Protein AF-0000000073283796 (afdb_homodimer)

Secondary structure (DSSP, 8-state):
---HHHHHHHHHHHHHHHHHHHHHHHHHHHHHHHHHHHHHHHHHHHHHHHHHHHHHHHHHHHHHHHHH-SSB-HHHHHHHHHHTHHHHHHHHHHHHHHHHHHHHHHHHHHHHHHHHHHTSTT-SSHHHHHHHTTTHHHHHHHHHHHHHHHHIIIIIHHHHHHHHHS---TT---B---GGGHHHHHHHHHHHHHHHHHHHHHHHHHHHHHHHHHHHHHHHHHHHH---HHHHHHHHHHHHHHHHHHHHHHHHHHHHHHHHHHHHHHHHHHHHHHHT-HHHHHHHHHHHHHHHHHHHHHHTT-SSS-SS------SSS--S-------SS--SGGG-----S-HHHHHHHHHHHHHHHHHHTHHHHSHHHHHHHHHHTTS--------/---HHHHHHHHHHHHHHHHHHHHHHHHHHHHHHHHHHHHHHHHHHHHHHHHHHHHHHHHHHHHHHHHH-SSB-HHHHHHHHHHTHHHHHHHHHHHHHHHHHHHHHHHHHHHHHHHHHHTSTT-SSHHHHHHHTTTHHHHHHHHHHHHHHHHIIIIIHHHHHHHHHS---TT---B---GGGHHHHHHHHHHHHHHHHHHHHHHHHHHHHHHHHHHHHHHHHHHHH---HHHHHHHHHHHHHHHHHHHHHHHHHHHHHHHHHHHHHHHHHHHHHHHT-HHHHHHHHHHHHHHHHHHHHHHTT-SSS-SS------SSS--S-------SS--SGGG-----SSHHHHHHHHHHHHHHHHHHTHHHHSHHHHHHHHHHHTS--------

InterPro domains:
  IPR040229 Uncharacterized membrane protein At3g27390-like [PTHR31133] (4-365)

Foldseek 3Di:
DPPVVLVVVLVVVVVVCVVVLVVLQVLLQVLLVVQLVVLLVLQLVLQLVLCVVCLVVLVVLLLVLLVQFQQADPQRSVVCNVCVVPCSVVVSVCSNVVSNVVSNVLSNVQSSLQLLQLQADPHDPSPVSNNPGRRVVSNVVSVVSSVVSNCCSPPVSVVVSVVRNPDDPPPDHRDYADPVLQVLLVVQLVVLLVLQLVLQLVLLVVCLVLQLVLVLVVLVCVQRPPPDDRCNRSVNSVSVVCNVCVNVVSVVVSVVSNVVSSVQSSCLSVLCRVQVHSVLSNLSSQQVSQLSSQLVCVVSVHDHGGPTDRDHNHPPPDDPPPPPPPDDPPVPPVPPPPPDCPVVVPSVVVSVVVVVVVVVVCVVVVVVVVVVVVVVVVVCPPPPPDD/DPPPPLVVVLVVVVVVCVVVLVVLQVLLQVLLVVQLVVLLVLQLVLQLVLCVVCLVVLVVLLLVLLVLFQLADDQRSVVCNVCVVPCSVVVSVCSNVVSNVVSNVLSNVQSSLQLLQLQADPHDPSPVSNNPGRRVVSNVVSVVSSVVSNCCSPPVSVVVSVVRNPDDDPPDHRDYADPVLQVLLVVQLVVLQVLQLVLQLVLLVVCLVLQLVLVLVVLVCLQRPPPDDRCNRSVNSVSVVCNVCVNVVSVVVSVVSNVVSSVQSSCLSVLCRVQVHSVLSNLSSQQVSQLSSQLVCVVSVHDHGGPTDRDHNDPPPDDPPPPPPPDDPPVPPVPPPPPDCPVVVVSVVVSVVVVVVVVVVCVVVVVVVVVVVVVVVVPPPPPPPDD

Organism: Prunus persica (NCBI:txid3760)

pLDDT: mean 74.18, std 22.79, range [16.44, 95.94]

Radius of gyration: 32.76 Å; Cα contacts (8 Å, |Δi|>4): 765; chains: 2; bounding box: 123×77×75 Å

Sequence (774 aa):
MEVPVHFVAKLWSFVSFLPFFFLLLILGLLKAAIIGPVVVGIIVIGNSAIIAGLWLAHFVWTYYCVARSKRLGLVLKILVLLLLPLPLALWPVLGVVGSVLGGIGYGFFAPLLATFEAVGENITDKFYHCFVDGTWSTVIGGCIVVQDFTDFCFHSYFSYMDELIEQIPADEKPMDIELLKLPASLLVSLIGVPVDVPVITAVAIWKSPYMLFRGWKRLLEDLIGREGPFLETVCVPFAGLAIILWPLAVVGAVVTAFISSFFLGLYSGAIAYQEDSICLGLAFIISAVSLFDEYVNELLYLRVGSCFPRPLYRRNMCSCPERKKCGDNDKKDLENGREGPYTSKLISQQSRTWKQAIQHYKPVQDTPSRWSDRCQGHRRMPSKGKLMEVPVHFVAKLWSFVSFLPFFFLLLILGLLKAAIIGPVVVGIIVIGNSAIIAGLWLAHFVWTYYCVARSKRLGLVLKILVLLLLPLPLALWPVLGVVGSVLGGIGYGFFAPLLATFEAVGENITDKFYHCFVDGTWSTVIGGCIVVQDFTDFCFHSYFSYMDELIEQIPADEKPMDIELLKLPASLLVSLIGVPVDVPVITAVAIWKSPYMLFRGWKRLLEDLIGREGPFLETVCVPFAGLAIILWPLAVVGAVVTAFISSFFLGLYSGAIAYQEDSICLGLAFIISAVSLFDEYVNELLYLRVGSCFPRPLYRRNMCSCPERKKCGDNDKKDLENGREGPYTSKLISQQSRTWKQAIQHYKPVQDTPSRWSDRCQGHRRMPSKGKL

Solvent-accessible surface area (backbone atoms only — not comparable to full-atom values): 40677 Å² total; per-residue (Å²): 132,84,66,59,60,62,46,50,52,50,48,48,53,49,60,62,44,46,60,57,44,51,50,50,48,50,51,14,35,43,47,12,53,62,50,14,60,54,25,24,47,49,22,35,53,48,44,45,49,51,46,66,67,42,43,63,58,52,52,55,49,49,53,51,32,55,74,60,20,62,42,45,20,70,63,38,38,53,52,48,64,70,50,44,60,55,60,64,61,43,45,58,56,50,51,46,53,47,28,47,52,50,17,49,51,49,20,42,47,47,19,32,51,33,25,47,56,24,57,18,75,86,45,82,59,39,70,58,35,36,66,52,40,32,50,64,60,42,47,52,48,29,51,47,52,36,49,52,51,48,46,40,65,66,45,51,48,54,52,55,44,50,59,46,39,42,79,55,59,93,83,58,74,45,53,58,65,62,74,85,48,46,61,56,15,52,52,38,21,65,51,21,28,72,51,32,31,58,52,48,35,48,52,40,60,67,46,41,60,56,51,48,55,52,48,48,50,54,46,48,46,54,57,65,60,53,74,54,78,67,60,40,61,27,46,37,52,48,39,54,50,48,60,69,48,42,64,55,50,50,52,49,48,41,51,50,49,42,60,48,23,48,56,55,10,44,46,18,12,53,45,13,49,75,65,73,30,65,67,32,12,55,25,32,44,48,21,50,52,19,52,48,44,25,51,50,22,60,75,66,68,51,65,88,58,46,96,50,64,66,55,77,46,53,83,80,52,68,69,75,78,77,75,70,82,71,77,87,74,86,75,71,75,76,71,73,75,71,80,74,69,56,82,57,39,64,66,38,43,55,50,38,45,48,44,40,48,55,50,54,54,26,45,72,66,32,47,60,53,55,51,42,46,63,61,51,55,69,66,69,66,79,73,81,68,78,122,134,82,68,58,61,61,47,51,52,49,50,47,52,49,60,62,43,46,60,56,44,51,50,50,50,50,51,14,35,43,48,12,52,63,50,13,60,54,25,24,49,48,24,35,52,47,45,44,50,50,46,65,67,43,44,63,58,53,51,55,48,49,54,50,33,54,74,61,19,64,44,46,20,71,63,38,38,53,51,48,65,69,50,46,60,54,60,65,61,45,45,57,56,50,49,45,51,46,29,46,54,50,16,50,50,49,20,42,46,47,19,32,50,31,24,48,55,23,58,19,75,85,44,81,61,39,71,58,36,35,67,53,41,29,51,65,59,42,46,53,48,30,51,47,53,34,50,53,50,47,45,39,65,66,45,51,47,52,51,54,45,49,57,48,40,42,79,55,59,92,84,58,76,44,53,59,66,62,73,85,49,45,63,56,14,50,52,38,20,65,51,21,28,72,51,34,30,58,52,47,35,47,52,41,60,65,46,40,61,56,50,49,54,52,48,48,49,53,44,47,45,56,55,64,57,56,80,49,79,65,59,41,61,26,46,35,53,48,36,53,50,48,59,70,47,42,63,57,51,49,52,48,49,41,51,50,49,42,59,48,21,49,56,55,10,45,46,18,12,54,45,12,48,75,64,72,30,63,66,31,13,55,27,32,45,47,21,50,49,20,54,49,43,25,50,50,20,60,73,67,66,52,66,87,59,46,95,48,66,67,54,77,46,53,86,79,54,67,69,74,77,78,75,70,80,68,79,87,72,85,72,72,74,74,72,72,75,72,79,72,68,56,83,56,37,62,65,38,43,54,49,37,43,48,44,39,47,54,49,53,54,29,43,74,66,34,47,59,51,57,51,42,47,62,60,51,53,67,65,65,66,77,75,75,71,76,124

Structure (mmCIF, N/CA/C/O backbone):
data_AF-0000000073283796-model_v1
#
loop_
_entity.id
_entity.type
_entity.pdbx_description
1 polymer 'Uncharacterized protein'
#
loop_
_atom_site.group_PDB
_atom_site.id
_atom_site.type_symbol
_atom_site.label_atom_id
_atom_site.label_alt_id
_atom_site.label_comp_id
_atom_site.label_asym_id
_atom_site.label_entity_id
_atom_site.label_seq_id
_atom_site.pdbx_PDB_ins_code
_atom_site.Cartn_x
_atom_site.Cartn_y
_atom_site.Cartn_z
_atom_site.occupancy
_atom_site.B_iso_or_equiv
_atom_site.auth_seq_id
_atom_site.auth_comp_id
_atom_site.auth_asym_id
_atom_site.auth_atom_id
_atom_site.pdbx_PDB_model_num
ATOM 1 N N . MET A 1 1 ? 38.281 -21.703 -38.156 1 30.81 1 MET A N 1
ATOM 2 C CA . MET A 1 1 ? 37.219 -21.109 -37.344 1 30.81 1 MET A CA 1
ATOM 3 C C . MET A 1 1 ? 36.438 -22.188 -36.625 1 30.81 1 MET A C 1
ATOM 5 O O . MET A 1 1 ? 35.531 -22.812 -37.188 1 30.81 1 MET A O 1
ATOM 9 N N . GLU A 1 2 ? 36.906 -23.078 -35.875 1 42.22 2 GLU A N 1
ATOM 10 C CA . GLU A 1 2 ? 36.562 -24.297 -35.156 1 42.22 2 GLU A CA 1
ATOM 11 C C . GLU A 1 2 ? 35.469 -24.031 -34.094 1 42.22 2 GLU A C 1
ATOM 13 O O . GLU A 1 2 ? 35.25 -24.875 -33.219 1 42.22 2 GLU A O 1
ATOM 18 N N . VAL A 1 3 ? 35.031 -22.781 -33.906 1 45.81 3 VAL A N 1
ATOM 19 C CA . VAL A 1 3 ? 34.125 -22.156 -32.938 1 45.81 3 VAL A CA 1
ATOM 20 C C . VAL A 1 3 ? 32.75 -22.828 -32.969 1 45.81 3 VAL A C 1
ATOM 22 O O . VAL A 1 3 ? 31.938 -22.656 -32.062 1 45.81 3 VAL A O 1
ATOM 25 N N . PRO A 1 4 ? 32.281 -23.281 -34.188 1 50.66 4 PRO A N 1
ATOM 26 C CA . PRO A 1 4 ? 30.844 -23.516 -34.438 1 50.66 4 PRO A CA 1
ATOM 27 C C . PRO A 1 4 ? 30.312 -24.75 -33.719 1 50.66 4 PRO A C 1
ATOM 29 O O . PRO A 1 4 ? 29.109 -24.844 -33.438 1 50.66 4 PRO A O 1
ATOM 32 N N . VAL A 1 5 ? 31.062 -25.672 -33.688 1 53.38 5 VAL A N 1
ATOM 33 C CA . VAL A 1 5 ? 30.609 -26.969 -33.188 1 53.38 5 VAL A CA 1
ATOM 34 C C . VAL A 1 5 ? 30.234 -26.859 -31.719 1 53.38 5 VAL A C 1
ATOM 36 O O . VAL A 1 5 ? 29.219 -27.391 -31.281 1 53.38 5 VAL A O 1
ATOM 39 N N . HIS A 1 6 ? 31.109 -26.141 -31 1 58.06 6 HIS A N 1
ATOM 40 C CA . HIS A 1 6 ? 30.875 -25.969 -29.562 1 58.06 6 HIS A CA 1
ATOM 41 C C . HIS A 1 6 ? 29.625 -25.141 -29.312 1 58.06 6 HIS A C 1
ATOM 43 O O . HIS A 1 6 ? 28.922 -25.375 -28.312 1 58.06 6 HIS A O 1
ATOM 49 N N . PHE A 1 7 ? 29.391 -24.359 -30.344 1 62.47 7 PHE A N 1
ATOM 50 C CA . PHE A 1 7 ? 28.172 -23.562 -30.203 1 62.47 7 PHE A CA 1
ATOM 51 C C . PHE A 1 7 ? 26.922 -24.406 -30.391 1 62.47 7 PHE A C 1
ATOM 53 O O . PHE A 1 7 ? 25.938 -24.25 -29.672 1 62.47 7 PHE A O 1
ATOM 60 N N . VAL A 1 8 ? 27.109 -25.297 -31.391 1 64.25 8 VAL A N 1
ATOM 61 C CA . VAL A 1 8 ? 25.938 -26.141 -31.672 1 64.25 8 VAL A CA 1
ATOM 62 C C . VAL A 1 8 ? 25.703 -27.094 -30.5 1 64.25 8 VAL A C 1
ATOM 64 O O . VAL A 1 8 ? 24.547 -27.344 -30.141 1 64.25 8 VAL A O 1
ATOM 67 N N . ALA A 1 9 ? 26.781 -27.562 -30 1 64.19 9 ALA A N 1
ATOM 68 C CA . ALA A 1 9 ? 26.641 -28.438 -28.828 1 64.19 9 ALA A CA 1
ATOM 69 C C . ALA A 1 9 ? 26.047 -27.688 -27.641 1 64.19 9 ALA A C 1
ATOM 71 O O . ALA A 1 9 ? 25.188 -28.203 -26.938 1 64.19 9 ALA A O 1
ATOM 72 N N . LYS A 1 10 ? 26.516 -26.547 -27.578 1 65.69 10 LYS A N 1
ATOM 73 C CA . LYS A 1 10 ? 26.016 -25.719 -26.5 1 65.69 10 LYS A CA 1
ATOM 74 C C . LYS A 1 10 ? 24.531 -25.375 -26.703 1 65.69 10 LYS A C 1
ATOM 76 O O . LYS A 1 10 ? 23.75 -25.375 -25.766 1 65.69 10 LYS A O 1
ATOM 81 N N . LEU A 1 11 ? 24.172 -25.141 -27.922 1 69.06 11 LEU A N 1
ATOM 82 C CA . LEU A 1 11 ? 22.781 -24.812 -28.234 1 69.06 11 LEU A CA 1
ATOM 83 C C . LEU A 1 11 ? 21.891 -26.031 -28.031 1 69.06 11 LEU A C 1
ATOM 85 O O . LEU A 1 11 ? 20.75 -25.891 -27.547 1 69.06 11 LEU A O 1
ATOM 89 N N . TRP A 1 12 ? 22.469 -27.125 -28.406 1 67.81 12 TRP A N 1
ATOM 90 C CA . TRP A 1 12 ? 21.688 -28.344 -28.203 1 67.81 12 TRP A CA 1
ATOM 91 C C . TRP A 1 12 ? 21.5 -28.641 -26.719 1 67.81 12 TRP A C 1
ATOM 93 O O . TRP A 1 12 ? 20.422 -29.078 -26.312 1 67.81 12 TRP A O 1
ATOM 103 N N . SER A 1 13 ? 22.516 -28.453 -26.062 1 68.62 13 SER A N 1
ATOM 104 C CA . SER A 1 13 ? 22.391 -28.641 -24.609 1 68.62 13 SER A CA 1
ATOM 105 C C . SER A 1 13 ? 21.391 -27.672 -24.016 1 68.62 13 SER A C 1
ATOM 107 O O . SER A 1 13 ? 20.625 -28.031 -23.109 1 68.62 13 SER A O 1
ATOM 109 N N . PHE A 1 14 ? 21.359 -26.578 -24.578 1 70.94 14 PHE A N 1
ATOM 110 C CA . PHE A 1 14 ? 20.406 -25.578 -24.109 1 70.94 14 PHE A CA 1
ATOM 111 C C . PHE A 1 14 ? 18.984 -26 -24.438 1 70.94 14 PHE A C 1
ATOM 113 O O . PHE A 1 14 ? 18.094 -25.906 -23.594 1 70.94 14 PHE A O 1
ATOM 120 N N . VAL A 1 15 ? 18.797 -26.422 -25.625 1 72.94 15 VAL A N 1
ATOM 121 C CA . VAL A 1 15 ? 17.469 -26.812 -26.062 1 72.94 15 VAL A CA 1
ATOM 122 C C . VAL A 1 15 ? 16.984 -28.031 -25.281 1 72.94 15 VAL A C 1
ATOM 124 O O . VAL A 1 15 ? 15.805 -28.141 -24.953 1 72.94 15 VAL A O 1
ATOM 127 N N . SER A 1 16 ? 17.953 -28.891 -24.906 1 72.94 16 SER A N 1
ATOM 128 C CA . SER A 1 16 ? 17.578 -30.078 -24.156 1 72.94 16 SER A CA 1
ATOM 129 C C . SER A 1 16 ? 17.25 -29.734 -22.703 1 72.94 16 SER A C 1
ATOM 131 O O . SER A 1 16 ? 16.5 -30.453 -22.031 1 72.94 16 SER A O 1
ATOM 133 N N . PHE A 1 17 ? 17.75 -28.734 -22.281 1 76.06 17 PHE A N 1
ATOM 134 C CA . PHE A 1 17 ? 17.531 -28.312 -20.906 1 76.06 17 PHE A CA 1
ATOM 135 C C . PHE A 1 17 ? 16.234 -27.547 -20.75 1 76.06 17 PHE A C 1
ATOM 137 O O . PHE A 1 17 ? 15.656 -27.484 -19.672 1 76.06 17 PHE A O 1
ATOM 144 N N . LEU A 1 18 ? 15.641 -27.141 -21.844 1 78.25 18 LEU A N 1
ATOM 145 C CA . LEU A 1 18 ? 14.469 -26.266 -21.797 1 78.25 18 LEU A CA 1
ATOM 146 C C . LEU A 1 18 ? 13.258 -27 -21.266 1 78.25 18 LEU A C 1
ATOM 148 O O . LEU A 1 18 ? 12.523 -26.484 -20.422 1 78.25 18 LEU A O 1
ATOM 152 N N . PRO A 1 19 ? 13.156 -28.234 -21.734 1 80.62 19 PRO A N 1
ATOM 153 C CA . PRO A 1 19 ? 12 -28.938 -21.172 1 80.62 19 PRO A CA 1
ATOM 154 C C . PRO A 1 19 ? 12.133 -29.219 -19.688 1 80.62 19 PRO A C 1
ATOM 156 O O . PRO A 1 19 ? 11.148 -29.156 -18.953 1 80.62 19 PRO A O 1
ATOM 159 N N . PHE A 1 20 ? 13.289 -29.578 -19.297 1 81.44 20 PHE A N 1
ATOM 160 C CA . PHE A 1 20 ? 13.523 -29.828 -17.891 1 81.44 20 PHE A CA 1
ATOM 161 C C . PHE A 1 20 ? 13.289 -28.562 -17.062 1 81.44 20 PHE A C 1
ATOM 163 O O . PHE A 1 20 ? 12.688 -28.609 -15.992 1 81.44 20 PHE A O 1
ATOM 170 N N . PHE A 1 21 ? 13.711 -27.484 -17.562 1 82.88 21 PHE A N 1
ATOM 171 C CA . PHE A 1 21 ? 13.523 -26.188 -16.906 1 82.88 21 PHE A CA 1
ATOM 172 C C . PHE A 1 21 ? 12.039 -25.859 -16.797 1 82.88 21 PHE A C 1
ATOM 174 O O . PHE A 1 21 ? 11.57 -25.422 -15.734 1 82.88 21 PHE A O 1
ATOM 181 N N . PHE A 1 22 ? 11.305 -26.109 -17.812 1 83.81 22 PHE A N 1
ATOM 182 C CA . PHE A 1 22 ? 9.891 -25.766 -17.812 1 83.81 22 PHE A CA 1
ATOM 183 C C . PHE A 1 22 ? 9.102 -26.688 -16.875 1 83.81 22 PHE A C 1
ATOM 185 O O . PHE A 1 22 ? 8.125 -26.266 -16.266 1 83.81 22 PHE A O 1
ATOM 192 N N . LEU A 1 23 ? 9.602 -27.875 -16.812 1 83.5 23 LEU A N 1
ATOM 193 C CA . LEU A 1 23 ? 8.945 -28.781 -15.883 1 83.5 23 LEU A CA 1
ATOM 194 C C . LEU A 1 23 ? 9.172 -28.344 -14.445 1 83.5 23 LEU A C 1
ATOM 196 O O . LEU A 1 23 ? 8.25 -28.375 -13.625 1 83.5 23 LEU A O 1
ATOM 200 N N . LEU A 1 24 ? 10.422 -27.953 -14.148 1 85 24 LEU A N 1
ATOM 201 C CA . LEU A 1 24 ? 10.719 -27.453 -12.812 1 85 24 LEU A CA 1
ATOM 202 C C . LEU A 1 24 ? 9.945 -26.172 -12.531 1 85 24 LEU A C 1
ATOM 204 O O . LEU A 1 24 ? 9.461 -25.969 -11.414 1 85 24 LEU A O 1
ATOM 208 N N . LEU A 1 25 ? 9.82 -25.359 -13.516 1 85.12 25 LEU A N 1
ATOM 209 C CA . LEU A 1 25 ? 9.094 -24.094 -13.367 1 85.12 25 LEU A CA 1
ATOM 210 C C . LEU A 1 25 ? 7.613 -24.359 -13.102 1 85.12 25 LEU A C 1
ATOM 212 O O . LEU A 1 25 ? 7.012 -23.703 -12.242 1 85.12 25 LEU A O 1
ATOM 216 N N . ILE A 1 26 ? 7.082 -25.297 -13.805 1 83.12 26 ILE A N 1
ATOM 217 C CA . ILE A 1 26 ? 5.672 -25.625 -13.625 1 83.12 26 ILE A CA 1
ATOM 218 C C . ILE A 1 26 ? 5.453 -26.219 -12.242 1 83.12 26 ILE A C 1
ATOM 220 O O . ILE A 1 26 ? 4.48 -25.891 -11.562 1 83.12 26 ILE A O 1
ATOM 224 N N . LEU A 1 27 ? 6.344 -27.062 -11.844 1 85.62 27 LEU A N 1
ATOM 225 C CA . LEU A 1 27 ? 6.23 -27.656 -10.516 1 85.62 27 LEU A CA 1
ATOM 226 C C . LEU A 1 27 ? 6.344 -26.578 -9.438 1 85.62 27 LEU A C 1
ATOM 228 O O . LEU A 1 27 ? 5.574 -26.578 -8.469 1 85.62 27 LEU A O 1
ATOM 232 N N . GLY A 1 28 ? 7.34 -25.75 -9.586 1 87.12 28 GLY A N 1
ATOM 233 C CA . GLY A 1 28 ? 7.5 -24.672 -8.633 1 87.12 28 GLY A CA 1
ATOM 234 C C . GLY A 1 28 ? 6.293 -23.75 -8.555 1 87.12 28 GLY A C 1
ATOM 235 O O . GLY A 1 28 ? 5.887 -23.344 -7.469 1 87.12 28 GLY A O 1
ATOM 236 N N . LEU A 1 29 ? 5.734 -23.469 -9.68 1 84.69 29 LEU A N 1
ATOM 237 C CA . LEU A 1 29 ? 4.566 -22.594 -9.734 1 84.69 29 LEU A CA 1
ATOM 238 C C . LEU A 1 29 ? 3.35 -23.281 -9.109 1 84.69 29 LEU A C 1
ATOM 240 O O . LEU A 1 29 ? 2.531 -22.625 -8.461 1 84.69 29 LEU A O 1
ATOM 244 N N . LEU A 1 30 ? 3.24 -24.516 -9.336 1 83.38 30 LEU A N 1
ATOM 245 C CA . LEU A 1 30 ? 2.139 -25.25 -8.727 1 83.38 30 LEU A CA 1
ATOM 246 C C . LEU A 1 30 ? 2.254 -25.25 -7.211 1 83.38 30 LEU A C 1
ATOM 248 O O . LEU A 1 30 ? 1.264 -25.047 -6.508 1 83.38 30 LEU A O 1
ATOM 252 N N . LYS A 1 31 ? 3.436 -25.5 -6.75 1 88 31 LYS A N 1
ATOM 253 C CA . LYS A 1 31 ? 3.66 -25.453 -5.309 1 88 31 LYS A CA 1
ATOM 254 C C . LYS A 1 31 ? 3.348 -24.078 -4.738 1 88 31 LYS A C 1
ATOM 256 O O . LYS A 1 31 ? 2.76 -23.969 -3.658 1 88 31 LYS A O 1
ATOM 261 N N . ALA A 1 32 ? 3.754 -23.094 -5.445 1 87.75 32 ALA A N 1
ATOM 262 C CA . ALA A 1 32 ? 3.498 -21.734 -5.016 1 87.75 32 ALA A CA 1
ATOM 263 C C . ALA A 1 32 ? 2.002 -21.422 -5.012 1 87.75 32 ALA A C 1
ATOM 265 O O . ALA A 1 32 ? 1.511 -20.703 -4.137 1 87.75 32 ALA A O 1
ATOM 266 N N . ALA A 1 33 ? 1.303 -21.938 -5.922 1 82.31 33 ALA A N 1
ATOM 267 C CA . ALA A 1 33 ? -0.129 -21.672 -6.043 1 82.31 33 ALA A CA 1
ATOM 268 C C . ALA A 1 33 ? -0.907 -22.328 -4.91 1 82.31 33 ALA A C 1
ATOM 270 O O . ALA A 1 33 ? -1.946 -21.828 -4.484 1 82.31 33 ALA A O 1
ATOM 271 N N . ILE A 1 34 ? -0.415 -23.359 -4.383 1 81.75 34 ILE A N 1
ATOM 272 C CA . ILE A 1 34 ? -1.123 -24.094 -3.342 1 81.75 34 ILE A CA 1
ATOM 273 C C . ILE A 1 34 ? -0.707 -23.578 -1.967 1 81.75 34 ILE A C 1
ATOM 275 O O . ILE A 1 34 ? -1.557 -23.297 -1.118 1 81.75 34 ILE A O 1
ATOM 279 N N . ILE A 1 35 ? 0.602 -23.453 -1.763 1 87.31 35 ILE A N 1
ATOM 280 C CA . ILE A 1 35 ? 1.121 -23.094 -0.448 1 87.31 35 ILE A CA 1
ATOM 281 C C . ILE A 1 35 ? 1.072 -21.578 -0.274 1 87.31 35 ILE A C 1
ATOM 283 O O . ILE A 1 35 ? 0.96 -21.078 0.848 1 87.31 35 ILE A O 1
ATOM 287 N N . GLY A 1 36 ? 1.149 -20.859 -1.384 1 86.06 36 GLY A N 1
ATOM 288 C CA . GLY A 1 36 ? 1.199 -19.406 -1.361 1 86.06 36 GLY A CA 1
ATOM 289 C C . GLY A 1 36 ? 0.034 -18.781 -0.619 1 86.06 36 GLY A C 1
ATOM 290 O O . GLY A 1 36 ? 0.232 -18.016 0.325 1 86.06 36 GLY A O 1
ATOM 291 N N . PRO A 1 37 ? -1.159 -19.172 -0.958 1 82.81 37 PRO A N 1
ATOM 292 C CA . PRO A 1 37 ? -2.316 -18.594 -0.275 1 82.81 37 PRO A CA 1
ATOM 293 C C . PRO A 1 37 ? -2.352 -18.922 1.215 1 82.81 37 PRO A C 1
ATOM 295 O O . PRO A 1 37 ? -2.82 -18.109 2.02 1 82.81 37 PRO A O 1
ATOM 298 N N . VAL A 1 38 ? -1.885 -20.016 1.581 1 87 38 VAL A N 1
ATOM 299 C CA . VAL A 1 38 ? -1.858 -20.406 2.986 1 87 38 VAL A CA 1
ATOM 300 C C . VAL A 1 38 ? -0.889 -19.516 3.756 1 87 38 VAL A C 1
ATOM 302 O O . VAL A 1 38 ? -1.225 -19 4.824 1 87 38 VAL A O 1
ATOM 305 N N . VAL A 1 39 ? 0.254 -19.344 3.172 1 92.81 39 VAL A N 1
ATOM 306 C CA . VAL A 1 39 ? 1.28 -18.531 3.82 1 92.81 39 VAL A CA 1
ATOM 307 C C . VAL A 1 39 ? 0.827 -17.078 3.879 1 92.81 39 VAL A C 1
ATOM 309 O O . VAL A 1 39 ? 1.032 -16.406 4.887 1 92.81 39 VAL A O 1
ATOM 312 N N . VAL A 1 40 ? 0.218 -16.609 2.838 1 89.62 40 VAL A N 1
ATOM 313 C CA . VAL A 1 40 ? -0.314 -15.25 2.828 1 89.62 40 VAL A CA 1
ATOM 314 C C . VAL A 1 40 ? -1.35 -15.094 3.939 1 89.62 40 VAL A C 1
ATOM 316 O O . VAL A 1 40 ? -1.354 -14.086 4.652 1 89.62 40 VAL A O 1
ATOM 319 N N . GLY A 1 41 ? -2.18 -16.094 4.102 1 89.81 41 GLY A N 1
ATOM 320 C CA . GLY A 1 41 ? -3.172 -16.062 5.164 1 89.81 41 GLY A CA 1
ATOM 321 C C . GLY A 1 41 ? -2.559 -16 6.551 1 89.81 41 GLY A C 1
ATOM 322 O O . GLY A 1 41 ? -2.998 -15.211 7.395 1 89.81 41 GLY A O 1
ATOM 323 N N . ILE A 1 42 ? -1.571 -16.703 6.738 1 92.44 42 ILE A N 1
ATOM 324 C CA . ILE A 1 42 ? -0.902 -16.75 8.031 1 92.44 42 ILE A CA 1
ATOM 325 C C . ILE A 1 42 ? -0.279 -15.398 8.344 1 92.44 42 ILE A C 1
ATOM 327 O O . ILE A 1 42 ? -0.471 -14.859 9.438 1 92.44 42 ILE A O 1
ATOM 331 N N . ILE A 1 43 ? 0.37 -14.891 7.395 1 94.12 43 ILE A N 1
ATOM 332 C CA . ILE A 1 43 ? 1.107 -13.648 7.609 1 94.12 43 ILE A CA 1
ATOM 333 C C . ILE A 1 43 ? 0.13 -12.484 7.766 1 94.12 43 ILE A C 1
ATOM 335 O O . ILE A 1 43 ? 0.266 -11.672 8.68 1 94.12 43 ILE A O 1
ATOM 339 N N . VAL A 1 44 ? -0.881 -12.43 6.922 1 91 44 VAL A N 1
ATOM 340 C CA . VAL A 1 44 ? -1.814 -11.305 6.941 1 91 44 VAL A CA 1
ATOM 341 C C . VAL A 1 44 ? -2.664 -11.359 8.211 1 91 44 VAL A C 1
ATOM 343 O O . VAL A 1 44 ? -2.844 -10.344 8.891 1 91 44 VAL A O 1
ATOM 346 N N . ILE A 1 45 ? -3.131 -12.508 8.586 1 90 45 ILE A N 1
ATOM 347 C CA . ILE A 1 45 ? -3.973 -12.648 9.766 1 90 45 ILE A CA 1
ATOM 348 C C . ILE A 1 45 ? -3.139 -12.422 11.023 1 90 45 ILE A C 1
ATOM 350 O O . ILE A 1 45 ? -3.553 -11.68 11.922 1 90 45 ILE A O 1
ATOM 354 N N . GLY A 1 46 ? -1.985 -13.047 11.047 1 92.62 46 GLY A N 1
ATOM 355 C CA . GLY A 1 46 ? -1.12 -12.883 12.203 1 92.62 46 GLY A CA 1
ATOM 356 C C . GLY A 1 46 ? -0.687 -11.445 12.43 1 92.62 46 GLY A C 1
ATOM 357 O O . GLY A 1 46 ? -0.857 -10.906 13.531 1 92.62 46 GLY A O 1
ATOM 358 N N . ASN A 1 47 ? -0.196 -10.852 11.422 1 94.56 47 ASN A N 1
ATOM 359 C CA . ASN A 1 47 ? 0.303 -9.484 11.547 1 94.56 47 ASN A CA 1
ATOM 360 C C . ASN A 1 47 ? -0.83 -8.5 11.805 1 94.56 47 ASN A C 1
ATOM 362 O O . ASN A 1 47 ? -0.664 -7.543 12.562 1 94.56 47 ASN A O 1
ATOM 366 N N . SER A 1 48 ? -1.938 -8.711 11.164 1 90.38 48 SER A N 1
ATOM 367 C CA . SER A 1 48 ? -3.068 -7.812 11.391 1 90.38 48 SER A CA 1
ATOM 368 C C . SER A 1 48 ? -3.572 -7.906 12.828 1 90.38 48 SER A C 1
ATOM 370 O O . SER A 1 48 ? -3.957 -6.898 13.422 1 90.38 48 SER A O 1
ATOM 372 N N . ALA A 1 49 ? -3.543 -9.07 13.359 1 91.31 49 ALA A N 1
ATOM 373 C CA . ALA A 1 49 ? -3.957 -9.25 14.742 1 91.31 49 ALA A CA 1
ATOM 374 C C . ALA A 1 49 ? -3.008 -8.531 15.695 1 91.31 49 ALA A C 1
ATOM 376 O O . ALA A 1 49 ? -3.449 -7.898 16.656 1 91.31 49 ALA A O 1
ATOM 377 N N . ILE A 1 50 ? -1.771 -8.578 15.461 1 93.5 50 ILE A N 1
ATOM 378 C CA . ILE A 1 50 ? -0.77 -7.922 16.297 1 93.5 50 ILE A CA 1
ATOM 379 C C . ILE A 1 50 ? -0.92 -6.406 16.188 1 93.5 50 ILE A C 1
ATOM 381 O O . ILE A 1 50 ? -0.887 -5.699 17.203 1 93.5 50 ILE A O 1
ATOM 385 N N . ILE A 1 51 ? -1.141 -5.926 14.953 1 92.62 51 ILE A N 1
ATOM 386 C CA . ILE A 1 51 ? -1.279 -4.492 14.727 1 92.62 51 ILE A CA 1
ATOM 387 C C . ILE A 1 51 ? -2.525 -3.973 15.438 1 92.62 51 ILE A C 1
ATOM 389 O O . ILE A 1 51 ? -2.471 -2.959 16.141 1 92.62 51 ILE A O 1
ATOM 393 N N . ALA A 1 52 ? -3.582 -4.703 15.281 1 88.25 52 ALA A N 1
ATOM 394 C CA . ALA A 1 52 ? -4.84 -4.285 15.891 1 88.25 52 ALA A CA 1
ATOM 395 C C . ALA A 1 52 ? -4.773 -4.379 17.422 1 88.25 52 ALA A C 1
ATOM 397 O O . ALA A 1 52 ? -5.293 -3.51 18.125 1 88.25 52 ALA A O 1
ATOM 398 N N . GLY A 1 53 ? -4.125 -5.328 17.891 1 89.19 53 GLY A N 1
ATOM 399 C CA . GLY A 1 53 ? -4.043 -5.551 19.328 1 89.19 53 GLY A CA 1
ATOM 400 C C . GLY A 1 53 ? -3.129 -4.57 20.031 1 89.19 53 GLY A C 1
ATOM 401 O O . GLY A 1 53 ? -3.404 -4.16 21.156 1 89.19 53 GLY A O 1
ATOM 402 N N . LEU A 1 54 ? -2.09 -4.172 19.422 1 92.75 54 LEU A N 1
ATOM 403 C CA . LEU A 1 54 ? -1.092 -3.352 20.109 1 92.75 54 LEU A CA 1
ATOM 404 C C . LEU A 1 54 ? -1.217 -1.889 19.688 1 92.75 54 LEU A C 1
ATOM 406 O O . LEU A 1 54 ? -0.501 -1.028 20.219 1 92.75 54 LEU A O 1
ATOM 410 N N . TRP A 1 55 ? -2.078 -1.571 18.766 1 91.81 55 TRP A N 1
ATOM 411 C CA . TRP A 1 55 ? -2.164 -0.221 18.234 1 91.81 55 TRP A CA 1
ATOM 412 C C . TRP A 1 55 ? -2.457 0.794 19.328 1 91.81 55 TRP A C 1
ATOM 414 O O . TRP A 1 55 ? -1.852 1.868 19.359 1 91.81 55 TRP A O 1
ATOM 424 N N . LEU A 1 56 ? -3.363 0.439 20.281 1 89.75 56 LEU A N 1
ATOM 425 C CA . LEU A 1 56 ? -3.707 1.362 21.359 1 89.75 56 LEU A CA 1
ATOM 426 C C . LEU A 1 56 ? -2.512 1.597 22.281 1 89.75 56 LEU A C 1
ATOM 428 O O . LEU A 1 56 ? -2.264 2.727 22.703 1 89.75 56 LEU A O 1
ATOM 432 N N . ALA A 1 57 ? -1.836 0.577 22.547 1 92 57 ALA A N 1
ATOM 433 C CA . ALA A 1 57 ? -0.645 0.708 23.391 1 92 57 ALA A CA 1
ATOM 434 C C . ALA A 1 57 ? 0.413 1.568 22.703 1 92 57 ALA A C 1
ATOM 436 O O . ALA A 1 57 ? 1.042 2.416 23.344 1 92 57 ALA A O 1
ATOM 437 N N . HIS A 1 58 ? 0.612 1.384 21.438 1 92.38 58 HIS A N 1
ATOM 438 C CA . HIS A 1 58 ? 1.566 2.186 20.672 1 92.38 58 HIS A CA 1
ATOM 439 C C . HIS A 1 58 ? 1.138 3.646 20.625 1 92.38 58 HIS A C 1
ATOM 441 O O . HIS A 1 58 ? 1.979 4.547 20.688 1 92.38 58 HIS A O 1
ATOM 447 N N . PHE A 1 59 ? -0.115 3.832 20.531 1 90.25 59 PHE A N 1
ATOM 448 C CA . PHE A 1 59 ? -0.665 5.184 20.453 1 90.25 59 PHE A CA 1
ATOM 449 C C . PHE A 1 59 ? -0.388 5.949 21.75 1 90.25 59 PHE A C 1
ATOM 451 O O . PHE A 1 59 ? 0.201 7.031 21.719 1 90.25 59 PHE A O 1
ATOM 458 N N . VAL A 1 60 ? -0.77 5.395 22.844 1 90.06 60 VAL A N 1
ATOM 459 C CA . VAL A 1 60 ? -0.657 6.059 24.141 1 90.06 60 VAL A CA 1
ATOM 460 C C . VAL A 1 60 ? 0.815 6.211 24.516 1 90.06 60 VAL A C 1
ATOM 462 O O . VAL A 1 60 ? 1.239 7.277 24.969 1 90.06 60 VAL A O 1
ATOM 465 N N . TRP A 1 61 ? 1.58 5.188 24.219 1 91.81 61 TRP A N 1
ATOM 466 C CA . TRP A 1 61 ? 2.982 5.207 24.625 1 91.81 61 TRP A CA 1
ATOM 467 C C . TRP A 1 61 ? 3.773 6.215 23.781 1 91.81 61 TRP A C 1
ATOM 469 O O . TRP A 1 61 ? 4.676 6.879 24.297 1 91.81 61 TRP A O 1
ATOM 479 N N . THR A 1 62 ? 3.459 6.348 22.562 1 92.38 62 THR A N 1
ATOM 480 C CA . THR A 1 62 ? 4.16 7.305 21.719 1 92.38 62 THR A CA 1
ATOM 481 C C . THR A 1 62 ? 3.877 8.734 22.172 1 92.38 62 THR A C 1
ATOM 483 O O . THR A 1 62 ? 4.793 9.555 22.266 1 92.38 62 THR A O 1
ATOM 486 N N . TYR A 1 63 ? 2.602 9.008 22.484 1 90.25 63 TYR A N 1
ATOM 487 C CA . TYR A 1 63 ? 2.266 10.344 22.969 1 90.25 63 TYR A CA 1
ATOM 488 C C . TYR A 1 63 ? 2.947 10.633 24.297 1 90.25 63 TYR A C 1
ATOM 490 O O . TYR A 1 63 ? 3.479 11.727 24.516 1 90.25 63 TYR A O 1
ATOM 498 N N . TYR A 1 64 ? 2.949 9.68 25.125 1 91.25 64 TYR A N 1
ATOM 499 C CA . TYR A 1 64 ? 3.576 9.828 26.438 1 91.25 64 TYR A CA 1
ATOM 500 C C . TYR A 1 64 ? 5.07 10.086 26.297 1 91.25 64 TYR A C 1
ATOM 502 O O . TYR A 1 64 ? 5.613 11 26.922 1 91.25 64 TYR A O 1
ATOM 510 N N . CYS A 1 65 ? 5.758 9.312 25.5 1 91 65 CYS A N 1
ATOM 511 C CA . CYS A 1 65 ? 7.207 9.422 25.344 1 91 65 CYS A CA 1
ATOM 512 C C . CYS A 1 65 ? 7.594 10.742 24.688 1 91 65 CYS A C 1
ATOM 514 O O . CYS A 1 65 ? 8.586 11.359 25.078 1 91 65 CYS A O 1
ATOM 516 N N . VAL A 1 66 ? 6.809 11.164 23.734 1 91 66 VAL A N 1
ATOM 517 C CA . VAL A 1 66 ? 7.109 12.414 23.062 1 91 66 VAL A CA 1
ATOM 518 C C . VAL A 1 66 ? 6.879 13.586 24.016 1 91 66 VAL A C 1
ATOM 520 O O . VAL A 1 66 ? 7.668 14.531 24.047 1 91 66 VAL A O 1
ATOM 523 N N . ALA A 1 67 ? 5.824 13.547 24.797 1 90.75 67 ALA A N 1
ATOM 524 C CA . ALA A 1 67 ? 5.512 14.617 25.734 1 90.75 67 ALA A CA 1
ATOM 525 C C . ALA A 1 67 ? 6.551 14.688 26.859 1 90.75 67 ALA A C 1
ATOM 527 O O . ALA A 1 67 ? 6.891 15.773 27.328 1 90.75 67 ALA A O 1
ATOM 528 N N . ARG A 1 68 ? 7.145 13.602 27.109 1 89.69 68 ARG A N 1
ATOM 529 C CA . ARG A 1 68 ? 8.055 13.547 28.25 1 89.69 68 ARG A CA 1
ATOM 530 C C . ARG A 1 68 ? 9.508 13.664 27.797 1 89.69 68 ARG A C 1
ATOM 532 O O . ARG A 1 68 ? 10.406 13.859 28.609 1 89.69 68 ARG A O 1
ATOM 539 N N . SER A 1 69 ? 9.695 13.539 26.578 1 89.12 69 SER A N 1
ATOM 540 C CA . SER A 1 69 ? 11.062 13.562 26.078 1 89.12 69 SER A CA 1
ATOM 541 C C . SER A 1 69 ? 11.711 14.93 26.281 1 89.12 69 SER A C 1
ATOM 543 O O . SER A 1 69 ? 11.094 15.961 26.016 1 89.12 69 SER A O 1
ATOM 545 N N . LYS A 1 70 ? 12.883 14.977 26.781 1 85.5 70 LYS A N 1
ATOM 546 C CA . LYS A 1 70 ? 13.641 16.203 26.984 1 85.5 70 LYS A CA 1
ATOM 547 C C . LYS A 1 70 ? 14.578 16.469 25.812 1 85.5 70 LYS A C 1
ATOM 549 O O . LYS A 1 70 ? 15.25 17.5 25.766 1 85.5 70 LYS A O 1
ATOM 554 N N . ARG A 1 71 ? 14.602 15.539 24.922 1 85.94 71 ARG A N 1
ATOM 555 C CA . ARG A 1 71 ? 15.453 15.672 23.75 1 85.94 71 ARG A CA 1
ATOM 556 C C . ARG A 1 71 ? 14.867 16.672 22.75 1 85.94 71 ARG A C 1
ATOM 558 O O . ARG A 1 71 ? 15.594 17.25 21.938 1 85.94 71 ARG A O 1
ATOM 565 N N . LEU A 1 72 ? 13.586 16.859 22.859 1 87.19 72 LEU A N 1
ATOM 566 C CA . LEU A 1 72 ? 12.898 17.75 21.922 1 87.19 72 LEU A CA 1
ATOM 567 C C . LEU A 1 72 ? 12.594 19.094 22.562 1 87.19 72 LEU A C 1
ATOM 569 O O . LEU A 1 72 ? 12.188 19.156 23.719 1 87.19 72 LEU A O 1
ATOM 573 N N . GLY A 1 73 ? 12.883 20.141 21.812 1 86.56 73 GLY A N 1
ATOM 574 C CA . GLY A 1 73 ? 12.508 21.469 22.266 1 86.56 73 GLY A CA 1
ATOM 575 C C . GLY A 1 73 ? 11.008 21.688 22.281 1 86.56 73 GLY A C 1
ATOM 576 O O . GLY A 1 73 ? 10.242 20.859 21.781 1 86.56 73 GLY A O 1
ATOM 577 N N . LEU A 1 74 ? 10.562 22.75 22.812 1 87.12 74 LEU A N 1
ATOM 578 C CA . LEU A 1 74 ? 9.148 23.031 23.047 1 87.12 74 LEU A CA 1
ATOM 579 C C . LEU A 1 74 ? 8.398 23.156 21.719 1 87.12 74 LEU A C 1
ATOM 581 O O . LEU A 1 74 ? 7.332 22.578 21.547 1 87.12 74 LEU A O 1
ATOM 585 N N . VAL A 1 75 ? 9.008 23.891 20.812 1 87.25 75 VAL A N 1
ATOM 586 C CA . VAL A 1 75 ? 8.312 24.125 19.547 1 87.25 75 VAL A CA 1
ATOM 587 C C . VAL A 1 75 ? 8.211 22.812 18.781 1 87.25 75 VAL A C 1
ATOM 589 O O . VAL A 1 75 ? 7.156 22.484 18.234 1 87.25 75 VAL A O 1
ATOM 592 N N . LEU A 1 76 ? 9.289 22.062 18.75 1 88.19 76 LEU A N 1
ATOM 593 C CA . LEU A 1 76 ? 9.305 20.781 18.062 1 88.19 76 LEU A CA 1
ATOM 594 C C . LEU A 1 76 ? 8.383 19.781 18.734 1 88.19 76 LEU A C 1
ATOM 596 O O . LEU A 1 76 ? 7.719 18.984 18.078 1 88.19 76 LEU A O 1
ATOM 600 N N . LYS A 1 77 ? 8.336 19.812 19.953 1 90.19 77 LYS A N 1
ATOM 601 C CA . LYS A 1 77 ? 7.465 18.922 20.719 1 90.19 77 LYS A CA 1
ATOM 602 C C . LYS A 1 77 ? 6 19.156 20.375 1 90.19 77 LYS A C 1
ATOM 604 O O . LYS A 1 77 ? 5.254 18.203 20.125 1 90.19 77 LYS A O 1
ATOM 609 N N . ILE A 1 78 ? 5.617 20.391 20.297 1 86.75 78 ILE A N 1
ATOM 610 C CA . ILE A 1 78 ? 4.234 20.734 19.969 1 86.75 78 ILE A CA 1
ATOM 611 C C . ILE A 1 78 ? 3.924 20.312 18.531 1 86.75 78 ILE A C 1
ATOM 613 O O . ILE A 1 78 ? 2.863 19.75 18.266 1 86.75 78 ILE A O 1
ATOM 617 N N . LEU A 1 79 ? 4.848 20.547 17.688 1 84.81 79 LEU A N 1
ATOM 618 C CA . LEU A 1 79 ? 4.652 20.203 16.281 1 84.81 79 LEU A CA 1
ATOM 619 C C . LEU A 1 79 ? 4.527 18.688 16.109 1 84.81 79 LEU A C 1
ATOM 621 O O . LEU A 1 79 ? 3.641 18.219 15.398 1 84.81 79 LEU A O 1
ATOM 625 N N . VAL A 1 80 ? 5.375 17.953 16.766 1 88.06 80 VAL A N 1
ATOM 626 C CA . VAL A 1 80 ? 5.363 16.5 16.672 1 88.06 80 VAL A CA 1
ATOM 627 C C . VAL A 1 80 ? 4.074 15.953 17.266 1 88.06 80 VAL A C 1
ATOM 629 O O . VAL A 1 80 ? 3.451 15.055 16.703 1 88.06 80 VAL A O 1
ATOM 632 N N . LEU A 1 81 ? 3.688 16.516 18.375 1 88.5 81 LEU A N 1
ATOM 633 C CA . LEU A 1 81 ? 2.469 16.062 19.031 1 88.5 81 LEU A CA 1
ATOM 634 C C . LEU A 1 81 ? 1.248 16.312 18.156 1 88.5 81 LEU A C 1
ATOM 636 O O . LEU A 1 81 ? 0.322 15.5 18.109 1 88.5 81 LEU A O 1
ATOM 640 N N . LEU A 1 82 ? 1.269 17.359 17.391 1 81.5 82 LEU A N 1
ATOM 641 C CA . LEU A 1 82 ? 0.15 17.703 16.516 1 81.5 82 LEU A CA 1
ATOM 642 C C . LEU A 1 82 ? 0.145 16.828 15.273 1 81.5 82 LEU A C 1
ATOM 644 O O . LEU A 1 82 ? -0.919 16.516 14.734 1 81.5 82 LEU A O 1
ATOM 648 N N . LEU A 1 83 ? 1.285 16.344 14.836 1 84.5 83 LEU A N 1
ATOM 649 C CA . LEU A 1 83 ? 1.395 15.578 13.586 1 84.5 83 LEU A CA 1
ATOM 650 C C . LEU A 1 83 ? 1.382 14.078 13.859 1 84.5 83 LEU A C 1
ATOM 652 O O . LEU A 1 83 ? 1.239 13.281 12.938 1 84.5 83 LEU A O 1
ATOM 656 N N . LEU A 1 84 ? 1.506 13.68 15.055 1 87.81 84 LEU A N 1
ATOM 657 C CA . LEU A 1 84 ? 1.659 12.281 15.438 1 87.81 84 LEU A CA 1
ATOM 658 C C . LEU A 1 84 ? 0.441 11.469 15.023 1 87.81 84 LEU A C 1
ATOM 660 O O . LEU A 1 84 ? 0.569 10.297 14.656 1 87.81 84 LEU A O 1
ATOM 664 N N . PRO A 1 85 ? -0.747 11.992 14.969 1 83.5 85 PRO A N 1
ATOM 665 C CA . PRO A 1 85 ? -1.897 11.188 14.555 1 83.5 85 PRO A CA 1
ATOM 666 C C . PRO A 1 85 ? -1.783 10.695 13.117 1 83.5 85 PRO A C 1
ATOM 668 O O . PRO A 1 85 ? -2.307 9.625 12.781 1 83.5 85 PRO A O 1
ATOM 671 N N . LEU A 1 86 ? -1.126 11.367 12.305 1 82.69 86 LEU A N 1
ATOM 672 C CA . LEU A 1 86 ? -1.005 10.992 10.906 1 82.69 86 LEU A CA 1
ATOM 673 C C . LEU A 1 86 ? -0.199 9.711 10.758 1 82.69 86 LEU A C 1
ATOM 675 O O . LEU A 1 86 ? -0.698 8.719 10.219 1 82.69 86 LEU A O 1
ATOM 679 N N . PRO A 1 87 ? 1.018 9.68 11.242 1 86.81 87 PRO A N 1
ATOM 680 C CA . PRO A 1 87 ? 1.755 8.422 11.117 1 86.81 87 PRO A CA 1
ATOM 681 C C . PRO A 1 87 ? 1.117 7.285 11.914 1 86.81 87 PRO A C 1
ATOM 683 O O . PRO A 1 87 ? 1.218 6.121 11.516 1 86.81 87 PRO A O 1
ATOM 686 N N . LEU A 1 88 ? 0.507 7.586 13.031 1 88.38 88 LEU A N 1
ATOM 687 C CA . LEU A 1 88 ? -0.117 6.547 13.844 1 88.38 88 LEU A CA 1
ATOM 688 C C . LEU A 1 88 ? -1.347 5.977 13.148 1 88.38 88 LEU A C 1
ATOM 690 O O . LEU A 1 88 ? -1.672 4.801 13.32 1 88.38 88 LEU A O 1
ATOM 694 N N . ALA A 1 89 ? -2.002 6.785 12.383 1 83.62 89 ALA A N 1
ATOM 695 C CA . ALA A 1 89 ? -3.145 6.301 11.617 1 83.62 89 ALA A CA 1
ATOM 696 C C . ALA A 1 89 ? -2.689 5.598 10.344 1 83.62 89 ALA A C 1
ATOM 698 O O . ALA A 1 89 ? -3.361 4.684 9.859 1 83.62 89 ALA A O 1
ATOM 699 N N . LEU A 1 90 ? -1.608 5.953 9.766 1 85.75 90 LEU A N 1
ATOM 700 C CA . LEU A 1 90 ? -1.105 5.391 8.516 1 85.75 90 LEU A CA 1
ATOM 701 C C . LEU A 1 90 ? -0.374 4.074 8.766 1 85.75 90 LEU A C 1
ATOM 703 O O . LEU A 1 90 ? -0.35 3.199 7.898 1 85.75 90 LEU A O 1
ATOM 707 N N . TRP A 1 91 ? 0.16 3.896 9.922 1 89.5 91 TRP A N 1
ATOM 708 C CA . TRP A 1 91 ? 0.997 2.742 10.234 1 89.5 91 TRP A CA 1
ATOM 709 C C . TRP A 1 91 ? 0.201 1.446 10.109 1 89.5 91 TRP A C 1
ATOM 711 O O . TRP A 1 91 ? 0.666 0.478 9.508 1 89.5 91 TRP A O 1
ATOM 721 N N . PRO A 1 92 ? -1.022 1.356 10.633 1 89.38 92 PRO A N 1
ATOM 722 C CA . PRO A 1 92 ? -1.787 0.118 10.469 1 89.38 92 PRO A CA 1
ATOM 723 C C . PRO A 1 92 ? -2.08 -0.204 9.008 1 89.38 92 PRO A C 1
ATOM 725 O O . PRO A 1 92 ? -2.008 -1.367 8.602 1 89.38 92 PRO A O 1
ATOM 728 N N . VAL A 1 93 ? -2.4 0.813 8.188 1 85.62 93 VAL A N 1
ATOM 729 C CA . VAL A 1 93 ? -2.682 0.616 6.766 1 85.62 93 VAL A CA 1
ATOM 730 C C . VAL A 1 93 ? -1.426 0.117 6.055 1 85.62 93 VAL A C 1
ATOM 732 O O . VAL A 1 93 ? -1.475 -0.864 5.312 1 85.62 93 VAL A O 1
ATOM 735 N N . LEU A 1 94 ? -0.345 0.744 6.344 1 88.12 94 LEU A N 1
ATOM 736 C CA . LEU A 1 94 ? 0.922 0.354 5.734 1 88.12 94 LEU A CA 1
ATOM 737 C C . LEU A 1 94 ? 1.344 -1.036 6.199 1 88.12 94 LEU A C 1
ATOM 739 O O . LEU A 1 94 ? 1.896 -1.815 5.418 1 88.12 94 LEU A O 1
ATOM 743 N N . GLY A 1 95 ? 1.094 -1.283 7.508 1 90.88 95 GLY A N 1
ATOM 744 C CA . GLY A 1 95 ? 1.414 -2.6 8.039 1 90.88 95 GLY A CA 1
ATOM 745 C C . GLY A 1 95 ? 0.638 -3.717 7.367 1 90.88 95 GLY A C 1
ATOM 746 O O . GLY A 1 95 ? 1.212 -4.746 7.004 1 90.88 95 GLY A O 1
ATOM 747 N N . VAL A 1 96 ? -0.566 -3.488 7.137 1 90 96 VAL A N 1
ATOM 748 C CA . VAL A 1 96 ? -1.414 -4.504 6.52 1 90 96 VAL A CA 1
ATOM 749 C C . VAL A 1 96 ? -1.044 -4.664 5.047 1 90 96 VAL A C 1
ATOM 751 O O . VAL A 1 96 ? -0.885 -5.785 4.559 1 90 96 VAL A O 1
ATOM 754 N N . VAL A 1 97 ? -0.928 -3.557 4.359 1 87.94 97 VAL A N 1
ATOM 755 C CA . VAL A 1 97 ? -0.559 -3.602 2.947 1 87.94 97 VAL A CA 1
ATOM 756 C C . VAL A 1 97 ? 0.81 -4.262 2.793 1 87.94 97 VAL A C 1
ATOM 758 O O . VAL A 1 97 ? 1.008 -5.094 1.903 1 87.94 97 VAL A O 1
ATOM 761 N N . GLY A 1 98 ? 1.7 -3.869 3.684 1 90.94 98 GLY A N 1
ATOM 762 C CA . GLY A 1 98 ? 3.012 -4.5 3.666 1 90.94 98 GLY A CA 1
ATOM 763 C C . GLY A 1 98 ? 2.959 -5.992 3.926 1 90.94 98 GLY A C 1
ATOM 764 O O . GLY A 1 98 ? 3.709 -6.762 3.318 1 90.94 98 GLY A O 1
ATOM 765 N N . SER A 1 99 ? 2.094 -6.398 4.809 1 93 99 SER A N 1
ATOM 766 C CA . SER A 1 99 ? 1.936 -7.82 5.105 1 93 99 SER A CA 1
ATOM 767 C C . SER A 1 99 ? 1.361 -8.578 3.912 1 93 99 SER A C 1
ATOM 769 O O . SER A 1 99 ? 1.751 -9.711 3.645 1 93 99 SER A O 1
ATOM 771 N N . VAL A 1 100 ? 0.48 -7.949 3.219 1 90.81 100 VAL A N 1
ATOM 772 C CA . VAL A 1 100 ? -0.107 -8.586 2.043 1 90.81 100 VAL A CA 1
ATOM 773 C C . VAL A 1 100 ? 0.95 -8.727 0.951 1 90.81 100 VAL A C 1
ATOM 775 O O . VAL A 1 100 ? 1.147 -9.82 0.409 1 90.81 100 VAL A O 1
ATOM 778 N N . LEU A 1 101 ? 1.651 -7.648 0.712 1 90.12 101 LEU A N 1
ATOM 779 C CA . LEU A 1 101 ? 2.672 -7.676 -0.33 1 90.12 101 LEU A CA 1
ATOM 780 C C . LEU A 1 101 ? 3.811 -8.617 0.047 1 90.12 101 LEU A C 1
ATOM 782 O O . LEU A 1 101 ? 4.262 -9.414 -0.78 1 90.12 101 LEU A O 1
ATOM 786 N N . GLY A 1 102 ? 4.254 -8.492 1.287 1 90.5 102 GLY A N 1
ATOM 787 C CA . GLY A 1 102 ? 5.301 -9.383 1.765 1 90.5 102 GLY A CA 1
ATOM 788 C C . GLY A 1 102 ? 4.883 -10.836 1.776 1 90.5 102 GLY A C 1
ATOM 789 O O . GLY A 1 102 ? 5.68 -11.719 1.445 1 90.5 102 GLY A O 1
ATOM 790 N N . GLY A 1 103 ? 3.66 -11.07 2.166 1 91.88 103 GLY A N 1
ATOM 791 C CA . GLY A 1 103 ? 3.146 -12.43 2.168 1 91.88 103 GLY A CA 1
ATOM 792 C C . GLY A 1 103 ? 3.037 -13.031 0.779 1 91.88 103 GLY A C 1
ATOM 793 O O . GLY A 1 103 ? 3.412 -14.188 0.565 1 91.88 103 GLY A O 1
ATOM 794 N N . ILE A 1 104 ? 2.539 -12.25 -0.151 1 88.69 104 ILE A N 1
ATOM 795 C CA . ILE A 1 104 ? 2.428 -12.719 -1.529 1 88.69 104 ILE A CA 1
ATOM 796 C C . ILE A 1 104 ? 3.82 -12.977 -2.1 1 88.69 104 ILE A C 1
ATOM 798 O O . ILE A 1 104 ? 4.051 -14.008 -2.734 1 88.69 104 ILE A O 1
ATOM 802 N N . GLY A 1 105 ? 4.738 -12.047 -1.827 1 88.5 105 GLY A N 1
ATOM 803 C CA . GLY A 1 105 ? 6.102 -12.242 -2.303 1 88.5 105 GLY A CA 1
ATOM 804 C C . GLY A 1 105 ? 6.766 -13.469 -1.716 1 88.5 105 GLY A C 1
ATOM 805 O O . GLY A 1 105 ? 7.336 -14.281 -2.449 1 88.5 105 GLY A O 1
ATOM 806 N N . TYR A 1 106 ? 6.637 -13.672 -0.46 1 90.31 106 TYR A N 1
ATOM 807 C CA . TYR A 1 106 ? 7.246 -14.805 0.219 1 90.31 106 TYR A CA 1
ATOM 808 C C . TYR A 1 106 ? 6.57 -16.109 -0.184 1 90.31 106 TYR A C 1
ATOM 810 O O . TYR A 1 106 ? 7.242 -17.109 -0.427 1 90.31 106 TYR A O 1
ATOM 818 N N . GLY A 1 107 ? 5.297 -16.094 -0.274 1 88.25 107 GLY A N 1
ATOM 819 C CA . GLY A 1 107 ? 4.547 -17.281 -0.623 1 88.25 107 GLY A CA 1
ATOM 820 C C . GLY A 1 107 ? 4.773 -17.734 -2.053 1 88.25 107 GLY A C 1
ATOM 821 O O . GLY A 1 107 ? 4.699 -18.922 -2.354 1 88.25 107 GLY A O 1
ATOM 822 N N . PHE A 1 108 ? 5.027 -16.844 -2.93 1 87.38 108 PHE A N 1
ATOM 823 C CA . PHE A 1 108 ? 5.238 -17.172 -4.332 1 87.38 108 PHE A CA 1
ATOM 824 C C . PHE A 1 108 ? 6.688 -17.578 -4.586 1 87.38 108 PHE A C 1
ATOM 826 O O . PHE A 1 108 ? 6.953 -18.609 -5.207 1 87.38 108 PHE A O 1
ATOM 833 N N . PHE A 1 109 ? 7.656 -16.891 -4.031 1 87.31 109 PHE A N 1
ATOM 834 C CA . PHE A 1 109 ? 9.047 -17.062 -4.426 1 87.31 109 PHE A CA 1
ATOM 835 C C . PHE A 1 109 ? 9.719 -18.141 -3.576 1 87.31 109 PHE A C 1
ATOM 837 O O . PHE A 1 109 ? 10.641 -18.812 -4.035 1 87.31 109 PHE A O 1
ATOM 844 N N . ALA A 1 110 ? 9.336 -18.297 -2.326 1 89.81 110 ALA A N 1
ATOM 845 C CA . ALA A 1 110 ? 10.008 -19.25 -1.454 1 89.81 110 ALA A CA 1
ATOM 846 C C . ALA A 1 110 ? 9.867 -20.672 -1.996 1 89.81 110 ALA A C 1
ATOM 848 O O . ALA A 1 110 ? 10.859 -21.375 -2.184 1 89.81 110 ALA A O 1
ATOM 849 N N . PRO A 1 111 ? 8.633 -21.094 -2.334 1 89.25 111 PRO A N 1
ATOM 850 C CA . PRO A 1 111 ? 8.523 -22.453 -2.9 1 89.25 111 PRO A CA 1
ATOM 851 C C . PRO A 1 111 ? 9.164 -22.562 -4.285 1 89.25 111 PRO A C 1
ATOM 853 O O . PRO A 1 111 ? 9.695 -23.609 -4.637 1 89.25 111 PRO A O 1
ATOM 856 N N . LEU A 1 112 ? 9.078 -21.547 -5.078 1 86.94 112 LEU A N 1
ATOM 857 C CA . LEU A 1 112 ? 9.672 -21.547 -6.41 1 86.94 112 LEU A CA 1
ATOM 858 C C . LEU A 1 112 ? 11.18 -21.703 -6.336 1 86.94 112 LEU A C 1
ATOM 860 O O . LEU A 1 112 ? 11.758 -22.531 -7.031 1 86.94 112 LEU A O 1
ATOM 864 N N . LEU A 1 113 ? 11.82 -20.984 -5.48 1 85 113 LEU A N 1
ATOM 865 C CA . LEU A 1 113 ? 13.266 -21.047 -5.34 1 85 113 LEU A CA 1
ATOM 866 C C . LEU A 1 113 ? 13.703 -22.375 -4.727 1 85 113 LEU A C 1
ATOM 868 O O . LEU A 1 113 ? 14.734 -22.938 -5.109 1 85 113 LEU A O 1
ATOM 872 N N . ALA A 1 114 ? 12.938 -22.891 -3.773 1 85.81 114 ALA A N 1
ATOM 873 C CA . ALA A 1 114 ? 13.266 -24.156 -3.139 1 85.81 114 ALA A CA 1
ATOM 874 C C . ALA A 1 114 ? 13.227 -25.297 -4.152 1 85.81 114 ALA A C 1
ATOM 876 O O . ALA A 1 114 ? 14.008 -26.25 -4.055 1 85.81 114 ALA A O 1
ATOM 877 N N . THR A 1 115 ? 12.281 -25.219 -5.141 1 86 115 THR A N 1
ATOM 878 C CA . THR A 1 115 ? 12.195 -26.25 -6.172 1 86 115 THR A CA 1
ATOM 879 C C . THR A 1 115 ? 13.445 -26.25 -7.051 1 86 115 THR A C 1
ATOM 881 O O . THR A 1 115 ? 13.953 -27.312 -7.422 1 86 115 THR A O 1
ATOM 884 N N . PHE A 1 116 ? 13.93 -25.125 -7.363 1 82.31 116 PHE A N 1
ATOM 885 C CA . PHE A 1 116 ? 15.109 -25.016 -8.211 1 82.31 116 PHE A CA 1
ATOM 886 C C . PHE A 1 116 ? 16.375 -25.359 -7.434 1 82.31 116 PHE A C 1
ATOM 888 O O . PHE A 1 116 ? 17.344 -25.859 -8 1 82.31 116 PHE A O 1
ATOM 895 N N . GLU A 1 117 ? 16.359 -25.109 -6.152 1 78.94 117 GLU A N 1
ATOM 896 C CA . GLU A 1 117 ? 17.5 -25.422 -5.316 1 78.94 117 GLU A CA 1
ATOM 897 C C . GLU A 1 117 ? 17.609 -26.922 -5.066 1 78.94 117 GLU A C 1
ATOM 899 O O . GLU A 1 117 ? 18.703 -27.438 -4.82 1 78.94 117 GLU A O 1
ATOM 904 N N . ALA A 1 118 ? 16.438 -27.594 -5.141 1 78.12 118 ALA A N 1
ATOM 905 C CA . ALA A 1 118 ? 16.406 -29.031 -4.875 1 78.12 118 ALA A CA 1
ATOM 906 C C . ALA A 1 118 ? 17.109 -29.812 -5.988 1 78.12 118 ALA A C 1
ATOM 908 O O . ALA A 1 118 ? 17.516 -30.969 -5.793 1 78.12 118 ALA A O 1
ATOM 909 N N . VAL A 1 119 ? 17.109 -29.266 -7.191 1 72.31 119 VAL A N 1
ATOM 910 C CA . VAL A 1 119 ? 17.734 -29.969 -8.312 1 72.31 119 VAL A CA 1
ATOM 911 C C . VAL A 1 119 ? 19.234 -29.766 -8.273 1 72.31 119 VAL A C 1
ATOM 913 O O . VAL A 1 119 ? 19.969 -30.391 -9.047 1 72.31 119 VAL A O 1
ATOM 916 N N . GLY A 1 120 ? 19.562 -29.062 -7.211 1 63.19 120 GLY A N 1
ATOM 917 C CA . GLY A 1 120 ? 21 -28.859 -7.141 1 63.19 120 GLY A CA 1
ATOM 918 C C . GLY A 1 120 ? 21.766 -30.109 -6.75 1 63.19 120 GLY A C 1
ATOM 919 O O . GLY A 1 120 ? 21.172 -31.156 -6.477 1 63.19 120 GLY A O 1
ATOM 920 N N . GLU A 1 121 ? 23.062 -30.188 -6.926 1 59.06 121 GLU A N 1
ATOM 921 C CA . GLU A 1 121 ? 24.016 -31.297 -7.004 1 59.06 121 GLU A CA 1
ATOM 922 C C . GLU A 1 121 ? 23.906 -32.188 -5.777 1 59.06 121 GLU A C 1
ATOM 924 O O . GLU A 1 121 ? 24.062 -33.406 -5.887 1 59.06 121 GLU A O 1
ATOM 929 N N . ASN A 1 122 ? 23.781 -31.562 -4.641 1 55.31 122 ASN A N 1
ATOM 930 C CA . ASN A 1 122 ? 24.125 -32.438 -3.525 1 55.31 122 ASN A CA 1
ATOM 931 C C . ASN A 1 122 ? 22.906 -33.125 -2.955 1 55.31 122 ASN A C 1
ATOM 933 O O . ASN A 1 122 ? 22.938 -33.656 -1.832 1 55.31 122 ASN A O 1
ATOM 937 N N . ILE A 1 123 ? 21.875 -33.062 -3.74 1 61.59 123 ILE A N 1
ATOM 938 C CA . ILE A 1 123 ? 20.719 -33.625 -3.051 1 61.59 123 ILE A CA 1
ATOM 939 C C . ILE A 1 123 ? 20.406 -35 -3.635 1 61.59 123 ILE A C 1
ATOM 941 O O . ILE A 1 123 ? 20.375 -35.188 -4.855 1 61.59 123 ILE A O 1
ATOM 945 N N . THR A 1 124 ? 20.562 -36 -2.682 1 65.12 124 THR A N 1
ATOM 946 C CA . THR A 1 124 ? 20.109 -37.344 -2.988 1 65.12 124 THR A CA 1
ATOM 947 C C . THR A 1 124 ? 18.594 -37.406 -3.141 1 65.12 124 THR A C 1
ATOM 949 O O . THR A 1 124 ? 17.875 -36.656 -2.465 1 65.12 124 THR A O 1
ATOM 952 N N . ASP A 1 125 ? 18.078 -38.094 -4.234 1 77 125 ASP A N 1
ATOM 953 C CA . ASP A 1 125 ? 16.672 -38.25 -4.551 1 77 125 ASP A CA 1
ATOM 954 C C . ASP A 1 125 ? 16.031 -36.938 -4.984 1 77 125 ASP A C 1
ATOM 956 O O . ASP A 1 125 ? 15.211 -36.375 -4.262 1 77 125 ASP A O 1
ATOM 960 N N . LYS A 1 126 ? 16.453 -36.406 -5.992 1 74.38 126 LYS A N 1
ATOM 961 C CA . LYS A 1 126 ? 16.078 -35.125 -6.547 1 74.38 126 LYS A CA 1
ATOM 962 C C . LYS A 1 126 ? 14.562 -35 -6.734 1 74.38 126 LYS A C 1
ATOM 964 O O . LYS A 1 126 ? 13.977 -33.969 -6.488 1 74.38 126 LYS A O 1
ATOM 969 N N . PHE A 1 127 ? 13.938 -36.156 -7.012 1 77.38 127 PHE A N 1
ATOM 970 C CA . PHE A 1 127 ? 12.5 -36.125 -7.285 1 77.38 127 PHE A CA 1
ATOM 971 C C . PHE A 1 127 ? 11.711 -35.875 -6.012 1 77.38 127 PHE A C 1
ATOM 973 O O . PHE A 1 127 ? 10.773 -35.094 -6.008 1 77.38 127 PHE A O 1
ATOM 980 N N . TYR A 1 128 ? 12.188 -36.5 -5.02 1 78.38 128 TYR A N 1
ATOM 981 C CA . TYR A 1 128 ? 11.492 -36.344 -3.748 1 78.38 128 TYR A CA 1
ATOM 982 C C . TYR A 1 128 ? 11.711 -34.938 -3.18 1 78.38 128 TYR A C 1
ATOM 984 O O . TYR A 1 128 ? 10.773 -34.281 -2.711 1 78.38 128 TYR A O 1
ATOM 992 N N . HIS A 1 129 ? 12.867 -34.469 -3.283 1 81.19 129 HIS A N 1
ATOM 993 C CA . HIS A 1 129 ? 13.195 -33.188 -2.691 1 81.19 129 HIS A CA 1
ATOM 994 C C . HIS A 1 129 ? 12.609 -32.031 -3.502 1 81.19 129 HIS A C 1
ATOM 996 O O . HIS A 1 129 ? 12.289 -30.984 -2.951 1 81.19 129 HIS A O 1
ATOM 1002 N N . CYS A 1 130 ? 12.352 -32.312 -4.711 1 80 130 CYS A N 1
ATOM 1003 C CA . CYS A 1 130 ? 11.742 -31.281 -5.539 1 80 130 CYS A CA 1
ATOM 1004 C C . CYS A 1 130 ? 10.289 -31.031 -5.137 1 80 130 CYS A C 1
ATOM 1006 O O . CYS A 1 130 ? 9.781 -29.922 -5.27 1 80 130 CYS A O 1
ATOM 1008 N N . PHE A 1 131 ? 9.68 -32.094 -4.594 1 80.75 131 PHE A N 1
ATOM 1009 C CA . PHE A 1 131 ? 8.266 -31.969 -4.246 1 80.75 131 PHE A CA 1
ATOM 1010 C C . PHE A 1 131 ? 8.102 -31.562 -2.787 1 80.75 131 PHE A C 1
ATOM 1012 O O . PHE A 1 131 ? 7.188 -30.797 -2.451 1 80.75 131 PHE A O 1
ATOM 1019 N N . VAL A 1 132 ? 8.984 -32 -2.002 1 81.38 132 VAL A N 1
ATOM 1020 C CA . VAL A 1 132 ? 8.75 -31.844 -0.571 1 81.38 132 VAL A CA 1
ATOM 1021 C C . VAL A 1 132 ? 9.438 -30.578 -0.066 1 81.38 132 VAL A C 1
ATOM 1023 O O . VAL A 1 132 ? 8.906 -29.875 0.807 1 81.38 132 VAL A O 1
ATOM 1026 N N . ASP A 1 133 ? 10.555 -30.328 -0.681 1 81.06 133 ASP A N 1
ATOM 1027 C CA . ASP A 1 133 ? 11.289 -29.156 -0.206 1 81.06 133 ASP A CA 1
ATOM 1028 C C . ASP A 1 133 ? 10.562 -27.875 -0.579 1 81.06 133 ASP A C 1
ATOM 1030 O O . ASP A 1 133 ? 10.086 -27.719 -1.707 1 81.06 133 ASP A O 1
ATOM 1034 N N . GLY A 1 134 ? 10.273 -26.969 0.368 1 82.31 134 GLY A N 1
ATOM 1035 C CA . GLY A 1 134 ? 9.648 -25.688 0.125 1 82.31 134 GLY A CA 1
ATOM 1036 C C . GLY A 1 134 ? 8.18 -25.641 0.508 1 82.31 134 GLY A C 1
ATOM 1037 O O . GLY A 1 134 ? 7.531 -24.609 0.407 1 82.31 134 GLY A O 1
ATOM 1038 N N . THR A 1 135 ? 7.648 -26.781 0.782 1 86.38 135 THR A N 1
ATOM 1039 C CA . THR A 1 135 ? 6.25 -26.797 1.194 1 86.38 135 THR A CA 1
ATOM 1040 C C . THR A 1 135 ? 6.125 -26.5 2.686 1 86.38 135 THR A C 1
ATOM 1042 O O . THR A 1 135 ? 5.883 -25.359 3.076 1 86.38 135 THR A O 1
ATOM 1045 N N . TRP A 1 136 ? 6.656 -27.438 3.527 1 88.19 136 TRP A N 1
ATOM 1046 C CA . TRP A 1 136 ? 6.539 -27.266 4.973 1 88.19 136 TRP A CA 1
ATOM 1047 C C . TRP A 1 136 ? 7.477 -26.172 5.469 1 88.19 136 TRP A C 1
ATOM 1049 O O . TRP A 1 136 ? 7.133 -25.406 6.375 1 88.19 136 TRP A O 1
ATOM 1059 N N . SER A 1 137 ? 8.578 -26.016 4.906 1 89.06 137 SER A N 1
ATOM 1060 C CA . SER A 1 137 ? 9.547 -25 5.316 1 89.06 137 SER A CA 1
ATOM 1061 C C . SER A 1 137 ? 9.008 -23.594 5.07 1 89.06 137 SER A C 1
ATOM 1063 O O . SER A 1 137 ? 9.25 -22.688 5.867 1 89.06 137 SER A O 1
ATOM 1065 N N . THR A 1 138 ? 8.258 -23.484 3.992 1 92.5 138 THR A N 1
ATOM 1066 C CA . THR A 1 138 ? 7.695 -22.172 3.678 1 92.5 138 THR A CA 1
ATOM 1067 C C . THR A 1 138 ? 6.594 -21.812 4.672 1 92.5 138 THR A C 1
ATOM 1069 O O . THR A 1 138 ? 6.469 -20.656 5.066 1 92.5 138 THR A O 1
ATOM 1072 N N . VAL A 1 139 ? 5.867 -22.75 5.102 1 92.88 139 VAL A N 1
ATOM 1073 C CA . VAL A 1 139 ? 4.805 -22.5 6.074 1 92.88 139 VAL A CA 1
ATOM 1074 C C . VAL A 1 139 ? 5.418 -22.125 7.422 1 92.88 139 VAL A C 1
ATOM 1076 O O . VAL A 1 139 ? 4.98 -21.172 8.062 1 92.88 139 VAL A O 1
ATOM 1079 N N . ILE A 1 140 ? 6.449 -22.828 7.781 1 93.88 140 ILE A N 1
ATOM 1080 C CA . ILE A 1 140 ? 7.145 -22.531 9.023 1 93.88 140 ILE A CA 1
ATOM 1081 C C . ILE A 1 140 ? 7.785 -21.141 8.93 1 93.88 140 ILE A C 1
ATOM 1083 O O . ILE A 1 140 ? 7.785 -20.391 9.906 1 93.88 140 ILE A O 1
ATOM 1087 N N . GLY A 1 141 ? 8.328 -20.906 7.809 1 93.5 141 GLY A N 1
ATOM 1088 C CA . GLY A 1 141 ? 8.883 -19.578 7.594 1 93.5 141 GLY A CA 1
ATOM 1089 C C . GLY A 1 141 ? 7.859 -18.469 7.746 1 93.5 141 GLY A C 1
ATOM 1090 O O . GLY A 1 141 ? 8.172 -17.391 8.258 1 93.5 141 GLY A O 1
ATOM 1091 N N . GLY A 1 142 ? 6.629 -18.719 7.238 1 94.19 142 GLY A N 1
ATOM 1092 C CA . GLY A 1 142 ? 5.555 -17.75 7.449 1 94.19 142 GLY A CA 1
ATOM 1093 C C . GLY A 1 142 ? 5.273 -17.484 8.914 1 94.19 142 GLY A C 1
ATOM 1094 O O . GLY A 1 142 ? 5.059 -16.344 9.312 1 94.19 142 GLY A O 1
ATOM 1095 N N . CYS A 1 143 ? 5.363 -18.469 9.703 1 94.94 143 CYS A N 1
ATOM 1096 C CA . CYS A 1 143 ? 5.145 -18.328 11.141 1 94.94 143 CYS A CA 1
ATOM 1097 C C . CYS A 1 143 ? 6.297 -17.578 11.797 1 94.94 143 CYS A C 1
ATOM 1099 O O . CYS A 1 143 ? 6.082 -16.781 12.719 1 94.94 143 CYS A O 1
ATOM 1101 N N . ILE A 1 144 ? 7.449 -17.781 11.289 1 95.56 144 ILE A N 1
ATOM 1102 C CA . ILE A 1 144 ? 8.617 -17.094 11.812 1 95.56 144 ILE A CA 1
ATOM 1103 C C . ILE A 1 144 ? 8.523 -15.602 11.508 1 95.56 144 ILE A C 1
ATOM 1105 O O . ILE A 1 144 ? 8.875 -14.766 12.336 1 95.56 144 ILE A O 1
ATOM 1109 N N . VAL A 1 145 ? 8.047 -15.352 10.344 1 94.69 145 VAL A N 1
ATOM 1110 C CA . VAL A 1 145 ? 7.863 -13.953 9.961 1 94.69 145 VAL A CA 1
ATOM 1111 C C . VAL A 1 145 ? 6.898 -13.273 10.93 1 94.69 145 VAL A C 1
ATOM 1113 O O . VAL A 1 145 ? 7.129 -12.141 11.352 1 94.69 145 VAL A O 1
ATOM 1116 N N . VAL A 1 146 ? 5.832 -13.922 11.289 1 95.94 146 VAL A N 1
ATOM 1117 C CA . VAL A 1 146 ? 4.848 -13.375 12.219 1 95.94 146 VAL A CA 1
ATOM 1118 C C . VAL A 1 146 ? 5.469 -13.227 13.609 1 95.94 146 VAL A C 1
ATOM 1120 O O . VAL A 1 146 ? 5.242 -12.227 14.289 1 95.94 146 VAL A O 1
ATOM 1123 N N . GLN A 1 147 ? 6.266 -14.164 14.016 1 95.81 147 GLN A N 1
ATOM 1124 C CA . GLN A 1 147 ? 6.934 -14.102 15.312 1 95.81 147 GLN A CA 1
ATOM 1125 C C . GLN A 1 147 ? 7.945 -12.953 15.359 1 95.81 147 GLN A C 1
ATOM 1127 O O . GLN A 1 147 ? 8.047 -12.25 16.359 1 95.81 147 GLN A O 1
ATOM 1132 N N . ASP A 1 148 ? 8.68 -12.883 14.328 1 93.56 148 ASP A N 1
ATOM 1133 C CA . ASP A 1 148 ? 9.633 -11.781 14.25 1 93.56 148 ASP A CA 1
ATOM 1134 C C . ASP A 1 148 ? 8.922 -10.438 14.312 1 93.56 148 ASP A C 1
ATOM 1136 O O . ASP A 1 148 ? 9.398 -9.508 14.977 1 93.56 148 ASP A O 1
ATOM 1140 N N . PHE A 1 149 ? 7.824 -10.344 13.641 1 95 149 PHE A N 1
ATOM 1141 C CA . PHE A 1 149 ? 7.039 -9.117 13.656 1 95 149 PHE A CA 1
ATOM 1142 C C . PHE A 1 149 ? 6.488 -8.844 15.047 1 95 149 PHE A C 1
ATOM 1144 O O . PHE A 1 149 ? 6.445 -7.695 15.492 1 95 149 PHE A O 1
ATOM 1151 N N . THR A 1 150 ? 6.082 -9.867 15.688 1 94.75 150 THR A N 1
ATOM 1152 C CA . THR A 1 150 ? 5.594 -9.742 17.062 1 94.75 150 THR A CA 1
ATOM 1153 C C . THR A 1 150 ? 6.699 -9.242 17.984 1 94.75 150 THR A C 1
ATOM 1155 O O . THR A 1 150 ? 6.473 -8.359 18.812 1 94.75 150 THR A O 1
ATOM 1158 N N . ASP A 1 151 ? 7.809 -9.773 17.844 1 93.19 151 ASP A N 1
ATOM 1159 C CA . ASP A 1 151 ? 8.945 -9.375 18.672 1 93.19 151 ASP A CA 1
ATOM 1160 C C . ASP A 1 151 ? 9.328 -7.918 18.406 1 93.19 151 ASP A C 1
ATOM 1162 O O . ASP A 1 151 ? 9.68 -7.184 19.328 1 93.19 151 ASP A O 1
ATOM 1166 N N . PHE A 1 152 ? 9.273 -7.562 17.25 1 92.81 152 PHE A N 1
ATOM 1167 C CA . PHE A 1 152 ? 9.594 -6.18 16.906 1 92.81 152 PHE A CA 1
ATOM 1168 C C . PHE A 1 152 ? 8.578 -5.223 17.516 1 92.81 152 PHE A C 1
ATOM 1170 O O . PHE A 1 152 ? 8.961 -4.211 18.109 1 92.81 152 PHE A O 1
ATOM 1177 N N . CYS A 1 153 ? 7.312 -5.559 17.422 1 92.5 153 CYS A N 1
ATOM 1178 C CA . CYS A 1 153 ? 6.262 -4.664 17.891 1 92.5 153 CYS A CA 1
ATOM 1179 C C . CYS A 1 153 ? 6.188 -4.668 19.422 1 92.5 153 CYS A C 1
ATOM 1181 O O . CYS A 1 153 ? 5.84 -3.656 20.031 1 92.5 153 CYS A O 1
ATOM 1183 N N . PHE A 1 154 ? 6.559 -5.703 20.062 1 91.69 154 PHE A N 1
ATOM 1184 C CA . PHE A 1 154 ? 6.43 -5.816 21.516 1 91.69 154 PHE A CA 1
ATOM 1185 C C . PHE A 1 154 ? 7.711 -5.367 22.219 1 91.69 154 PHE A C 1
ATOM 1187 O O . PHE A 1 154 ? 7.66 -4.766 23.281 1 91.69 154 PHE A O 1
ATOM 1194 N N . HIS A 1 155 ? 8.828 -5.66 21.594 1 89.38 155 HIS A N 1
ATOM 1195 C CA . HIS A 1 155 ? 10.062 -5.398 22.328 1 89.38 155 HIS A CA 1
ATOM 1196 C C . HIS A 1 155 ? 10.844 -4.25 21.703 1 89.38 155 HIS A C 1
ATOM 1198 O O . HIS A 1 155 ? 11.148 -3.26 22.359 1 89.38 155 HIS A O 1
ATOM 1204 N N . SER A 1 156 ? 11.102 -4.348 20.469 1 89 156 SER A N 1
ATOM 1205 C CA . SER A 1 156 ? 11.953 -3.354 19.828 1 89 156 SER A CA 1
ATOM 1206 C C . SER A 1 156 ? 11.297 -1.977 19.828 1 89 156 SER A C 1
ATOM 1208 O O . SER A 1 156 ? 11.961 -0.969 20.094 1 89 156 SER A O 1
ATOM 1210 N N . TYR A 1 157 ? 10.055 -1.888 19.594 1 90.5 157 TYR A N 1
ATOM 1211 C CA . TYR A 1 157 ? 9.352 -0.612 19.578 1 90.5 157 TYR A CA 1
ATOM 1212 C C . TYR A 1 157 ? 9.445 0.089 20.922 1 90.5 157 TYR A C 1
ATOM 1214 O O . TYR A 1 157 ? 9.781 1.273 21 1 90.5 157 TYR A O 1
ATOM 1222 N N . PHE A 1 158 ? 9.18 -0.577 21.969 1 90.06 158 PHE A N 1
ATOM 1223 C CA . PHE A 1 158 ? 9.18 0.026 23.297 1 90.06 158 PHE A CA 1
ATOM 1224 C C . PHE A 1 158 ? 10.602 0.39 23.719 1 90.06 158 PHE A C 1
ATOM 1226 O O . PHE A 1 158 ? 10.812 1.4 24.391 1 90.06 158 PHE A O 1
ATOM 1233 N N . SER A 1 159 ? 11.531 -0.471 23.219 1 88.75 159 SER A N 1
ATOM 1234 C CA . SER A 1 159 ? 12.922 -0.142 23.516 1 88.75 159 SER A CA 1
ATOM 1235 C C . SER A 1 159 ? 13.336 1.156 22.828 1 88.75 159 SER A C 1
ATOM 1237 O O . SER A 1 159 ? 13.984 2.006 23.438 1 88.75 159 SER A O 1
ATOM 1239 N N . TYR A 1 160 ? 12.945 1.326 21.641 1 87.69 160 TYR A N 1
ATOM 1240 C CA . TYR A 1 160 ? 13.25 2.549 20.906 1 87.69 160 TYR A CA 1
ATOM 1241 C C . TYR A 1 160 ? 12.578 3.754 21.547 1 87.69 160 TYR A C 1
ATOM 1243 O O . TYR A 1 160 ? 13.172 4.832 21.641 1 87.69 160 TYR A O 1
ATOM 1251 N N . MET A 1 161 ? 11.359 3.631 22 1 89.69 161 MET A N 1
ATOM 1252 C CA . MET A 1 161 ? 10.625 4.723 22.625 1 89.69 161 MET A CA 1
ATOM 1253 C C . MET A 1 161 ? 11.211 5.062 23.984 1 89.69 161 MET A C 1
ATOM 1255 O O . MET A 1 161 ? 11.273 6.234 24.375 1 89.69 161 MET A O 1
ATOM 1259 N N . ASP A 1 162 ? 11.656 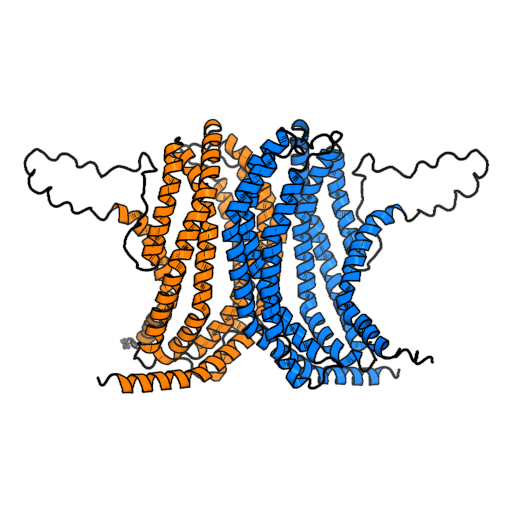4.059 24.641 1 86.38 162 ASP A N 1
ATOM 1260 C CA . ASP A 1 162 ? 12.305 4.301 25.922 1 86.38 162 ASP A CA 1
ATOM 1261 C C . ASP A 1 162 ? 13.617 5.066 25.734 1 86.38 162 ASP A C 1
ATOM 1263 O O . ASP A 1 162 ? 13.969 5.91 26.562 1 86.38 162 ASP A O 1
ATOM 1267 N N . GLU A 1 163 ? 14.273 4.777 24.672 1 85.44 163 GLU A N 1
ATOM 1268 C CA . GLU A 1 163 ? 15.492 5.52 24.375 1 85.44 163 GLU A CA 1
ATOM 1269 C C . GLU A 1 163 ? 15.195 6.992 24.109 1 85.44 163 GLU A C 1
ATOM 1271 O O . GLU A 1 163 ? 16.031 7.859 24.375 1 85.44 163 GLU A O 1
ATOM 1276 N N . LEU A 1 164 ? 14.023 7.297 23.672 1 84.19 164 LEU A N 1
ATOM 1277 C CA . LEU A 1 164 ? 13.625 8.672 23.406 1 84.19 164 LEU A CA 1
ATOM 1278 C C . LEU A 1 164 ? 13.43 9.445 24.703 1 84.19 164 LEU A C 1
ATOM 1280 O O . LEU A 1 164 ? 13.664 10.656 24.75 1 84.19 164 LEU A O 1
ATOM 1284 N N . ILE A 1 165 ? 12.961 8.781 25.672 1 84.56 165 ILE A N 1
ATOM 1285 C CA . ILE A 1 165 ? 12.695 9.43 26.953 1 84.56 165 ILE A CA 1
ATOM 1286 C C . ILE A 1 165 ? 13.992 9.523 27.766 1 84.56 165 ILE A C 1
ATOM 1288 O O . ILE A 1 165 ? 14.117 10.367 28.656 1 84.56 165 ILE A O 1
ATOM 1292 N N . GLU A 1 166 ? 14.875 8.711 27.281 1 75.81 166 GLU A N 1
ATOM 1293 C CA . GLU A 1 166 ? 16.125 8.719 28.047 1 75.81 166 GLU A CA 1
ATOM 1294 C C . GLU A 1 166 ? 16.75 10.109 28.062 1 75.81 166 GLU A C 1
ATOM 1296 O O . GLU A 1 166 ? 16.609 10.875 27.109 1 75.81 166 GLU A O 1
ATOM 1301 N N . GLN A 1 167 ? 17.172 10.523 29.25 1 66 167 GLN A N 1
ATOM 1302 C CA . GLN A 1 167 ? 17.75 11.828 29.578 1 66 167 GLN A CA 1
ATOM 1303 C C . GLN A 1 167 ? 18.953 12.141 28.688 1 66 167 GLN A C 1
ATOM 1305 O O . GLN A 1 167 ? 19.734 11.25 28.359 1 66 167 GLN A O 1
ATOM 1310 N N . ILE A 1 168 ? 18.828 13.18 27.844 1 67.06 168 ILE A N 1
ATOM 1311 C CA . ILE A 1 168 ? 19.938 13.727 27.078 1 67.06 168 ILE A CA 1
ATOM 1312 C C . ILE A 1 168 ? 21.062 14.133 28.031 1 67.06 168 ILE A C 1
ATOM 1314 O O . ILE A 1 168 ? 20.797 14.594 29.156 1 67.06 168 ILE A O 1
ATOM 1318 N N . PRO A 1 169 ? 22.219 13.672 27.703 1 63.44 169 PRO A N 1
ATOM 1319 C CA . PRO A 1 169 ? 23.281 14.219 28.531 1 63.44 169 PRO A CA 1
ATOM 1320 C C . PRO A 1 169 ? 23.156 15.727 28.75 1 63.44 169 PRO A C 1
ATOM 1322 O O . PRO A 1 169 ? 22.562 16.422 27.922 1 63.44 169 PRO A O 1
ATOM 1325 N N . ALA A 1 170 ? 23.406 16.234 29.984 1 62.25 170 ALA A N 1
ATOM 1326 C CA . ALA A 1 170 ? 23.297 17.609 30.453 1 62.25 170 ALA A CA 1
ATOM 1327 C C . ALA A 1 170 ? 23.828 18.578 29.406 1 62.25 170 ALA A C 1
ATOM 1329 O O . ALA A 1 170 ? 23.359 19.719 29.297 1 62.25 170 ALA A O 1
ATOM 1330 N N . ASP A 1 171 ? 24.734 18.109 28.531 1 65.19 171 ASP A N 1
ATOM 1331 C CA . ASP A 1 171 ? 25.406 19.031 27.609 1 65.19 171 ASP A CA 1
ATOM 1332 C C . ASP A 1 171 ? 24.688 19.109 26.281 1 65.19 171 ASP A C 1
ATOM 1334 O O . ASP A 1 171 ? 25.031 19.922 25.422 1 65.19 171 ASP A O 1
ATOM 1338 N N . GLU A 1 172 ? 23.703 18.328 26.094 1 70.31 172 GLU A N 1
ATOM 1339 C CA . GLU A 1 172 ? 23.109 18.344 24.75 1 70.31 172 GLU A CA 1
ATOM 1340 C C . GLU A 1 172 ? 21.859 19.188 24.703 1 70.31 172 GLU A C 1
ATOM 1342 O O . GLU A 1 172 ? 21 19.109 25.609 1 70.31 172 GLU A O 1
ATOM 1347 N N . LYS A 1 173 ? 21.922 20.266 23.969 1 75.19 173 LYS A N 1
ATOM 1348 C CA . LYS A 1 173 ? 20.766 21.141 23.766 1 75.19 173 LYS A CA 1
ATOM 1349 C C . LYS A 1 173 ? 19.641 20.391 23.047 1 75.19 173 LYS A C 1
ATOM 1351 O O . LYS A 1 173 ? 19.891 19.609 22.125 1 75.19 173 LYS A O 1
ATOM 1356 N N . PRO A 1 174 ? 18.516 20.547 23.609 1 81.5 174 PRO A N 1
ATOM 1357 C CA . PRO A 1 174 ? 17.375 19.922 22.938 1 81.5 174 PRO A CA 1
ATOM 1358 C C . PRO A 1 174 ? 17.234 20.359 21.484 1 81.5 174 PRO A C 1
ATOM 1360 O O . PRO A 1 174 ? 17.578 21.484 21.141 1 81.5 174 PRO A O 1
ATOM 1363 N N . MET A 1 175 ? 16.984 19.391 20.703 1 81.44 175 MET A N 1
ATOM 1364 C CA . MET A 1 175 ? 16.766 19.688 19.297 1 81.44 175 MET A CA 1
ATOM 1365 C C . MET A 1 175 ? 15.5 20.531 19.109 1 81.44 175 MET A C 1
ATOM 1367 O O . MET A 1 175 ? 14.414 20.109 19.516 1 81.44 175 MET A O 1
ATOM 1371 N N . ASP A 1 176 ? 15.633 21.812 18.703 1 82.69 176 ASP A N 1
ATOM 1372 C CA . ASP A 1 176 ? 14.469 22.656 18.469 1 82.69 176 ASP A CA 1
ATOM 1373 C C . ASP A 1 176 ? 14.5 23.281 17.078 1 82.69 176 ASP A C 1
ATOM 1375 O O . ASP A 1 176 ? 15.523 23.219 16.391 1 82.69 176 ASP A O 1
ATOM 1379 N N . ILE A 1 177 ? 13.391 23.484 16.562 1 83.19 177 ILE A N 1
ATOM 1380 C CA . ILE A 1 177 ? 13.258 24.078 15.234 1 83.19 177 ILE A CA 1
ATOM 1381 C C . ILE A 1 177 ? 13.039 25.594 15.367 1 83.19 177 ILE A C 1
ATOM 1383 O O . ILE A 1 177 ? 12.297 26.031 16.25 1 83.19 177 ILE A O 1
ATOM 1387 N N . GLU A 1 178 ? 13.836 26.328 14.641 1 85.75 178 GLU A N 1
ATOM 1388 C CA . GLU A 1 178 ? 13.609 27.766 14.547 1 85.75 178 GLU A CA 1
ATOM 1389 C C . GLU A 1 178 ? 12.484 28.078 13.57 1 85.75 178 GLU A C 1
ATOM 1391 O O . GLU A 1 178 ? 12.602 27.844 12.367 1 85.75 178 GLU A O 1
ATOM 1396 N N . LEU A 1 179 ? 11.461 28.578 14.016 1 83.38 179 LEU A N 1
ATOM 1397 C CA . LEU A 1 179 ? 10.258 28.844 13.234 1 83.38 179 LEU A CA 1
ATOM 1398 C C . LEU A 1 179 ? 10.547 29.844 12.109 1 83.38 179 LEU A C 1
ATOM 1400 O O . LEU A 1 179 ? 9.906 29.797 11.055 1 83.38 179 LEU A O 1
ATOM 1404 N N . LEU A 1 180 ? 11.469 30.703 12.273 1 84.19 180 LEU A N 1
ATOM 1405 C CA . LEU A 1 180 ? 11.781 31.719 11.281 1 84.19 180 LEU A CA 1
ATOM 1406 C C . LEU A 1 180 ? 12.414 31.109 10.039 1 84.19 180 LEU A C 1
ATOM 1408 O O . LEU A 1 180 ? 12.328 31.672 8.945 1 84.19 180 LEU A O 1
ATOM 1412 N N . LYS A 1 181 ? 13.055 29.953 10.18 1 88.38 181 LYS A N 1
ATOM 1413 C CA . LYS A 1 181 ? 13.734 29.297 9.062 1 88.38 181 LYS A CA 1
ATOM 1414 C C . LYS A 1 181 ? 12.797 28.375 8.305 1 88.38 181 LYS A C 1
ATOM 1416 O O . LYS A 1 181 ? 13.117 27.922 7.207 1 88.38 181 LYS A O 1
ATOM 1421 N N . LEU A 1 182 ? 11.633 28.125 8.766 1 86.5 182 LEU A N 1
ATOM 1422 C CA . LEU A 1 182 ? 10.727 27.109 8.258 1 86.5 182 LEU A CA 1
ATOM 1423 C C . LEU A 1 182 ? 10.141 27.531 6.914 1 86.5 182 LEU A C 1
ATOM 1425 O O . LEU A 1 182 ? 10.039 26.703 5.996 1 86.5 182 LEU A O 1
ATOM 1429 N N . PRO A 1 183 ? 9.805 28.781 6.777 1 86.69 183 PRO A N 1
ATOM 1430 C CA . PRO A 1 183 ? 9.234 29.156 5.48 1 86.69 183 PRO A CA 1
ATOM 1431 C C . PRO A 1 183 ? 10.227 29 4.332 1 86.69 183 PRO A C 1
ATOM 1433 O O . PRO A 1 183 ? 9.852 28.562 3.24 1 86.69 183 PRO A O 1
ATOM 1436 N N . ALA A 1 184 ? 11.43 29.344 4.551 1 90.06 184 ALA A N 1
ATOM 1437 C CA . ALA A 1 184 ? 12.453 29.172 3.518 1 90.06 184 ALA A CA 1
ATOM 1438 C C . ALA A 1 184 ? 12.672 27.703 3.188 1 90.06 184 ALA A C 1
ATOM 1440 O O . ALA A 1 184 ? 12.836 27.344 2.02 1 90.06 184 ALA A O 1
ATOM 1441 N N . SER A 1 185 ? 12.703 26.891 4.156 1 91.12 185 SER A N 1
ATOM 1442 C CA . SER A 1 185 ? 12.875 25.453 3.969 1 91.12 185 SER A CA 1
ATOM 1443 C C . SER A 1 185 ? 11.711 24.859 3.186 1 91.12 185 SER A C 1
ATOM 1445 O O . SER A 1 185 ? 11.922 24.016 2.307 1 91.12 185 SER A O 1
ATOM 1447 N N . LEU A 1 186 ? 10.562 25.266 3.508 1 87.81 186 LEU A N 1
ATOM 1448 C CA . LEU A 1 186 ? 9.375 24.766 2.826 1 87.81 186 LEU A CA 1
ATOM 1449 C C . LEU A 1 186 ? 9.359 25.203 1.365 1 87.81 186 LEU A C 1
ATOM 1451 O O . LEU A 1 186 ? 8.969 24.422 0.488 1 87.81 186 LEU A O 1
ATOM 1455 N N . LEU A 1 187 ? 9.773 26.391 1.133 1 89.38 187 LEU A N 1
ATOM 1456 C CA . LEU A 1 187 ? 9.828 26.906 -0.236 1 89.38 187 LEU A CA 1
ATOM 1457 C C . LEU A 1 187 ? 10.812 26.094 -1.072 1 89.38 187 LEU A C 1
ATOM 1459 O O . LEU A 1 187 ? 10.508 25.703 -2.203 1 89.38 187 LEU A O 1
ATOM 1463 N N . VAL A 1 188 ? 11.938 25.766 -0.489 1 93 188 VAL A N 1
ATOM 1464 C CA . VAL A 1 188 ? 12.953 25 -1.202 1 93 188 VAL A CA 1
ATOM 1465 C C . VAL A 1 188 ? 12.43 23.594 -1.495 1 93 188 VAL A C 1
ATOM 1467 O O . VAL A 1 188 ? 12.664 23.047 -2.574 1 93 188 VAL A O 1
ATOM 1470 N N . SER A 1 189 ? 11.727 22.984 -0.595 1 90.56 189 SER A N 1
ATOM 1471 C CA . SER A 1 189 ? 11.141 21.656 -0.813 1 90.56 189 SER A CA 1
ATOM 1472 C C . SER A 1 189 ? 10.078 21.703 -1.908 1 90.56 189 SER A C 1
ATOM 1474 O O . SER A 1 189 ? 9.969 20.766 -2.703 1 90.56 189 SER A O 1
ATOM 1476 N N . LEU A 1 190 ? 9.352 22.75 -1.964 1 86.62 190 LEU A N 1
ATOM 1477 C CA . LEU A 1 190 ? 8.289 22.906 -2.953 1 86.62 190 LEU A CA 1
ATOM 1478 C C . LEU A 1 190 ? 8.867 23.047 -4.355 1 86.62 190 LEU A C 1
ATOM 1480 O O . LEU A 1 190 ? 8.227 22.656 -5.34 1 86.62 190 LEU A O 1
ATOM 1484 N N . ILE A 1 191 ? 10.023 23.5 -4.422 1 90 191 ILE A N 1
ATOM 1485 C CA . ILE A 1 191 ? 10.688 23.625 -5.719 1 90 191 ILE A CA 1
ATOM 1486 C C . ILE A 1 191 ? 11.461 22.359 -6.031 1 90 191 ILE A C 1
ATOM 1488 O O . ILE A 1 191 ? 11.477 21.891 -7.18 1 90 191 ILE A O 1
ATOM 1492 N N . GLY A 1 192 ? 12.102 21.828 -5.031 1 92.12 192 GLY A N 1
ATOM 1493 C CA . GLY A 1 192 ? 12.945 20.656 -5.211 1 92.12 192 GLY A CA 1
ATOM 1494 C C . GLY A 1 192 ? 12.188 19.438 -5.699 1 92.12 192 GLY A C 1
ATOM 1495 O O . GLY A 1 192 ? 12.656 18.719 -6.578 1 92.12 192 GLY A O 1
ATOM 1496 N N . VAL A 1 193 ? 11.023 19.188 -5.227 1 90.38 193 VAL A N 1
ATOM 1497 C CA . VAL A 1 193 ? 10.266 17.969 -5.531 1 90.38 193 VAL A CA 1
ATOM 1498 C C . VAL A 1 193 ? 9.836 18 -7 1 90.38 193 VAL A C 1
ATOM 1500 O O . VAL A 1 193 ? 10.102 17.047 -7.738 1 90.38 193 VAL A O 1
ATOM 1503 N N . PRO A 1 194 ? 9.242 19.047 -7.496 1 89.25 194 PRO A N 1
ATOM 1504 C CA . PRO A 1 194 ? 8.82 19.047 -8.898 1 89.25 194 PRO A CA 1
ATOM 1505 C C . PRO A 1 194 ? 10 19.031 -9.867 1 89.25 194 PRO A C 1
ATOM 1507 O O . PRO A 1 194 ? 9.844 18.656 -11.031 1 89.25 194 PRO A O 1
ATOM 1510 N N . VAL A 1 195 ? 11.102 19.422 -9.469 1 91.38 195 VAL A N 1
ATOM 1511 C CA . VAL A 1 195 ? 12.266 19.438 -10.344 1 91.38 195 VAL A CA 1
ATOM 1512 C C . VAL A 1 195 ? 12.961 18.078 -10.297 1 91.38 195 VAL A C 1
ATOM 1514 O O . VAL A 1 195 ? 13.25 17.484 -11.336 1 91.38 195 VAL A O 1
ATOM 1517 N N . ASP A 1 196 ? 13.195 17.562 -9.148 1 93.62 196 ASP A N 1
ATOM 1518 C CA . ASP A 1 196 ? 13.984 16.344 -8.992 1 93.62 196 ASP A CA 1
ATOM 1519 C C . ASP A 1 196 ? 13.203 15.117 -9.438 1 93.62 196 ASP A C 1
ATOM 1521 O O . ASP A 1 196 ? 13.773 14.18 -10 1 93.62 196 ASP A O 1
ATOM 1525 N N . VAL A 1 197 ? 11.992 15.07 -9.211 1 91.69 197 VAL A N 1
ATOM 1526 C CA . VAL A 1 197 ? 11.203 13.867 -9.5 1 91.69 197 VAL A CA 1
ATOM 1527 C C . VAL A 1 197 ? 11.242 13.578 -11 1 91.69 197 VAL A C 1
ATOM 1529 O O . VAL A 1 197 ? 11.625 12.484 -11.414 1 91.69 197 VAL A O 1
ATOM 1532 N N . PRO A 1 198 ? 10.914 14.523 -11.875 1 91.44 198 PRO A N 1
ATOM 1533 C CA . PRO A 1 198 ? 10.953 14.211 -13.305 1 91.44 198 PRO A CA 1
ATOM 1534 C C . PRO A 1 198 ? 12.375 13.969 -13.812 1 91.44 198 PRO A C 1
ATOM 1536 O O . PRO A 1 198 ? 12.586 13.109 -14.672 1 91.44 198 PRO A O 1
ATOM 1539 N N . VAL A 1 199 ? 13.297 14.703 -13.32 1 93.81 199 VAL A N 1
ATOM 1540 C CA . VAL A 1 199 ? 14.656 14.594 -13.828 1 93.81 199 VAL A CA 1
ATOM 1541 C C . VAL A 1 199 ? 15.258 13.25 -13.422 1 93.81 199 VAL A C 1
ATOM 1543 O O . VAL A 1 199 ? 15.828 12.539 -14.258 1 93.81 199 VAL A O 1
ATOM 1546 N N . ILE A 1 200 ? 15.133 12.883 -12.188 1 93.88 200 ILE A N 1
ATOM 1547 C CA . ILE A 1 200 ? 15.664 11.617 -11.711 1 93.88 200 ILE A CA 1
ATOM 1548 C C . ILE A 1 200 ? 14.938 10.461 -12.406 1 93.88 200 ILE A C 1
ATOM 1550 O O . ILE A 1 200 ? 15.562 9.461 -12.766 1 93.88 200 ILE A O 1
ATOM 1554 N N . THR A 1 201 ? 13.688 10.617 -12.57 1 91.5 201 THR A N 1
ATOM 1555 C CA . THR A 1 201 ? 12.922 9.594 -13.266 1 91.5 201 THR A CA 1
ATOM 1556 C C . THR A 1 201 ? 13.383 9.469 -14.711 1 91.5 201 THR A C 1
ATOM 1558 O O . THR A 1 201 ? 13.508 8.359 -15.234 1 91.5 201 THR A O 1
ATOM 1561 N N . ALA A 1 202 ? 13.641 10.57 -15.336 1 92.56 202 ALA A N 1
ATOM 1562 C CA . ALA A 1 202 ? 14.133 10.547 -16.719 1 92.56 202 ALA A CA 1
ATOM 1563 C C . ALA A 1 202 ? 15.484 9.852 -16.812 1 92.56 202 ALA A C 1
ATOM 1565 O O . ALA A 1 202 ? 15.719 9.062 -17.719 1 92.56 202 ALA A O 1
ATOM 1566 N N . VAL A 1 203 ? 16.328 10.109 -15.852 1 92.62 203 VAL A N 1
ATOM 1567 C CA . VAL A 1 203 ? 17.625 9.461 -15.82 1 92.62 203 VAL A CA 1
ATOM 1568 C C . VAL A 1 203 ? 17.453 7.953 -15.633 1 92.62 203 VAL A C 1
ATOM 1570 O O . VAL A 1 203 ? 18.109 7.156 -16.312 1 92.62 203 VAL A O 1
ATOM 1573 N N . ALA A 1 204 ? 16.578 7.59 -14.719 1 93.31 204 ALA A N 1
ATOM 1574 C CA . ALA A 1 204 ? 16.328 6.172 -14.453 1 93.31 204 ALA A CA 1
ATOM 1575 C C . ALA A 1 204 ? 15.766 5.473 -15.68 1 93.31 204 ALA A C 1
ATOM 1577 O O . ALA A 1 204 ? 16.188 4.359 -16.016 1 93.31 204 ALA A O 1
ATOM 1578 N N . ILE A 1 205 ? 14.867 6.109 -16.422 1 90.88 205 ILE A N 1
ATOM 1579 C CA . ILE A 1 205 ? 14.258 5.527 -17.609 1 90.88 205 ILE A CA 1
ATOM 1580 C C . ILE A 1 205 ? 15.289 5.426 -18.734 1 90.88 205 ILE A C 1
ATOM 1582 O O . ILE A 1 205 ? 15.328 4.43 -19.453 1 90.88 205 ILE A O 1
ATOM 1586 N N . TRP A 1 206 ? 16.125 6.406 -18.797 1 91.69 206 TRP A N 1
ATOM 1587 C CA . TRP A 1 206 ? 17.141 6.43 -19.828 1 91.69 206 TRP A CA 1
ATOM 1588 C C . TRP A 1 206 ? 18.172 5.32 -19.609 1 91.69 206 TRP A C 1
ATOM 1590 O O . TRP A 1 206 ? 18.688 4.742 -20.578 1 91.69 206 TRP A O 1
ATOM 1600 N N . LYS A 1 207 ? 18.438 4.98 -18.484 1 92.81 207 LYS A N 1
ATOM 1601 C CA . LYS A 1 207 ? 19.484 3.996 -18.188 1 92.81 207 LYS A CA 1
ATOM 1602 C C . LYS A 1 207 ? 18.891 2.604 -18 1 92.81 207 LYS A C 1
ATOM 1604 O O . LYS A 1 207 ? 19.609 1.623 -17.859 1 92.81 207 LYS A O 1
ATOM 1609 N N . SER A 1 208 ? 17.562 2.508 -17.984 1 91.88 208 SER A N 1
ATOM 1610 C CA . SER A 1 208 ? 16.891 1.234 -17.734 1 91.88 208 SER A CA 1
ATOM 1611 C C . SER A 1 208 ? 17.203 0.229 -18.844 1 91.88 208 SER A C 1
ATOM 1613 O O . SER A 1 208 ? 17.422 -0.954 -18.578 1 91.88 208 SER A O 1
ATOM 1615 N N . PRO A 1 209 ? 17.234 0.655 -20.172 1 91.75 209 PRO A N 1
ATOM 1616 C CA . PRO A 1 209 ? 17.594 -0.329 -21.188 1 91.75 209 PRO A CA 1
ATOM 1617 C C . PRO A 1 209 ? 19.016 -0.848 -21.031 1 91.75 209 PRO A C 1
ATOM 1619 O O . PRO A 1 209 ? 19.297 -2.016 -21.312 1 91.75 209 PRO A O 1
ATOM 1622 N N . TYR A 1 210 ? 19.875 -0.005 -20.594 1 90.31 210 TYR A N 1
ATOM 1623 C CA . TYR A 1 210 ? 21.25 -0.445 -20.344 1 90.31 210 TYR A CA 1
ATOM 1624 C C . TYR A 1 210 ? 21.297 -1.477 -19.219 1 90.31 210 TYR A C 1
ATOM 1626 O O . TYR A 1 210 ? 22.031 -2.457 -19.297 1 90.31 210 TYR A O 1
ATOM 1634 N N . MET A 1 211 ? 20.562 -1.213 -18.266 1 91 211 MET A N 1
ATOM 1635 C CA . MET A 1 211 ? 20.484 -2.17 -17.156 1 91 211 MET A CA 1
ATOM 1636 C C . MET A 1 211 ? 19.906 -3.498 -17.625 1 91 211 MET A C 1
ATOM 1638 O O . MET A 1 211 ? 20.375 -4.562 -17.219 1 91 211 MET A O 1
ATOM 1642 N N . LEU A 1 212 ? 18.922 -3.447 -18.438 1 90.81 212 LEU A N 1
ATOM 1643 C CA . LEU A 1 212 ? 18.25 -4.645 -18.938 1 90.81 212 LEU A CA 1
ATOM 1644 C C . LEU A 1 212 ? 19.188 -5.484 -19.781 1 90.81 212 LEU A C 1
ATOM 1646 O O . LEU A 1 212 ? 19.375 -6.672 -19.516 1 90.81 212 LEU A O 1
ATOM 1650 N N . PHE A 1 213 ? 19.844 -4.875 -20.797 1 91.88 213 PHE A N 1
ATOM 1651 C CA . PHE A 1 213 ? 20.656 -5.621 -21.75 1 91.88 213 PHE A CA 1
ATOM 1652 C C . PHE A 1 213 ? 21.969 -6.059 -21.109 1 91.88 213 PHE A C 1
ATOM 1654 O O . PHE A 1 213 ? 22.453 -7.156 -21.375 1 91.88 213 PHE A O 1
ATOM 1661 N N . ARG A 1 214 ? 22.516 -5.266 -20.297 1 86 214 ARG A N 1
ATOM 1662 C CA . ARG A 1 214 ? 23.734 -5.66 -19.609 1 86 214 ARG A CA 1
ATOM 1663 C C . ARG A 1 214 ? 23.469 -6.797 -18.625 1 86 214 ARG A C 1
ATOM 1665 O O . ARG A 1 214 ? 24.281 -7.707 -18.469 1 86 214 ARG A O 1
ATOM 1672 N N . GLY A 1 215 ? 22.406 -6.672 -17.938 1 85 215 GLY A N 1
ATOM 1673 C CA . GLY A 1 215 ? 22.031 -7.754 -17.047 1 85 215 GLY A CA 1
ATOM 1674 C C . GLY A 1 215 ? 21.781 -9.07 -17.766 1 85 215 GLY A C 1
ATOM 1675 O O . GLY A 1 215 ? 22.25 -10.117 -17.312 1 85 215 GLY A O 1
ATOM 1676 N N . TRP A 1 216 ? 21.047 -9 -18.828 1 87 216 TRP A N 1
ATOM 1677 C CA . TRP A 1 216 ? 20.797 -10.195 -19.625 1 87 216 TRP A CA 1
ATOM 1678 C C . TRP A 1 216 ? 22.109 -10.773 -20.172 1 87 216 TRP A C 1
ATOM 1680 O O . TRP A 1 216 ? 22.297 -11.992 -20.203 1 87 216 TRP A O 1
ATOM 1690 N N . LYS A 1 217 ? 22.953 -9.891 -20.641 1 84.12 217 LYS A N 1
ATOM 1691 C CA . LYS A 1 217 ? 24.25 -10.352 -21.156 1 84.12 217 LYS A CA 1
ATOM 1692 C C . LYS A 1 217 ? 25.047 -11.078 -20.078 1 84.12 217 LYS A C 1
ATOM 1694 O O . LYS A 1 217 ? 25.578 -12.164 -20.328 1 84.12 217 LYS A O 1
ATOM 1699 N N . ARG A 1 218 ? 25.094 -10.508 -18.922 1 78.88 218 ARG A N 1
ATOM 1700 C CA . ARG A 1 218 ? 25.828 -11.125 -17.828 1 78.88 218 ARG A CA 1
ATOM 1701 C C . ARG A 1 218 ? 25.203 -12.461 -17.422 1 78.88 218 ARG A C 1
ATOM 1703 O O . ARG A 1 218 ? 25.906 -13.43 -17.172 1 78.88 218 ARG A O 1
ATOM 1710 N N . LEU A 1 219 ? 23.906 -12.5 -17.406 1 78.5 219 LEU A N 1
ATOM 1711 C CA . LEU A 1 219 ? 23.219 -13.719 -17.016 1 78.5 219 LEU A CA 1
ATOM 1712 C C . LEU A 1 219 ? 23.375 -14.805 -18.062 1 78.5 219 LEU A C 1
ATOM 1714 O O . LEU A 1 219 ? 23.516 -15.984 -17.734 1 78.5 219 LEU A O 1
ATOM 1718 N N . LEU A 1 220 ? 23.391 -14.367 -19.297 1 78.44 220 LEU A N 1
ATOM 1719 C CA . LEU A 1 220 ? 23.578 -15.32 -20.391 1 78.44 220 LEU A CA 1
ATOM 1720 C C . LEU A 1 220 ? 25.016 -15.836 -20.422 1 78.44 220 LEU A C 1
ATOM 1722 O O . LEU A 1 220 ? 25.25 -17.016 -20.703 1 78.44 220 LEU A O 1
ATOM 1726 N N . GLU A 1 221 ? 25.922 -14.961 -20.203 1 73.62 221 GLU A N 1
ATOM 1727 C CA . GLU A 1 221 ? 27.312 -15.375 -20.141 1 73.62 221 GLU A CA 1
ATOM 1728 C C . GLU A 1 221 ? 27.547 -16.344 -18.984 1 73.62 221 GLU A C 1
ATOM 1730 O O . GLU A 1 221 ? 28.328 -17.281 -19.094 1 73.62 221 GLU A O 1
ATOM 1735 N N . ASP A 1 222 ? 26.891 -16.125 -17.938 1 68.62 222 ASP A N 1
ATOM 1736 C CA . ASP A 1 222 ? 26.984 -17.031 -16.781 1 68.62 222 ASP A CA 1
ATOM 1737 C C . ASP A 1 222 ? 26.344 -18.375 -17.109 1 68.62 222 ASP A C 1
ATOM 1739 O O . ASP A 1 222 ? 26.781 -19.406 -16.594 1 68.62 222 ASP A O 1
ATOM 1743 N N . LEU A 1 223 ? 25.297 -18.328 -17.906 1 67.38 223 LEU A N 1
ATOM 1744 C CA . LEU A 1 223 ? 24.625 -19.547 -18.328 1 67.38 223 LEU A CA 1
ATOM 1745 C C . LEU A 1 223 ? 25.5 -20.375 -19.266 1 67.38 223 LEU A C 1
ATOM 1747 O O . LEU A 1 223 ? 25.578 -21.594 -19.141 1 67.38 223 LEU A O 1
ATOM 1751 N N . ILE A 1 224 ? 26.156 -19.625 -20.188 1 62.53 224 ILE A N 1
ATOM 1752 C CA . ILE A 1 224 ? 26.953 -20.312 -21.188 1 62.53 224 ILE A CA 1
ATOM 1753 C C . ILE A 1 224 ? 28.328 -20.656 -20.625 1 62.53 224 ILE A C 1
ATOM 1755 O O . ILE A 1 224 ? 28.875 -21.719 -20.922 1 62.53 224 ILE A O 1
ATOM 1759 N N . GLY A 1 225 ? 28.953 -19.672 -20.109 1 56.12 225 GLY A N 1
ATOM 1760 C CA . GLY A 1 225 ? 30.359 -19.781 -19.812 1 56.12 225 GLY A CA 1
ATOM 1761 C C . GLY A 1 225 ? 30.656 -20.734 -18.672 1 56.12 225 GLY A C 1
ATOM 1762 O O . GLY A 1 225 ? 31.812 -21.031 -18.375 1 56.12 225 GLY A O 1
ATOM 1763 N N . ARG A 1 226 ? 29.844 -20.922 -17.75 1 51.62 226 ARG A N 1
ATOM 1764 C CA . ARG A 1 226 ? 30.422 -21.641 -16.625 1 51.62 226 ARG A CA 1
ATOM 1765 C C . ARG A 1 226 ? 30.578 -23.125 -16.938 1 51.62 226 ARG A C 1
ATOM 1767 O O . ARG A 1 226 ? 29.578 -23.828 -17.125 1 51.62 226 ARG A O 1
ATOM 1774 N N . GLU A 1 227 ? 31.578 -23.453 -17.734 1 47.81 227 GLU A N 1
ATOM 1775 C CA . GLU A 1 227 ? 32 -24.781 -18.172 1 47.81 227 GLU A CA 1
ATOM 1776 C C . GLU A 1 227 ? 32.094 -25.75 -17 1 47.81 227 GLU A C 1
ATOM 1778 O O . GLU A 1 227 ? 32.188 -26.969 -17.188 1 47.81 227 GLU A O 1
ATOM 1783 N N . GLY A 1 228 ? 32 -25.547 -15.695 1 45.06 228 GLY A N 1
ATOM 1784 C CA . GLY A 1 228 ? 32.25 -26.703 -14.844 1 45.06 228 GLY A CA 1
ATOM 1785 C C . GLY A 1 228 ? 30.984 -27.516 -14.57 1 45.06 228 GLY A C 1
ATOM 1786 O O . GLY A 1 228 ? 29.875 -26.984 -14.672 1 45.06 228 GLY A O 1
ATOM 1787 N N . PRO A 1 229 ? 31.062 -28.938 -14.539 1 43.06 229 PRO A N 1
ATOM 1788 C CA . PRO A 1 229 ? 29.984 -29.906 -14.422 1 43.06 229 PRO A CA 1
ATOM 1789 C C . PRO A 1 229 ? 28.969 -29.531 -13.344 1 43.06 229 PRO A C 1
ATOM 1791 O O . PRO A 1 229 ? 27.766 -29.75 -13.523 1 43.06 229 PRO A O 1
ATOM 1794 N N . PHE A 1 230 ? 29.359 -29.406 -12.141 1 42.5 230 PHE A N 1
ATOM 1795 C CA . PHE A 1 230 ? 28.609 -29.281 -10.898 1 42.5 230 PHE A CA 1
ATOM 1796 C C . PHE A 1 230 ? 27.781 -28 -10.883 1 42.5 230 PHE A C 1
ATOM 1798 O O . PHE A 1 230 ? 26.656 -27.984 -10.398 1 42.5 230 PHE A O 1
ATOM 1805 N N . LEU A 1 231 ? 28.422 -27.016 -11.234 1 46.69 231 LEU A N 1
ATOM 1806 C CA . LEU A 1 231 ? 27.875 -25.672 -11.195 1 46.69 231 LEU A CA 1
ATOM 1807 C C . LEU A 1 231 ? 26.781 -25.516 -12.25 1 46.69 231 LEU A C 1
ATOM 1809 O O . LEU A 1 231 ? 25.906 -24.656 -12.117 1 46.69 231 LEU A O 1
ATOM 1813 N N . GLU A 1 232 ? 26.828 -26.359 -13.305 1 52.47 232 GLU A N 1
ATOM 1814 C CA . GLU A 1 232 ? 26 -26.359 -14.492 1 52.47 232 GLU A CA 1
ATOM 1815 C C . GLU A 1 232 ? 24.547 -26.656 -14.148 1 52.47 232 GLU A C 1
ATOM 1817 O O . GLU A 1 232 ? 23.625 -26.016 -14.672 1 52.47 232 GLU A O 1
ATOM 1822 N N . THR A 1 233 ? 24.375 -27.734 -13.289 1 51.09 233 THR A N 1
ATOM 1823 C CA . THR A 1 233 ? 23.016 -28.266 -13.156 1 51.09 233 THR A CA 1
ATOM 1824 C C . THR A 1 233 ? 22.172 -27.375 -12.258 1 51.09 233 THR A C 1
ATOM 1826 O O . THR A 1 233 ? 20.953 -27.266 -12.445 1 51.09 233 THR A O 1
ATOM 1829 N N . VAL A 1 234 ? 22.812 -26.812 -11.156 1 55.97 234 VAL A N 1
ATOM 1830 C CA . VAL A 1 234 ? 21.984 -26.062 -10.219 1 55.97 234 VAL A CA 1
ATOM 1831 C C . VAL A 1 234 ? 21.875 -24.609 -10.688 1 55.97 234 VAL A C 1
ATOM 1833 O O . VAL A 1 234 ? 20.797 -24.016 -10.594 1 55.97 234 VAL A O 1
ATOM 1836 N N . CYS A 1 235 ? 22.953 -24.203 -11.281 1 61.06 235 CYS A N 1
ATOM 1837 C CA . CYS A 1 235 ? 23.016 -22.766 -11.555 1 61.06 235 CYS A CA 1
ATOM 1838 C C . CYS A 1 235 ? 22.266 -22.422 -12.836 1 61.06 235 CYS A C 1
ATOM 1840 O O . CYS A 1 235 ? 21.75 -21.312 -12.992 1 61.06 235 CYS A O 1
ATOM 1842 N N . VAL A 1 236 ? 22.109 -23.562 -13.648 1 69 236 VAL A N 1
ATOM 1843 C CA . VAL A 1 236 ? 21.516 -23.297 -14.945 1 69 236 VAL A CA 1
ATOM 1844 C C . VAL A 1 236 ? 20.031 -23 -14.781 1 69 236 VAL A C 1
ATOM 1846 O O . VAL A 1 236 ? 19.516 -22.016 -15.312 1 69 236 VAL A O 1
ATOM 1849 N N . PRO A 1 237 ? 19.438 -23.859 -13.922 1 73.31 237 PRO A N 1
ATOM 1850 C CA . PRO A 1 237 ? 18.016 -23.531 -13.789 1 73.31 237 PRO A CA 1
ATOM 1851 C C . PRO A 1 237 ? 17.781 -22.203 -13.062 1 73.31 237 PRO A C 1
ATOM 1853 O O . PRO A 1 237 ? 16.828 -21.484 -13.383 1 73.31 237 PRO A O 1
ATOM 1856 N N . PHE A 1 238 ? 18.656 -21.906 -12.195 1 75.38 238 PHE A N 1
ATOM 1857 C CA . PHE A 1 238 ? 18.531 -20.641 -11.492 1 75.38 238 PHE A CA 1
ATOM 1858 C C . PHE A 1 238 ? 18.812 -19.469 -12.422 1 75.38 238 PHE A C 1
ATOM 1860 O O . PHE A 1 238 ? 18.172 -18.422 -12.328 1 75.38 238 PHE A O 1
ATOM 1867 N N . ALA A 1 239 ? 19.719 -19.672 -13.219 1 74.69 239 ALA A N 1
ATOM 1868 C CA . ALA A 1 239 ? 20.016 -18.641 -14.203 1 74.69 239 ALA A CA 1
ATOM 1869 C C . ALA A 1 239 ? 18.844 -18.422 -15.148 1 74.69 239 ALA A C 1
ATOM 1871 O O . ALA A 1 239 ? 18.531 -17.297 -15.523 1 74.69 239 ALA A O 1
ATOM 1872 N N . GLY A 1 240 ? 18.297 -19.547 -15.531 1 76.88 240 GLY A N 1
ATOM 1873 C CA . GLY A 1 240 ? 17.109 -19.438 -16.359 1 76.88 240 GLY A CA 1
ATOM 1874 C C . GLY A 1 240 ? 15.992 -18.641 -15.711 1 76.88 240 GLY A C 1
ATOM 1875 O O . GLY A 1 240 ? 15.352 -17.797 -16.359 1 76.88 240 GLY A O 1
ATOM 1876 N N . LEU A 1 241 ? 15.805 -18.859 -14.461 1 80.62 241 LEU A N 1
ATOM 1877 C CA . LEU A 1 241 ? 14.789 -18.125 -13.719 1 80.62 241 LEU A CA 1
ATOM 1878 C C . LEU A 1 241 ? 15.164 -16.656 -13.602 1 80.62 241 LEU A C 1
ATOM 1880 O O . LEU A 1 241 ? 14.305 -15.781 -13.742 1 80.62 241 LEU A O 1
ATOM 1884 N N . ALA A 1 242 ? 16.359 -16.359 -13.398 1 82.19 242 ALA A N 1
ATOM 1885 C CA . ALA A 1 242 ? 16.828 -14.977 -13.25 1 82.19 242 ALA A CA 1
ATOM 1886 C C . ALA A 1 242 ? 16.672 -14.203 -14.555 1 82.19 242 ALA A C 1
ATOM 1888 O O . ALA A 1 242 ? 16.344 -13.016 -14.547 1 82.19 242 ALA A O 1
ATOM 1889 N N . ILE A 1 243 ? 16.859 -14.867 -15.609 1 82.5 243 ILE A N 1
ATOM 1890 C CA . ILE A 1 243 ? 16.734 -14.234 -16.922 1 82.5 243 ILE A CA 1
ATOM 1891 C C . ILE A 1 243 ? 15.273 -13.82 -17.141 1 82.5 243 ILE A C 1
ATOM 1893 O O . ILE A 1 243 ? 15 -12.734 -17.656 1 82.5 243 ILE A O 1
ATOM 1897 N N . ILE A 1 244 ? 14.375 -14.688 -16.688 1 78.94 244 ILE A N 1
ATOM 1898 C CA . ILE A 1 244 ? 12.953 -14.414 -16.891 1 78.94 244 ILE A CA 1
ATOM 1899 C C . ILE A 1 244 ? 12.5 -13.312 -15.938 1 78.94 244 ILE A C 1
ATOM 1901 O O . ILE A 1 244 ? 11.672 -12.477 -16.297 1 78.94 244 ILE A O 1
ATOM 1905 N N . LEU A 1 245 ? 13.039 -13.188 -14.82 1 83.19 245 LEU A N 1
ATOM 1906 C CA . LEU A 1 245 ? 12.586 -12.258 -13.797 1 83.19 245 LEU A CA 1
ATOM 1907 C C . LEU A 1 245 ? 13.344 -10.945 -13.883 1 83.19 245 LEU A C 1
ATOM 1909 O O . LEU A 1 245 ? 12.953 -9.953 -13.258 1 83.19 245 LEU A O 1
ATOM 1913 N N . TRP A 1 246 ? 14.336 -10.805 -14.758 1 86.44 246 TRP A N 1
ATOM 1914 C CA . TRP A 1 246 ? 15.219 -9.641 -14.805 1 86.44 246 TRP A CA 1
ATOM 1915 C C . TRP A 1 246 ? 14.469 -8.398 -15.266 1 86.44 246 TRP A C 1
ATOM 1917 O O . TRP A 1 246 ? 14.672 -7.309 -14.727 1 86.44 246 TRP A O 1
ATOM 1927 N N . PRO A 1 247 ? 13.555 -8.5 -16.172 1 86.31 247 PRO A N 1
ATOM 1928 C CA . PRO A 1 247 ? 12.797 -7.305 -16.562 1 86.31 247 PRO A CA 1
ATOM 1929 C C . PRO A 1 247 ? 11.969 -6.738 -15.406 1 86.31 247 PRO A C 1
ATOM 1931 O O . PRO A 1 247 ? 11.812 -5.52 -15.297 1 86.31 247 PRO A O 1
ATOM 1934 N N . LEU A 1 248 ? 11.531 -7.609 -14.578 1 82.81 248 LEU A N 1
ATOM 1935 C CA . LEU A 1 248 ? 10.766 -7.148 -13.422 1 82.81 248 LEU A CA 1
ATOM 1936 C C . LEU A 1 248 ? 11.664 -6.414 -12.438 1 82.81 248 LEU A C 1
ATOM 1938 O O . LEU A 1 248 ? 11.242 -5.438 -11.812 1 82.81 248 LEU A O 1
ATOM 1942 N N . ALA A 1 249 ? 12.797 -6.887 -12.359 1 86.69 249 ALA A N 1
ATOM 1943 C CA . ALA A 1 249 ? 13.766 -6.223 -11.492 1 86.69 249 ALA A CA 1
ATOM 1944 C C . ALA A 1 249 ? 14.109 -4.832 -12.023 1 86.69 249 ALA A C 1
ATOM 1946 O O . ALA A 1 249 ? 14.273 -3.891 -11.242 1 86.69 249 ALA A O 1
ATOM 1947 N N . VAL A 1 250 ? 14.203 -4.727 -13.289 1 89.44 250 VAL A N 1
ATOM 1948 C CA . VAL A 1 250 ? 14.516 -3.443 -13.906 1 89.44 250 VAL A CA 1
ATOM 1949 C C . VAL A 1 250 ? 13.359 -2.467 -13.68 1 89.44 250 VAL A C 1
ATOM 1951 O O . VAL A 1 250 ? 13.586 -1.311 -13.312 1 89.44 250 VAL A O 1
ATOM 1954 N N . VAL A 1 251 ? 12.164 -2.924 -13.805 1 86.38 251 VAL A N 1
ATOM 1955 C CA . VAL A 1 251 ? 11 -2.082 -13.555 1 86.38 251 VAL A CA 1
ATOM 1956 C C . VAL A 1 251 ? 10.945 -1.688 -12.078 1 86.38 251 VAL A C 1
ATOM 1958 O O . VAL A 1 251 ? 10.656 -0.536 -11.75 1 86.38 251 VAL A O 1
ATOM 1961 N N . GLY A 1 252 ? 11.227 -2.633 -11.281 1 87.06 252 GLY A N 1
ATOM 1962 C CA . GLY A 1 252 ? 11.289 -2.338 -9.859 1 87.06 252 GLY A CA 1
ATOM 1963 C C . GLY A 1 252 ? 12.305 -1.27 -9.508 1 87.06 252 GLY A C 1
ATOM 1964 O O . GLY A 1 252 ? 12.07 -0.432 -8.641 1 87.06 252 GLY A O 1
ATOM 1965 N N . ALA A 1 253 ? 13.375 -1.327 -10.203 1 90.12 253 ALA A N 1
ATOM 1966 C CA . ALA A 1 253 ? 14.422 -0.334 -9.977 1 90.12 253 ALA A CA 1
ATOM 1967 C C . ALA A 1 253 ? 13.953 1.058 -10.398 1 90.12 253 ALA A C 1
ATOM 1969 O O . ALA A 1 253 ? 14.203 2.041 -9.695 1 90.12 253 ALA A O 1
ATOM 1970 N N . VAL A 1 254 ? 13.328 1.149 -11.477 1 90.88 254 VAL A N 1
ATOM 1971 C CA . VAL A 1 254 ? 12.836 2.432 -11.969 1 90.88 254 VAL A CA 1
ATOM 1972 C C . VAL A 1 254 ? 11.766 2.969 -11.023 1 90.88 254 VAL A C 1
ATOM 1974 O O . VAL A 1 254 ? 11.766 4.156 -10.688 1 90.88 254 VAL A O 1
ATOM 1977 N N . VAL A 1 255 ? 10.938 2.096 -10.539 1 87.44 255 VAL A N 1
ATOM 1978 C CA . VAL A 1 255 ? 9.875 2.496 -9.625 1 87.44 255 VAL A CA 1
ATOM 1979 C C . VAL A 1 255 ? 10.477 2.953 -8.297 1 87.44 255 VAL A C 1
ATOM 1981 O O . VAL A 1 255 ? 10.039 3.953 -7.723 1 87.44 255 VAL A O 1
ATOM 1984 N N . THR A 1 256 ? 11.453 2.25 -7.855 1 88.25 256 THR A N 1
ATOM 1985 C CA . THR A 1 256 ? 12.125 2.629 -6.617 1 88.25 256 THR A CA 1
ATOM 1986 C C . THR A 1 256 ? 12.812 3.984 -6.766 1 88.25 256 THR A C 1
ATOM 1988 O O . THR A 1 256 ? 12.805 4.797 -5.84 1 88.25 256 THR A O 1
ATOM 1991 N N . ALA A 1 257 ? 13.391 4.16 -7.922 1 91.81 257 ALA A N 1
ATOM 1992 C CA . ALA A 1 257 ? 14.008 5.453 -8.195 1 91.81 257 ALA A CA 1
ATOM 1993 C C . ALA A 1 257 ? 12.969 6.57 -8.195 1 91.81 257 ALA A C 1
ATOM 1995 O O . ALA A 1 257 ? 13.203 7.645 -7.637 1 91.81 257 ALA A O 1
ATOM 1996 N N . PHE A 1 258 ? 11.883 6.34 -8.773 1 89.88 258 PHE A N 1
ATOM 1997 C CA . PHE A 1 258 ? 10.789 7.305 -8.82 1 89.88 258 PHE A CA 1
ATOM 1998 C C . PHE A 1 258 ? 10.312 7.645 -7.414 1 89.88 258 PHE A C 1
ATOM 2000 O O . PHE A 1 258 ? 10.18 8.82 -7.066 1 89.88 258 PHE A O 1
ATOM 2007 N N . ILE A 1 259 ? 10.148 6.648 -6.559 1 86.62 259 ILE A N 1
ATOM 2008 C CA . ILE A 1 259 ? 9.656 6.855 -5.199 1 86.62 259 ILE A CA 1
ATOM 2009 C C . ILE A 1 259 ? 10.727 7.555 -4.363 1 86.62 259 ILE A C 1
ATOM 2011 O O . ILE A 1 259 ? 10.422 8.461 -3.586 1 86.62 259 ILE A O 1
ATOM 2015 N N . SER A 1 260 ? 11.922 7.191 -4.547 1 88.56 260 SER A N 1
ATOM 2016 C CA . SER A 1 260 ? 13.008 7.77 -3.771 1 88.56 260 SER A CA 1
ATOM 2017 C C . SER A 1 260 ? 13.258 9.227 -4.156 1 88.56 260 SER A C 1
ATOM 2019 O O . SER A 1 260 ? 13.773 10.008 -3.359 1 88.56 260 SER A O 1
ATOM 2021 N N . SER A 1 261 ? 12.945 9.562 -5.391 1 92.31 261 SER A N 1
ATOM 2022 C CA . SER A 1 261 ? 13.164 10.93 -5.867 1 92.31 261 SER A CA 1
ATOM 2023 C C . SER A 1 261 ? 12.359 11.938 -5.055 1 92.31 261 SER A C 1
ATOM 2025 O O . SER A 1 261 ? 12.789 13.07 -4.859 1 92.31 261 SER A O 1
ATOM 2027 N N . PHE A 1 262 ? 11.219 11.523 -4.508 1 90.12 262 PHE A N 1
ATOM 2028 C CA . PHE A 1 262 ? 10.422 12.414 -3.676 1 90.12 262 PHE A CA 1
ATOM 2029 C C . PHE A 1 262 ? 11.148 12.75 -2.381 1 90.12 262 PHE A C 1
ATOM 2031 O O . PHE A 1 262 ? 11.141 13.898 -1.934 1 90.12 262 PHE A O 1
ATOM 2038 N N . PHE A 1 263 ? 11.805 11.789 -1.828 1 88.62 263 PHE A N 1
ATOM 2039 C CA . PHE A 1 263 ? 12.523 11.992 -0.576 1 88.62 263 PHE A CA 1
ATOM 2040 C C . PHE A 1 263 ? 13.766 12.844 -0.797 1 88.62 263 PHE A C 1
ATOM 2042 O O . PHE A 1 263 ? 14.117 13.664 0.051 1 88.62 263 PHE A O 1
ATOM 2049 N N . LEU A 1 264 ? 14.328 12.648 -1.924 1 90.81 264 LEU A N 1
ATOM 2050 C CA . LEU A 1 264 ? 15.5 13.461 -2.234 1 90.81 264 LEU A CA 1
ATOM 2051 C C . LEU A 1 264 ? 15.109 14.922 -2.439 1 90.81 264 LEU A C 1
ATOM 2053 O O . LEU A 1 264 ? 15.82 15.82 -1.991 1 90.81 264 LEU A O 1
ATOM 2057 N N . GLY A 1 265 ? 14.039 15.109 -3.139 1 90.38 265 GLY A N 1
ATOM 2058 C CA . GLY A 1 265 ? 13.539 16.469 -3.312 1 90.38 265 GLY A CA 1
ATOM 2059 C C . GLY A 1 265 ? 13.164 17.141 -2.006 1 90.38 265 GLY A C 1
ATOM 2060 O O . GLY A 1 265 ? 13.469 18.312 -1.795 1 90.38 265 GLY A O 1
ATOM 2061 N N . LEU A 1 266 ? 12.57 16.391 -1.117 1 89.56 266 LEU A N 1
ATOM 2062 C CA . LEU A 1 266 ? 12.18 16.922 0.183 1 89.56 266 LEU A CA 1
ATOM 2063 C C . LEU A 1 266 ? 13.406 17.203 1.047 1 89.56 266 LEU A C 1
ATOM 2065 O O . LEU A 1 266 ? 13.406 18.141 1.844 1 89.56 266 LEU A O 1
ATOM 2069 N N . TYR A 1 267 ? 14.422 16.438 0.847 1 91.38 267 TYR A N 1
ATOM 2070 C CA . TYR A 1 267 ? 15.641 16.578 1.642 1 91.38 267 TYR A CA 1
ATOM 2071 C C . TYR A 1 267 ? 16.359 17.875 1.317 1 91.38 267 TYR A C 1
ATOM 2073 O O . TYR A 1 267 ? 17.156 18.375 2.117 1 91.38 267 TYR A O 1
ATOM 2081 N N . SER A 1 268 ? 16.109 18.5 0.21 1 93.38 268 SER A N 1
ATOM 2082 C CA . SER A 1 268 ? 16.688 19.797 -0.113 1 93.38 268 SER A CA 1
ATOM 2083 C C . SER A 1 268 ? 16.234 20.859 0.883 1 93.38 268 SER A C 1
ATOM 2085 O O . SER A 1 268 ? 17 21.781 1.213 1 93.38 268 SER A O 1
ATOM 2087 N N . GLY A 1 269 ? 15 20.734 1.319 1 92.25 269 GLY A N 1
ATOM 2088 C CA . GLY A 1 269 ? 14.523 21.641 2.354 1 92.25 269 GLY A CA 1
ATOM 2089 C C . GLY A 1 269 ? 15.266 21.484 3.668 1 92.25 269 GLY A C 1
ATOM 2090 O O . GLY A 1 269 ? 15.523 22.469 4.359 1 92.25 269 GLY A O 1
ATOM 2091 N N . ALA A 1 270 ? 15.633 20.25 3.975 1 89.81 270 ALA A N 1
ATOM 2092 C CA . ALA A 1 270 ? 16.391 20 5.191 1 89.81 270 ALA A CA 1
ATOM 2093 C C . ALA A 1 270 ? 17.781 20.641 5.117 1 89.81 270 ALA A C 1
ATOM 2095 O O . ALA A 1 270 ? 18.281 21.156 6.113 1 89.81 270 ALA A O 1
ATOM 2096 N N . ILE A 1 271 ? 18.328 20.641 3.996 1 91 271 ILE A N 1
ATOM 2097 C CA . ILE A 1 271 ? 19.641 21.25 3.811 1 91 271 ILE A CA 1
ATOM 2098 C C . ILE A 1 271 ? 19.531 22.766 3.934 1 91 271 ILE A C 1
ATOM 2100 O O . ILE A 1 271 ? 20.375 23.406 4.555 1 91 271 ILE A O 1
ATOM 2104 N N . ALA A 1 272 ? 18.5 23.344 3.354 1 92.12 272 ALA A N 1
ATOM 2105 C CA . ALA A 1 272 ? 18.281 24.781 3.467 1 92.12 272 ALA A CA 1
ATOM 2106 C C . ALA A 1 272 ? 18.094 25.203 4.922 1 92.12 272 ALA A C 1
ATOM 2108 O O . ALA A 1 272 ? 18.547 26.266 5.336 1 92.12 272 ALA A O 1
ATOM 2109 N N . TYR A 1 273 ? 17.438 24.312 5.652 1 90.56 273 TYR A N 1
ATOM 2110 C CA . TYR A 1 273 ? 17.219 24.578 7.07 1 90.56 273 TYR A CA 1
ATOM 2111 C C . TYR A 1 273 ? 18.516 24.484 7.855 1 90.56 273 TYR A C 1
ATOM 2113 O O . TYR A 1 273 ? 18.812 25.328 8.695 1 90.56 273 TYR A O 1
ATOM 2121 N N . GLN A 1 274 ? 19.359 23.484 7.578 1 87.81 274 GLN A N 1
ATOM 2122 C CA . GLN A 1 274 ? 20.609 23.234 8.305 1 87.81 274 GLN A CA 1
ATOM 2123 C C . GLN A 1 274 ? 21.656 24.297 7.992 1 87.81 274 GLN A C 1
ATOM 2125 O O . GLN A 1 274 ? 22.359 24.766 8.883 1 87.81 274 GLN A O 1
ATOM 2130 N N . GLU A 1 275 ? 21.672 24.797 6.766 1 90.56 275 GLU A N 1
ATOM 2131 C CA . GLU A 1 275 ? 22.688 25.75 6.328 1 90.56 275 GLU A CA 1
ATOM 2132 C C . GLU A 1 275 ? 22.156 27.188 6.348 1 90.56 275 GLU A C 1
ATOM 2134 O O . GLU A 1 275 ? 22.891 28.125 6.07 1 90.56 275 GLU A O 1
ATOM 2139 N N . ASP A 1 276 ? 20.969 27.375 6.711 1 89.38 276 ASP A N 1
ATOM 2140 C CA . ASP A 1 276 ? 20.312 28.672 6.785 1 89.38 276 ASP A CA 1
ATOM 2141 C C . ASP A 1 276 ? 20.516 29.469 5.496 1 89.38 276 ASP A C 1
ATOM 2143 O O . ASP A 1 276 ? 20.906 30.625 5.535 1 89.38 276 ASP A O 1
ATOM 2147 N N . SER A 1 277 ? 20.438 28.766 4.434 1 92.19 277 SER A N 1
ATOM 2148 C CA . SER A 1 277 ? 20.625 29.406 3.133 1 92.19 277 SER A CA 1
ATOM 2149 C C . SER A 1 277 ? 19.734 28.766 2.072 1 92.19 277 SER A C 1
ATOM 2151 O O . SER A 1 277 ? 19.766 27.547 1.869 1 92.19 277 SER A O 1
ATOM 2153 N N . ILE A 1 278 ? 18.953 29.562 1.432 1 93.69 278 ILE A N 1
ATOM 2154 C CA . ILE A 1 278 ? 18.094 29.109 0.35 1 93.69 278 I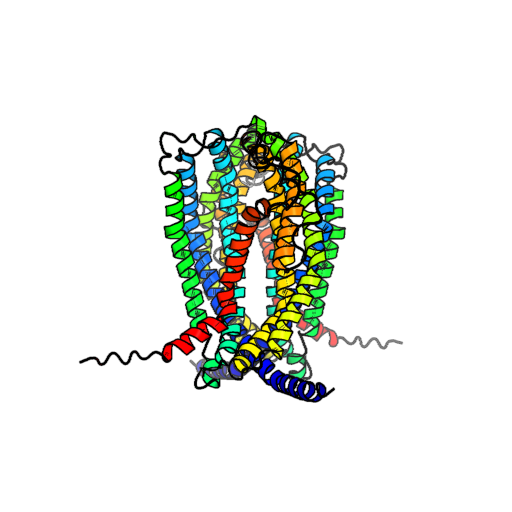LE A CA 1
ATOM 2155 C C . ILE A 1 278 ? 18.938 28.688 -0.844 1 93.69 278 ILE A C 1
ATOM 2157 O O . ILE A 1 278 ? 18.625 27.703 -1.515 1 93.69 278 ILE A O 1
ATOM 2161 N N . CYS A 1 279 ? 20.047 29.359 -1.049 1 93.06 279 CYS A N 1
ATOM 2162 C CA . CYS A 1 279 ? 20.906 29.078 -2.195 1 93.06 279 CYS A CA 1
ATOM 2163 C C . CYS A 1 279 ? 21.562 27.703 -2.076 1 93.06 279 CYS A C 1
ATOM 2165 O O . CYS A 1 279 ? 21.672 26.984 -3.062 1 93.06 279 CYS A O 1
ATOM 2167 N N . LEU A 1 280 ? 21.922 27.406 -0.919 1 93.5 280 LEU A N 1
ATOM 2168 C CA . LEU A 1 280 ? 22.531 26.094 -0.719 1 93.5 280 LEU A CA 1
ATOM 2169 C C . LEU A 1 280 ? 21.516 24.984 -0.852 1 93.5 280 LEU A C 1
ATOM 2171 O O . LEU A 1 280 ? 21.844 23.875 -1.297 1 93.5 280 LEU A O 1
ATOM 2175 N N . GLY A 1 281 ? 20.297 25.234 -0.448 1 94 281 GLY A N 1
ATOM 2176 C CA . GLY A 1 281 ? 19.234 24.266 -0.66 1 94 281 GLY A CA 1
ATOM 2177 C C . GLY A 1 281 ? 18.938 24.016 -2.127 1 94 281 GLY A C 1
ATOM 2178 O O . GLY A 1 281 ? 18.734 22.875 -2.541 1 94 281 GLY A O 1
ATOM 2179 N N . LEU A 1 282 ? 18.984 25.094 -2.879 1 94.31 282 LEU A N 1
ATOM 2180 C CA . LEU A 1 282 ? 18.734 24.984 -4.312 1 94.31 282 LEU A CA 1
ATOM 2181 C C . LEU A 1 282 ? 19.906 24.281 -5.004 1 94.31 282 LEU A C 1
ATOM 2183 O O . LEU A 1 282 ? 19.703 23.531 -5.965 1 94.31 282 LEU A O 1
ATOM 2187 N N . ALA A 1 283 ? 21.062 24.5 -4.473 1 93.94 283 ALA A N 1
ATOM 2188 C CA . ALA A 1 283 ? 22.234 23.828 -5.008 1 93.94 283 ALA A CA 1
ATOM 2189 C C . ALA A 1 283 ? 22.141 22.312 -4.801 1 93.94 283 ALA A C 1
ATOM 2191 O O . ALA A 1 283 ? 22.609 21.531 -5.637 1 93.94 283 ALA A O 1
ATOM 2192 N N . PHE A 1 284 ? 21.562 21.969 -3.701 1 93.62 284 PHE A N 1
ATOM 2193 C CA . PHE A 1 284 ? 21.422 20.531 -3.438 1 93.62 284 PHE A CA 1
ATOM 2194 C C . PHE A 1 284 ? 20.453 19.906 -4.43 1 93.62 284 PHE A C 1
ATOM 2196 O O . PHE A 1 284 ? 20.594 18.719 -4.773 1 93.62 284 PHE A O 1
ATOM 2203 N N . ILE A 1 285 ? 19.547 20.578 -4.938 1 94.62 285 ILE A N 1
ATOM 2204 C CA . ILE A 1 285 ? 18.609 20.062 -5.93 1 94.62 285 ILE A CA 1
ATOM 2205 C C . ILE A 1 285 ? 19.375 19.594 -7.164 1 94.62 285 ILE A C 1
ATOM 2207 O O . ILE A 1 285 ? 19.125 18.5 -7.68 1 94.62 285 ILE A O 1
ATOM 2211 N N . ILE A 1 286 ? 20.328 20.344 -7.562 1 93 286 ILE A N 1
ATOM 2212 C CA . ILE A 1 286 ? 21.141 20.016 -8.727 1 93 286 ILE A CA 1
ATOM 2213 C C . ILE A 1 286 ? 22.125 18.906 -8.367 1 93 286 ILE A C 1
ATOM 2215 O O . ILE A 1 286 ? 22.344 17.969 -9.141 1 93 286 ILE A O 1
ATOM 2219 N N . SER A 1 287 ? 22.625 18.984 -7.207 1 92.31 287 SER A N 1
ATOM 2220 C CA . SER A 1 287 ? 23.609 17.984 -6.773 1 92.31 287 SER A CA 1
ATOM 2221 C C . SER A 1 287 ? 22.938 16.625 -6.562 1 92.31 287 SER A C 1
ATOM 2223 O O . SER A 1 287 ? 23.578 15.586 -6.75 1 92.31 287 SER A O 1
ATOM 2225 N N . ALA A 1 288 ? 21.734 16.641 -6.141 1 93.06 288 ALA A N 1
ATOM 2226 C CA . ALA A 1 288 ? 21.016 15.391 -5.914 1 93.06 288 ALA A CA 1
ATOM 2227 C C . ALA A 1 288 ? 20.906 14.586 -7.203 1 93.06 288 ALA A C 1
ATOM 2229 O O . ALA A 1 288 ? 21.016 13.359 -7.188 1 93.06 288 ALA A O 1
ATOM 2230 N N . VAL A 1 289 ? 20.703 15.273 -8.289 1 92.94 289 VAL A N 1
ATOM 2231 C CA . VAL A 1 289 ? 20.594 14.609 -9.586 1 92.94 289 VAL A CA 1
ATOM 2232 C C . VAL A 1 289 ? 21.953 14.016 -9.961 1 92.94 289 VAL A C 1
ATOM 2234 O O . VAL A 1 289 ? 22.031 12.883 -10.445 1 92.94 289 VAL A O 1
ATOM 2237 N N . SER A 1 290 ? 22.938 14.742 -9.664 1 91.38 290 SER A N 1
ATOM 2238 C CA . SER A 1 290 ? 24.297 14.266 -9.961 1 91.38 290 SER A CA 1
ATOM 2239 C C . SER A 1 290 ? 24.672 13.086 -9.07 1 91.38 290 SER A C 1
ATOM 2241 O O . SER A 1 290 ? 25.281 12.125 -9.547 1 91.38 290 SER A O 1
ATOM 2243 N N . LEU A 1 291 ? 24.359 13.195 -7.859 1 89.06 291 LEU A N 1
ATOM 2244 C CA . LEU A 1 291 ? 24.641 12.102 -6.934 1 89.06 291 LEU A CA 1
ATOM 2245 C C . LEU A 1 291 ? 23.906 10.836 -7.352 1 89.06 291 LEU A C 1
ATOM 2247 O O . LEU A 1 291 ? 24.469 9.742 -7.312 1 89.06 291 LEU A O 1
ATOM 2251 N N . PHE A 1 292 ? 22.688 11 -7.797 1 92.88 292 PHE A N 1
ATOM 2252 C CA . PHE A 1 292 ? 21.906 9.859 -8.234 1 92.88 292 PHE A CA 1
ATOM 2253 C C . PHE A 1 292 ? 22.5 9.25 -9.5 1 92.88 292 PHE A C 1
ATOM 2255 O O . PHE A 1 292 ? 22.594 8.023 -9.617 1 92.88 292 PHE A O 1
ATOM 2262 N N . ASP A 1 293 ? 22.797 10.117 -10.367 1 91.06 293 ASP A N 1
ATOM 2263 C CA . ASP A 1 293 ? 23.391 9.648 -11.617 1 91.06 293 ASP A CA 1
ATOM 2264 C C . ASP A 1 293 ? 24.688 8.898 -11.352 1 91.06 293 ASP A C 1
ATOM 2266 O O . ASP A 1 293 ? 24.938 7.852 -11.961 1 91.06 293 ASP A O 1
ATOM 2270 N N . GLU A 1 294 ? 25.484 9.422 -10.492 1 89.38 294 GLU A N 1
ATOM 2271 C CA . GLU A 1 294 ? 26.734 8.758 -10.133 1 89.38 294 GLU A CA 1
ATOM 2272 C C . GLU A 1 294 ? 26.484 7.395 -9.5 1 89.38 294 GLU A C 1
ATOM 2274 O O . GLU A 1 294 ? 27.172 6.426 -9.805 1 89.38 294 GLU A O 1
ATOM 2279 N N . TYR A 1 295 ? 25.547 7.348 -8.695 1 87 295 TYR A N 1
ATOM 2280 C CA . TYR A 1 295 ? 25.188 6.094 -8.047 1 87 295 TYR A CA 1
ATOM 2281 C C . TYR A 1 295 ? 24.734 5.059 -9.062 1 87 295 TYR A C 1
ATOM 2283 O O . TYR A 1 295 ? 25.125 3.889 -8.984 1 87 295 TYR A O 1
ATOM 2291 N N . VAL A 1 296 ? 23.953 5.461 -10.008 1 88.75 296 VAL A N 1
ATOM 2292 C CA . VAL A 1 296 ? 23.438 4.539 -11.016 1 88.75 296 VAL A CA 1
ATOM 2293 C C . VAL A 1 296 ? 24.578 4.102 -11.938 1 88.75 296 VAL A C 1
ATOM 2295 O O . VAL A 1 296 ? 24.656 2.932 -12.312 1 88.75 296 VAL A O 1
ATOM 2298 N N . ASN A 1 297 ? 25.391 5.035 -12.242 1 87.94 297 ASN A N 1
ATOM 2299 C CA . ASN A 1 297 ? 26.531 4.688 -13.078 1 87.94 297 ASN A CA 1
ATOM 2300 C C . ASN A 1 297 ? 27.438 3.664 -12.391 1 87.94 297 ASN A C 1
ATOM 2302 O O . ASN A 1 297 ? 27.938 2.742 -13.039 1 87.94 297 ASN A O 1
ATOM 2306 N N . GLU A 1 298 ? 27.688 3.842 -11.133 1 83.81 298 GLU A N 1
ATOM 2307 C CA . GLU A 1 298 ? 28.5 2.896 -10.375 1 83.81 298 GLU A CA 1
ATOM 2308 C C . GLU A 1 298 ? 27.812 1.534 -10.281 1 83.81 298 GLU A C 1
ATOM 2310 O O . GLU A 1 298 ? 28.469 0.497 -10.391 1 83.81 298 GLU A O 1
ATOM 2315 N N . LEU A 1 299 ? 26.547 1.535 -10.125 1 80.75 299 LEU A N 1
ATOM 2316 C CA . LEU A 1 299 ? 25.781 0.294 -10.016 1 80.75 299 LEU A CA 1
ATOM 2317 C C . LEU A 1 299 ? 25.797 -0.469 -11.336 1 80.75 299 LEU A C 1
ATOM 2319 O O . LEU A 1 299 ? 25.859 -1.7 -11.344 1 80.75 299 LEU A O 1
ATOM 2323 N N . LEU A 1 300 ? 25.734 0.286 -12.43 1 82.88 300 LEU A N 1
ATOM 2324 C CA . LEU A 1 300 ? 25.688 -0.335 -13.75 1 82.88 300 LEU A CA 1
ATOM 2325 C C . LEU A 1 300 ? 27.094 -0.495 -14.328 1 82.88 300 LEU A C 1
ATOM 2327 O O . LEU A 1 300 ? 27.25 -0.992 -15.445 1 82.88 300 LEU A O 1
ATOM 2331 N N . TYR A 1 301 ? 28.078 -0.19 -13.508 1 77.94 301 TYR A N 1
ATOM 2332 C CA . TYR A 1 301 ? 29.484 -0.28 -13.922 1 77.94 301 TYR A CA 1
ATOM 2333 C C . TYR A 1 301 ? 29.719 0.485 -15.211 1 77.94 301 TYR A C 1
ATOM 2335 O O . TYR A 1 301 ? 30.359 -0.028 -16.141 1 77.94 301 TYR A O 1
ATOM 2343 N N . LEU A 1 302 ? 29.062 1.618 -15.266 1 80.69 302 LEU A N 1
ATOM 2344 C CA . LEU A 1 302 ? 29.297 2.508 -16.406 1 80.69 302 LEU A CA 1
ATOM 2345 C C . LEU A 1 302 ? 30.453 3.467 -16.109 1 80.69 302 LEU A C 1
ATOM 2347 O O . LEU A 1 302 ? 31.344 3.15 -15.328 1 80.69 302 LEU A O 1
ATOM 2351 N N . ARG A 1 303 ? 30.453 4.66 -16.828 1 73.12 303 ARG A N 1
ATOM 2352 C CA . ARG A 1 303 ? 31.516 5.652 -16.656 1 73.12 303 ARG A CA 1
ATOM 2353 C C . ARG A 1 303 ? 31.516 6.203 -15.234 1 73.12 303 ARG A C 1
ATOM 2355 O O . ARG A 1 303 ? 30.469 6.309 -14.602 1 73.12 303 ARG A O 1
ATOM 2362 N N . VAL A 1 304 ? 32.688 6.363 -14.688 1 76.56 304 VAL A N 1
ATOM 2363 C CA . VAL A 1 304 ? 32.844 6.922 -13.352 1 76.56 304 VAL A CA 1
ATOM 2364 C C . VAL A 1 304 ? 32.438 8.398 -13.359 1 76.56 304 VAL A C 1
ATOM 2366 O O . VAL A 1 304 ? 32.812 9.141 -14.266 1 76.56 304 VAL A O 1
ATOM 2369 N N . GLY A 1 305 ? 31.531 8.719 -12.531 1 77.62 305 GLY A N 1
ATOM 2370 C CA . GLY A 1 305 ? 31.156 10.117 -12.383 1 77.62 305 GLY A CA 1
ATOM 2371 C C . GLY A 1 305 ? 29.859 10.461 -13.086 1 77.62 305 GLY A C 1
ATOM 2372 O O . GLY A 1 305 ? 29.203 9.586 -13.641 1 77.62 305 GLY A O 1
ATOM 2373 N N . SER A 1 306 ? 29.391 11.68 -12.852 1 84.31 306 SER A N 1
ATOM 2374 C CA . SER A 1 306 ? 28.156 12.172 -13.461 1 84.31 306 SER A CA 1
ATOM 2375 C C . SER A 1 306 ? 28.438 13.312 -14.438 1 84.31 306 SER A C 1
ATOM 2377 O O . SER A 1 306 ? 29.453 14 -14.32 1 84.31 306 SER A O 1
ATOM 2379 N N . CYS A 1 307 ? 27.672 13.305 -15.523 1 83.94 307 CYS A N 1
ATOM 2380 C CA . CYS A 1 307 ? 27.781 14.391 -16.5 1 83.94 307 CYS A CA 1
ATOM 2381 C C . CYS A 1 307 ? 27.094 15.648 -15.977 1 83.94 307 CYS A C 1
ATOM 2383 O O . CYS A 1 307 ? 27.281 16.734 -16.531 1 83.94 307 CYS A O 1
ATOM 2385 N N . PHE A 1 308 ? 26.438 15.531 -14.859 1 88.75 308 PHE A N 1
ATOM 2386 C CA . PHE A 1 308 ? 25.719 16.672 -14.32 1 88.75 308 PHE A CA 1
ATOM 2387 C C . PHE A 1 308 ? 26.594 17.469 -13.352 1 88.75 308 PHE A C 1
ATOM 2389 O O . PHE A 1 308 ? 27.453 16.891 -12.68 1 88.75 308 PHE A O 1
ATOM 2396 N N . PRO A 1 309 ? 26.359 18.734 -13.312 1 88 309 PRO A N 1
ATOM 2397 C CA . PRO A 1 309 ? 27.141 19.562 -12.375 1 88 309 PRO A CA 1
ATOM 2398 C C . PRO A 1 309 ? 26.781 19.281 -10.914 1 88 309 PRO A C 1
ATOM 2400 O O . PRO A 1 309 ? 25.656 18.922 -10.609 1 88 309 PRO A O 1
ATOM 2403 N N . ARG A 1 310 ? 27.812 19.375 -10.086 1 87.75 310 ARG A N 1
ATOM 2404 C CA . ARG A 1 310 ? 27.625 19.203 -8.648 1 87.75 310 ARG A CA 1
ATOM 2405 C C . ARG A 1 310 ? 28.062 20.438 -7.875 1 87.75 310 ARG A C 1
ATOM 2407 O O . ARG A 1 310 ? 29.188 20.5 -7.367 1 87.75 310 ARG A O 1
ATOM 2414 N N . PRO A 1 311 ? 27.125 21.297 -7.727 1 88.62 311 PRO A N 1
ATOM 2415 C CA . PRO A 1 311 ? 27.469 22.469 -6.93 1 88.62 311 PRO A CA 1
ATOM 2416 C C . PRO A 1 311 ? 27.625 22.156 -5.441 1 88.62 311 PRO A C 1
ATOM 2418 O O . PRO A 1 311 ? 27.094 21.141 -4.969 1 88.62 311 PRO A O 1
ATOM 2421 N N . LEU A 1 312 ? 28.406 22.969 -4.699 1 86.56 312 LEU A N 1
ATOM 2422 C CA . LEU A 1 312 ? 28.578 22.797 -3.262 1 86.56 312 LEU A CA 1
ATOM 2423 C C . LEU A 1 312 ? 27.312 23.203 -2.508 1 86.56 312 LEU A C 1
ATOM 2425 O O . LEU A 1 312 ? 26.719 24.25 -2.785 1 86.56 312 LEU A O 1
ATOM 2429 N N . TYR A 1 313 ? 26.859 22.328 -1.73 1 87.06 313 TYR A N 1
ATOM 2430 C CA . TYR A 1 313 ? 25.609 22.641 -1.036 1 87.06 313 TYR A CA 1
ATOM 2431 C C . TYR A 1 313 ? 25.828 22.703 0.47 1 87.06 313 TYR A C 1
ATOM 2433 O O . TYR A 1 313 ? 24.906 23.016 1.225 1 87.06 313 TYR A O 1
ATOM 2441 N N . ARG A 1 314 ? 26.984 22.438 1.041 1 84.88 314 ARG A N 1
ATOM 2442 C CA . ARG A 1 314 ? 27.312 22.609 2.453 1 84.88 314 ARG A CA 1
ATOM 2443 C C . ARG A 1 314 ? 28.516 23.547 2.625 1 84.88 314 ARG A C 1
ATOM 2445 O O . ARG A 1 314 ? 29.453 23.5 1.841 1 84.88 314 ARG A O 1
ATOM 2452 N N . ARG A 1 315 ? 28.266 24.578 3.627 1 73.62 315 ARG A N 1
ATOM 2453 C CA . ARG A 1 315 ? 29.328 25.531 3.887 1 73.62 315 ARG A CA 1
ATOM 2454 C C . ARG A 1 315 ? 30.609 24.812 4.305 1 73.62 315 ARG A C 1
ATOM 2456 O O . ARG A 1 315 ? 31.703 25.188 3.857 1 73.62 315 ARG A O 1
ATOM 2463 N N . ASN A 1 316 ? 30.438 24.047 5.547 1 58.19 316 ASN A N 1
ATOM 2464 C CA . ASN A 1 316 ? 31.641 23.375 6.039 1 58.19 316 ASN A CA 1
ATOM 2465 C C . ASN A 1 316 ? 32.094 22.266 5.094 1 58.19 316 ASN A C 1
ATOM 2467 O O . ASN A 1 316 ? 32.906 21.406 5.473 1 58.19 316 ASN A O 1
ATOM 2471 N N . MET A 1 317 ? 31.281 22.188 4.297 1 52.97 317 MET A N 1
ATOM 2472 C CA . MET A 1 317 ? 31.828 21.25 3.336 1 52.97 317 MET A CA 1
ATOM 2473 C C . MET A 1 317 ? 33.219 21.688 2.883 1 52.97 317 MET A C 1
ATOM 2475 O O . MET A 1 317 ? 33.375 22.781 2.332 1 52.97 317 MET A O 1
ATOM 2479 N N . CYS A 1 318 ? 34.281 21.75 4.016 1 40.03 318 CYS A N 1
ATOM 2480 C CA . CYS A 1 318 ? 35.688 22 3.791 1 40.03 318 CYS A CA 1
ATOM 2481 C C . CYS A 1 318 ? 36.031 21.906 2.309 1 40.03 318 CYS A C 1
ATOM 2483 O O . CYS A 1 318 ? 35.656 20.953 1.633 1 40.03 318 CYS A O 1
ATOM 2485 N N . SER A 1 319 ? 36.312 23.172 1.675 1 37.38 319 SER A N 1
ATOM 2486 C CA . SER A 1 319 ? 37.156 23.172 0.487 1 37.38 319 SER A CA 1
ATOM 2487 C C . SER A 1 319 ? 38.125 21.984 0.506 1 37.38 319 SER A C 1
ATOM 2489 O O . SER A 1 319 ? 38.312 21.359 1.549 1 37.38 319 SER A O 1
ATOM 2491 N N . CYS A 1 320 ? 39.125 21.922 -0.335 1 33.31 320 CYS A N 1
ATOM 2492 C CA . CYS A 1 320 ? 40.344 21.125 -0.294 1 33.31 320 CYS A CA 1
ATOM 2493 C C . CYS A 1 320 ? 41 21.219 1.073 1 33.31 320 CYS A C 1
ATOM 2495 O O . CYS A 1 320 ? 40.969 22.266 1.718 1 33.31 320 CYS A O 1
ATOM 2497 N N . PRO A 1 321 ? 41.375 20.234 1.854 1 33.69 321 PRO A N 1
ATOM 2498 C CA . PRO A 1 321 ? 42.312 20.453 2.949 1 33.69 321 PRO A CA 1
ATOM 2499 C C . PRO A 1 321 ? 43.219 21.672 2.713 1 33.69 321 PRO A C 1
ATOM 2501 O O . PRO A 1 321 ? 43.656 21.906 1.586 1 33.69 321 PRO A O 1
ATOM 2504 N N . GLU A 1 322 ? 43.125 22.75 3.273 1 31.61 322 GLU A N 1
ATOM 2505 C CA . GLU A 1 322 ? 44.219 23.734 3.447 1 31.61 322 GLU A CA 1
ATOM 2506 C C . GLU A 1 322 ? 45.562 23.047 3.449 1 31.61 322 GLU A C 1
ATOM 2508 O O . GLU A 1 322 ? 45.844 22.203 4.297 1 31.61 322 GLU A O 1
ATOM 2513 N N . ARG A 1 323 ? 46.281 22.781 2.289 1 31.02 323 ARG A N 1
ATOM 2514 C CA . ARG A 1 323 ? 47.75 22.75 2.309 1 31.02 323 ARG A CA 1
ATOM 2515 C C . ARG A 1 323 ? 48.281 23.766 3.301 1 31.02 323 ARG A C 1
ATOM 2517 O O . ARG A 1 323 ? 48.188 24.969 3.088 1 31.02 323 ARG A O 1
ATOM 2524 N N . LYS A 1 324 ? 48.344 23.469 4.5 1 32.25 324 LYS A N 1
ATOM 2525 C CA . LYS A 1 324 ? 49.375 24.172 5.254 1 32.25 324 LYS A CA 1
ATOM 2526 C C . LYS A 1 324 ? 50.625 24.438 4.387 1 32.25 324 LYS A C 1
ATOM 2528 O O . LYS A 1 324 ? 51.062 23.562 3.656 1 32.25 324 LYS A O 1
ATOM 2533 N N . LYS A 1 325 ? 50.938 25.672 4.02 1 29.94 325 LYS A N 1
ATOM 2534 C CA . LYS A 1 325 ? 52.219 26.234 3.607 1 29.94 325 LYS A CA 1
ATOM 2535 C C . LYS A 1 325 ? 53.406 25.547 4.312 1 29.94 325 LYS A C 1
ATOM 2537 O O . LYS A 1 325 ? 53.656 25.797 5.492 1 29.94 325 LYS A O 1
ATOM 2542 N N . CYS A 1 326 ? 53.719 24.203 4.09 1 27.48 326 CYS A N 1
ATOM 2543 C CA . CYS A 1 326 ? 55.125 23.969 4.281 1 27.48 326 CYS A CA 1
ATOM 2544 C C . CYS A 1 326 ? 55.969 25.047 3.594 1 27.48 326 CYS A C 1
ATOM 2546 O O . CYS A 1 326 ? 55.562 25.594 2.566 1 27.48 326 CYS A O 1
ATOM 2548 N N . GLY A 1 327 ? 56.938 25.688 4.199 1 28.67 327 GLY A N 1
ATOM 2549 C CA . GLY A 1 327 ? 57.969 26.641 3.811 1 28.67 327 GLY A CA 1
ATOM 2550 C C . GLY A 1 327 ? 58.406 26.484 2.367 1 28.67 327 GLY A C 1
ATOM 2551 O O . GLY A 1 327 ? 58.062 25.516 1.704 1 28.67 327 GLY A O 1
ATOM 2552 N N . ASP A 1 328 ? 59.312 27.422 1.718 1 30.55 328 ASP A N 1
ATOM 2553 C CA . ASP A 1 328 ? 59.969 27.828 0.476 1 30.55 328 ASP A CA 1
ATOM 2554 C C . ASP A 1 328 ? 60.5 26.609 -0.289 1 30.55 328 ASP A C 1
ATOM 2556 O O . ASP A 1 328 ? 61.031 26.75 -1.396 1 30.55 328 ASP A O 1
ATOM 2560 N N . ASN A 1 329 ? 61.031 25.516 0.318 1 28.14 329 ASN A N 1
ATOM 2561 C CA . ASN A 1 329 ? 61.969 24.719 -0.5 1 28.14 329 ASN A CA 1
ATOM 2562 C C . ASN A 1 329 ? 61.219 24 -1.628 1 28.14 329 ASN A C 1
ATOM 2564 O O . ASN A 1 329 ? 61.719 23.922 -2.75 1 28.14 329 ASN A O 1
ATOM 2568 N N . ASP A 1 330 ? 60.375 22.922 -1.46 1 27.97 330 ASP A N 1
ATOM 2569 C CA . ASP A 1 330 ? 60.188 22.062 -2.637 1 27.97 330 ASP A CA 1
ATOM 2570 C C . ASP A 1 330 ? 59.094 22.609 -3.555 1 27.97 330 ASP A C 1
ATOM 2572 O O . ASP A 1 330 ? 57.906 22.391 -3.32 1 27.97 330 ASP A O 1
ATOM 2576 N N . LYS A 1 331 ? 59 23.891 -4.09 1 33.44 331 LYS A N 1
ATOM 2577 C CA . LYS A 1 331 ? 58.312 24.531 -5.215 1 33.44 331 LYS A CA 1
ATOM 2578 C C . LYS A 1 331 ? 58.188 23.578 -6.395 1 33.44 331 LYS A C 1
ATOM 2580 O O . LYS A 1 331 ? 57.625 23.953 -7.434 1 33.44 331 LYS A O 1
ATOM 2585 N N . LYS A 1 332 ? 59.094 22.656 -6.609 1 30.31 332 LYS A N 1
ATOM 2586 C CA . LYS A 1 332 ? 59.312 22.094 -7.938 1 30.31 332 LYS A CA 1
ATOM 2587 C C . LYS A 1 332 ? 58.125 21.234 -8.359 1 30.31 332 LYS A C 1
ATOM 2589 O O . LYS A 1 332 ? 57.719 21.234 -9.523 1 30.31 332 LYS A O 1
ATOM 2594 N N . ASP A 1 333 ? 57.719 20.156 -7.586 1 28.2 333 ASP A N 1
ATOM 2595 C CA . ASP A 1 333 ? 57.031 19.047 -8.273 1 28.2 333 ASP A CA 1
ATOM 2596 C C . ASP A 1 333 ? 55.531 19.328 -8.414 1 28.2 333 ASP A C 1
ATOM 2598 O O . ASP A 1 333 ? 54.75 18.406 -8.656 1 28.2 333 ASP A O 1
ATOM 2602 N N . LEU A 1 334 ? 54.906 20.438 -8.094 1 29.55 334 LEU A N 1
ATOM 2603 C CA . LEU A 1 334 ? 53.5 20.75 -8.133 1 29.55 334 LEU A CA 1
ATOM 2604 C C . LEU A 1 334 ? 52.938 20.516 -9.531 1 29.55 334 LEU A C 1
ATOM 2606 O O . LEU A 1 334 ? 51.75 20.781 -9.781 1 29.55 334 LEU A O 1
ATOM 2610 N N . GLU A 1 335 ? 53.75 20.422 -10.508 1 29.06 335 GLU A N 1
ATOM 2611 C CA . GLU A 1 335 ? 53.188 20.391 -11.859 1 29.06 335 GLU A CA 1
ATOM 2612 C C . GLU A 1 335 ? 52.281 19.203 -12.062 1 29.06 335 GLU A C 1
ATOM 2614 O O . GLU A 1 335 ? 51.469 19.172 -13.008 1 29.06 335 GLU A O 1
ATOM 2619 N N . ASN A 1 336 ? 52.656 18 -11.5 1 28.73 336 ASN A N 1
ATOM 2620 C CA . ASN A 1 336 ? 51.875 16.906 -12.07 1 28.73 336 ASN A CA 1
ATOM 2621 C C . ASN A 1 336 ? 50.469 16.828 -11.461 1 28.73 336 ASN A C 1
ATOM 2623 O O . ASN A 1 336 ? 50.344 16.672 -10.242 1 28.73 336 ASN A O 1
ATOM 2627 N N . GLY A 1 337 ? 49.438 17.562 -11.844 1 29.88 337 GLY A N 1
ATOM 2628 C CA . GLY A 1 337 ? 48.031 17.828 -11.602 1 29.88 337 GLY A CA 1
ATOM 2629 C C . GLY A 1 337 ? 47.25 16.578 -11.266 1 29.88 337 GLY A C 1
ATOM 2630 O O . GLY A 1 337 ? 46.312 16.203 -11.977 1 29.88 337 GLY A O 1
ATOM 2631 N N . ARG A 1 338 ? 47.875 15.539 -10.641 1 27.11 338 ARG A N 1
ATOM 2632 C CA . ARG A 1 338 ? 47 14.383 -10.469 1 27.11 338 ARG A CA 1
ATOM 2633 C C . ARG A 1 338 ? 45.906 14.664 -9.453 1 27.11 338 ARG A C 1
ATOM 2635 O O . ARG A 1 338 ? 46.188 15 -8.305 1 27.11 338 ARG A O 1
ATOM 2642 N N . GLU A 1 339 ? 44.719 15.203 -9.859 1 32.12 339 GLU A N 1
ATOM 2643 C CA . GLU A 1 339 ? 43.438 15.305 -9.18 1 32.12 339 GLU A CA 1
ATOM 2644 C C . GLU A 1 339 ? 43.219 14.125 -8.242 1 32.12 339 GLU A C 1
ATOM 2646 O O . GLU A 1 339 ? 43.25 12.969 -8.68 1 32.12 339 GLU A O 1
ATOM 2651 N N . GLY A 1 340 ? 43.688 14.172 -7.074 1 29.17 340 GLY A N 1
ATOM 2652 C CA . GLY A 1 340 ? 43.562 13.125 -6.07 1 29.17 340 GLY A CA 1
ATOM 2653 C C . GLY A 1 340 ? 42.125 12.719 -5.801 1 29.17 340 GLY A C 1
ATOM 2654 O O . GLY A 1 340 ? 41.219 13.516 -5.973 1 29.17 340 GLY A O 1
ATOM 2655 N N . PRO A 1 341 ? 41.844 11.328 -5.852 1 32.69 341 PRO A N 1
ATOM 2656 C CA . PRO A 1 341 ? 40.625 10.492 -5.793 1 32.69 341 PRO A CA 1
ATOM 2657 C C . PRO A 1 341 ? 39.844 10.68 -4.5 1 32.69 341 PRO A C 1
ATOM 2659 O O . PRO A 1 341 ? 38.969 9.883 -4.199 1 32.69 341 PRO A O 1
ATOM 2662 N N . TYR A 1 342 ? 40.219 11.609 -3.641 1 29.38 342 TYR A N 1
ATOM 2663 C CA . TYR A 1 342 ? 39.625 11.453 -2.309 1 29.38 342 TYR A CA 1
ATOM 2664 C C . TYR A 1 342 ? 38.156 11.828 -2.305 1 29.38 342 TYR A C 1
ATOM 2666 O O . TYR A 1 342 ? 37.375 11.305 -1.503 1 29.38 342 TYR A O 1
ATOM 2674 N N . THR A 1 343 ? 37.781 13.047 -2.805 1 33.88 343 THR A N 1
ATOM 2675 C CA . THR A 1 343 ? 36.375 13.391 -2.695 1 33.88 343 THR A CA 1
ATOM 2676 C C . THR A 1 343 ? 35.5 12.266 -3.254 1 33.88 343 THR A C 1
ATOM 2678 O O . THR A 1 343 ? 34.281 12.281 -3.088 1 33.88 343 THR A O 1
ATOM 2681 N N . SER A 1 344 ? 36.031 11.477 -4.125 1 34.06 344 SER A N 1
ATOM 2682 C CA . SER A 1 344 ? 35.406 10.258 -4.637 1 34.06 344 SER A CA 1
ATOM 2683 C C . SER A 1 344 ? 35.25 9.219 -3.537 1 34.06 344 SER A C 1
ATOM 2685 O O . SER A 1 344 ? 34.562 8.203 -3.729 1 34.06 344 SER A O 1
ATOM 2687 N N . LYS A 1 345 ? 35.875 9.375 -2.381 1 33.22 345 LYS A N 1
ATOM 2688 C CA . LYS A 1 345 ? 35.938 8.289 -1.407 1 33.22 345 LYS A CA 1
ATOM 2689 C C . LYS A 1 345 ? 34.688 8.281 -0.521 1 33.22 345 LYS A C 1
ATOM 2691 O O . LYS A 1 345 ? 34.156 7.211 -0.175 1 33.22 345 LYS A O 1
ATOM 2696 N N . LEU A 1 346 ? 34.312 9.453 0.093 1 33.19 346 LEU A N 1
ATOM 2697 C CA . LEU A 1 346 ? 33.219 9.352 1.03 1 33.19 346 LEU A CA 1
ATOM 2698 C C . LEU A 1 346 ? 31.938 8.938 0.312 1 33.19 346 LEU A C 1
ATOM 2700 O O . LEU A 1 346 ? 31.156 8.133 0.828 1 33.19 346 LEU A O 1
ATOM 2704 N N . ILE A 1 347 ? 31.578 9.625 -0.735 1 37.34 347 ILE A N 1
ATOM 2705 C CA . ILE A 1 347 ? 30.438 9.172 -1.538 1 37.34 347 ILE A CA 1
ATOM 2706 C C . ILE A 1 347 ? 30.734 7.777 -2.09 1 37.34 347 ILE A C 1
ATOM 2708 O O . ILE A 1 347 ? 29.828 6.961 -2.254 1 37.34 347 ILE A O 1
ATOM 2712 N N . SER A 1 348 ? 31.969 7.445 -2.322 1 36.69 348 SER A N 1
ATOM 2713 C CA . SER A 1 348 ? 32.438 6.137 -2.777 1 36.69 348 SER A CA 1
ATOM 2714 C C . SER A 1 348 ? 32.344 5.098 -1.665 1 36.69 348 SER A C 1
ATOM 2716 O O . SER A 1 348 ? 32.062 3.928 -1.926 1 36.69 348 SER A O 1
ATOM 2718 N N . GLN A 1 349 ? 32.562 5.531 -0.406 1 38.66 349 GLN A N 1
ATOM 2719 C CA . GLN A 1 349 ? 32.469 4.543 0.663 1 38.66 349 GLN A CA 1
ATOM 2720 C C . GLN A 1 349 ? 31 4.16 0.924 1 38.66 349 GLN A C 1
ATOM 2722 O O . GLN A 1 349 ? 30.703 2.992 1.186 1 38.66 349 GLN A O 1
ATOM 2727 N N . GLN A 1 350 ? 30.141 5.137 1.055 1 39.44 350 GLN A N 1
ATOM 2728 C CA . GLN A 1 350 ? 28.75 4.754 1.251 1 39.44 350 GLN A CA 1
ATOM 2729 C C . GLN A 1 350 ? 28.203 4.016 0.032 1 39.44 350 GLN A C 1
ATOM 2731 O O . GLN A 1 350 ? 27.438 3.061 0.171 1 39.44 350 GLN A O 1
ATOM 2736 N N . SER A 1 351 ? 28.531 4.5 -1.114 1 39.81 351 SER A N 1
ATOM 2737 C CA . SER A 1 351 ? 28.25 3.684 -2.293 1 39.81 351 SER A CA 1
ATOM 2738 C C . SER A 1 351 ? 29.016 2.367 -2.246 1 39.81 351 SER A C 1
ATOM 2740 O O . SER A 1 351 ? 28.531 1.335 -2.699 1 39.81 351 SER A O 1
ATOM 2742 N N . ARG A 1 352 ? 30.203 2.359 -1.638 1 41.09 352 ARG A N 1
ATOM 2743 C CA . ARG A 1 352 ? 30.922 1.107 -1.43 1 41.09 352 ARG A CA 1
ATOM 2744 C C . ARG A 1 352 ? 30.219 0.231 -0.405 1 41.09 352 ARG A C 1
ATOM 2746 O O . ARG A 1 352 ? 30.156 -0.991 -0.559 1 41.09 352 ARG A O 1
ATOM 2753 N N . THR A 1 353 ? 29.688 0.846 0.625 1 42.88 353 THR A N 1
ATOM 2754 C CA . THR A 1 353 ? 28.953 0.03 1.589 1 42.88 353 THR A CA 1
ATOM 2755 C C . THR A 1 353 ? 27.672 -0.515 0.971 1 42.88 353 THR A C 1
ATOM 2757 O O . THR A 1 353 ? 27.312 -1.666 1.212 1 42.88 353 THR A O 1
ATOM 2760 N N . TRP A 1 354 ? 27.016 0.359 0.307 1 41.56 354 TRP A N 1
ATOM 2761 C CA . TRP A 1 354 ? 25.875 -0.221 -0.4 1 41.56 354 TRP A CA 1
ATOM 2762 C C . TRP A 1 354 ? 26.344 -1.185 -1.485 1 41.56 354 TRP A C 1
ATOM 2764 O O . TRP A 1 354 ? 25.766 -2.254 -1.67 1 41.56 354 TRP A O 1
ATOM 2774 N N . LYS A 1 355 ? 27.422 -0.805 -2.164 1 41.25 355 LYS A N 1
ATOM 2775 C CA . LYS A 1 355 ? 28.031 -1.772 -3.07 1 41.25 355 LYS A CA 1
ATOM 2776 C C . LYS A 1 355 ? 28.5 -3.018 -2.318 1 41.25 355 LYS A C 1
ATOM 2778 O O . LYS A 1 355 ? 28.312 -4.141 -2.787 1 41.25 355 LYS A O 1
ATOM 2783 N N . GLN A 1 356 ? 29.062 -2.809 -1.212 1 42.53 356 GLN A N 1
ATOM 2784 C CA . GLN A 1 356 ? 29.422 -3.953 -0.38 1 42.53 356 GLN A CA 1
ATOM 2785 C C . GLN A 1 356 ? 28.188 -4.645 0.171 1 42.53 356 GLN A C 1
ATOM 2787 O O . GLN A 1 356 ? 28.125 -5.875 0.225 1 42.53 356 GLN A O 1
ATOM 2792 N N . ALA A 1 357 ? 27.312 -3.848 0.604 1 38.03 357 ALA A N 1
ATOM 2793 C CA . ALA A 1 357 ? 26.062 -4.469 1.064 1 38.03 357 ALA A CA 1
ATOM 2794 C C . ALA A 1 357 ? 25.344 -5.164 -0.083 1 38.03 357 ALA A C 1
ATOM 2796 O O . ALA A 1 357 ? 24.781 -6.25 0.095 1 38.03 357 ALA A O 1
ATOM 2797 N N . ILE A 1 358 ? 25.234 -4.484 -1.169 1 37.31 358 ILE A N 1
ATOM 2798 C CA . ILE A 1 358 ? 24.703 -5.188 -2.336 1 37.31 358 ILE A CA 1
ATOM 2799 C C . ILE A 1 358 ? 25.688 -6.281 -2.762 1 37.31 358 ILE A C 1
ATOM 2801 O O . ILE A 1 358 ? 25.281 -7.367 -3.17 1 37.31 358 ILE A O 1
ATOM 2805 N N . GLN A 1 359 ? 26.969 -5.93 -2.732 1 34.81 359 GLN A N 1
ATOM 2806 C CA . GLN A 1 359 ? 27.938 -6.996 -2.982 1 34.81 359 GLN A CA 1
ATOM 2807 C C . GLN A 1 359 ? 27.859 -8.07 -1.898 1 34.81 359 GLN A C 1
ATOM 2809 O O . GLN A 1 359 ? 28.031 -9.258 -2.18 1 34.81 359 GLN A O 1
ATOM 2814 N N . HIS A 1 360 ? 27.703 -7.641 -0.643 1 35.84 360 HIS A N 1
ATOM 2815 C CA . HIS A 1 360 ? 27.516 -8.68 0.366 1 35.84 360 HIS A CA 1
ATOM 2816 C C . HIS A 1 360 ? 26.172 -9.375 0.187 1 35.84 360 HIS A C 1
ATOM 2818 O O . HIS A 1 360 ? 25.969 -10.492 0.678 1 35.84 360 HIS A O 1
ATOM 2824 N N . TYR A 1 361 ? 25.156 -8.719 -0.229 1 31.81 361 TYR A N 1
ATOM 2825 C CA . TYR A 1 361 ? 24 -9.516 -0.653 1 31.81 361 TYR A CA 1
ATOM 2826 C C . TYR A 1 361 ? 24.375 -10.398 -1.838 1 31.81 361 TYR A C 1
ATOM 2828 O O . TYR A 1 361 ? 23.531 -11.156 -2.338 1 31.81 361 TYR A O 1
ATOM 2836 N N . LYS A 1 362 ? 25.531 -10.188 -2.381 1 31.81 362 LYS A N 1
ATOM 2837 C CA . LYS A 1 362 ? 26.141 -11.227 -3.215 1 31.81 362 LYS A CA 1
ATOM 2838 C C . LYS A 1 362 ? 26.203 -12.555 -2.473 1 31.81 362 LYS A C 1
ATOM 2840 O O . LYS A 1 362 ? 26.703 -13.547 -3.012 1 31.81 362 LYS A O 1
ATOM 2845 N N . PRO A 1 363 ? 26.172 -12.477 -1.133 1 33.38 363 PRO A N 1
ATOM 2846 C CA . PRO A 1 363 ? 26.172 -13.867 -0.688 1 33.38 363 PRO A CA 1
ATOM 2847 C C . PRO A 1 363 ? 25.031 -14.688 -1.304 1 33.38 363 PRO A C 1
ATOM 2849 O O . PRO A 1 363 ? 25.141 -15.914 -1.399 1 33.38 363 PRO A O 1
ATOM 2852 N N . VAL A 1 364 ? 23.875 -14.102 -1.551 1 32.69 364 VAL A N 1
ATOM 2853 C CA . VAL A 1 364 ? 22.984 -14.992 -2.289 1 32.69 364 VAL A CA 1
ATOM 2854 C C . VAL A 1 364 ? 23.531 -15.219 -3.697 1 32.69 364 VAL A C 1
ATOM 2856 O O . VAL A 1 364 ? 23.234 -16.234 -4.32 1 32.69 364 VAL A O 1
ATOM 2859 N N . GLN A 1 365 ? 24.266 -14.234 -4.281 1 30.94 365 GLN A N 1
ATOM 2860 C CA . GLN A 1 365 ? 24.938 -14.68 -5.492 1 30.94 365 GLN A CA 1
ATOM 2861 C C . GLN A 1 365 ? 26.094 -15.633 -5.168 1 30.94 365 GLN A C 1
ATOM 2863 O O . GLN A 1 365 ? 26.469 -16.469 -5.996 1 30.94 365 GLN A O 1
ATOM 2868 N N . ASP A 1 366 ? 26.859 -15.32 -4.098 1 30.44 366 ASP A N 1
ATOM 2869 C CA . ASP A 1 366 ? 27.922 -16.234 -3.709 1 30.44 366 ASP A CA 1
ATOM 2870 C C . ASP A 1 366 ? 27.359 -17.5 -3.055 1 30.44 366 ASP A C 1
ATOM 2872 O O . ASP A 1 366 ? 28.094 -18.219 -2.373 1 30.44 366 ASP A O 1
ATOM 2876 N N . THR A 1 367 ? 26.156 -17.672 -2.965 1 29.64 367 THR A N 1
ATOM 2877 C CA . THR A 1 367 ? 25.766 -19.016 -2.602 1 29.64 367 THR A CA 1
ATOM 2878 C C . THR A 1 367 ? 26.547 -20.047 -3.414 1 29.64 367 THR A C 1
ATOM 2880 O O . THR A 1 367 ? 26.641 -21.219 -3.023 1 29.64 367 THR A O 1
ATOM 2883 N N . PRO A 1 368 ? 27.016 -19.625 -4.625 1 29.23 368 PRO A N 1
ATOM 2884 C CA . PRO A 1 368 ? 27.906 -20.656 -5.168 1 29.23 368 PRO A CA 1
ATOM 2885 C C . PRO A 1 368 ? 29.25 -20.703 -4.457 1 29.23 368 PRO A C 1
ATOM 2887 O O . PRO A 1 368 ? 29.828 -21.781 -4.293 1 29.23 368 PRO A O 1
ATOM 2890 N N . SER A 1 369 ? 29.797 -19.578 -3.971 1 30.14 369 SER A N 1
ATOM 2891 C CA . SER A 1 369 ? 31.141 -19.734 -3.4 1 30.14 369 SER A CA 1
ATOM 2892 C C . SER A 1 369 ? 31.062 -20.25 -1.967 1 30.14 369 SER A C 1
ATOM 2894 O O . SER A 1 369 ? 31.906 -21.031 -1.543 1 30.14 369 SER A O 1
ATOM 2896 N N . ARG A 1 370 ? 30.188 -19.844 -1.122 1 32.62 370 ARG A N 1
ATOM 2897 C CA . ARG A 1 370 ? 30.172 -20.531 0.167 1 32.62 370 ARG A CA 1
ATOM 2898 C C . ARG A 1 370 ? 29.641 -21.953 0.024 1 32.62 370 ARG A C 1
ATOM 2900 O O . ARG A 1 370 ? 29.953 -22.828 0.845 1 32.62 370 ARG A O 1
ATOM 2907 N N . TRP A 1 371 ? 28.844 -22.172 -0.884 1 28.28 371 TRP A N 1
ATOM 2908 C CA . TRP A 1 371 ? 28.641 -23.578 -1.2 1 28.28 371 TRP A CA 1
ATOM 2909 C C . TRP A 1 371 ? 29.922 -24.234 -1.72 1 28.28 371 TRP A C 1
ATOM 2911 O O . TRP A 1 371 ? 30.188 -25.406 -1.444 1 28.28 371 TRP A O 1
ATOM 2921 N N . SER A 1 372 ? 30.766 -23.391 -2.234 1 29.64 372 SER A N 1
ATOM 2922 C CA . SER A 1 372 ? 32.062 -23.969 -2.572 1 29.64 372 SER A CA 1
ATOM 2923 C C . SER A 1 372 ? 32.906 -24.219 -1.322 1 29.64 372 SER A C 1
ATOM 2925 O O . SER A 1 372 ? 33.562 -25.25 -1.207 1 29.64 372 SER A O 1
ATOM 2927 N N . ASP A 1 373 ? 32.906 -23.266 -0.404 1 32.09 373 ASP A N 1
ATOM 2928 C CA . ASP A 1 373 ? 33.781 -23.547 0.729 1 32.09 373 ASP A CA 1
ATOM 2929 C C . ASP A 1 373 ? 33.188 -24.656 1.614 1 32.09 373 ASP A C 1
ATOM 2931 O O . ASP A 1 373 ? 33.938 -25.453 2.18 1 32.09 373 ASP A O 1
ATOM 2935 N N . ARG A 1 374 ? 31.891 -24.703 1.87 1 29.44 374 ARG A N 1
ATOM 2936 C CA . ARG A 1 374 ? 31.453 -25.859 2.625 1 29.44 374 ARG A CA 1
ATOM 2937 C C . ARG A 1 374 ? 31.688 -27.156 1.84 1 29.44 374 ARG A C 1
ATOM 2939 O O . ARG A 1 374 ? 31.859 -28.219 2.428 1 29.44 374 ARG A O 1
ATOM 2946 N N . CYS A 1 375 ? 31.672 -27.031 0.531 1 27.88 375 CYS A N 1
ATOM 2947 C CA . CYS A 1 375 ? 32.125 -28.234 -0.169 1 27.88 375 CYS A CA 1
ATOM 2948 C C . CYS A 1 375 ? 33.625 -28.453 0.01 1 27.88 375 CYS A C 1
ATOM 2950 O O . CYS A 1 375 ? 34.094 -29.578 -0.095 1 27.88 375 CYS A O 1
ATOM 2952 N N . GLN A 1 376 ? 34.375 -27.344 0.156 1 28.69 376 GLN A N 1
ATOM 2953 C CA . GLN A 1 376 ? 35.781 -27.672 0.308 1 28.69 376 GLN A CA 1
ATOM 2954 C C . GLN A 1 376 ? 36.125 -28.016 1.755 1 28.69 376 GLN A C 1
ATOM 2956 O O . GLN A 1 376 ? 37.188 -28.562 2.037 1 28.69 376 GLN A O 1
ATOM 2961 N N . GLY A 1 377 ? 35.344 -27.516 2.713 1 30.23 377 GLY A N 1
ATOM 2962 C CA . GLY A 1 377 ? 35.781 -27.844 4.062 1 30.23 377 GLY A CA 1
ATOM 2963 C C . GLY A 1 377 ? 35.688 -29.328 4.367 1 30.23 377 GLY A C 1
ATOM 2964 O O . GLY A 1 377 ? 36.062 -29.766 5.461 1 30.23 377 GLY A O 1
ATOM 2965 N N . HIS A 1 378 ? 34.875 -30.078 3.654 1 26.95 378 HIS A N 1
ATOM 2966 C CA . HIS A 1 378 ? 34.938 -31.469 4.082 1 26.95 378 HIS A CA 1
ATOM 2967 C C . HIS A 1 378 ? 36.312 -32.062 3.816 1 26.95 378 HIS A C 1
ATOM 2969 O O . HIS A 1 378 ? 36.531 -33.25 4.066 1 26.95 378 HIS A O 1
ATOM 2975 N N . ARG A 1 379 ? 37.156 -31.406 3.012 1 27.28 379 ARG A N 1
ATOM 2976 C CA . ARG A 1 379 ? 38.375 -32.188 2.832 1 27.28 379 ARG A CA 1
ATOM 2977 C C . ARG A 1 379 ? 39.281 -32.094 4.059 1 27.28 379 ARG A C 1
ATOM 2979 O O . ARG A 1 379 ? 40.281 -32.781 4.152 1 27.28 379 ARG A O 1
ATOM 2986 N N . ARG A 1 380 ? 39.312 -30.938 4.809 1 25.47 380 ARG A N 1
ATOM 2987 C CA . ARG A 1 380 ? 40.406 -30.984 5.773 1 25.47 380 ARG A CA 1
ATOM 2988 C C . ARG A 1 380 ? 40 -31.766 7.02 1 25.47 380 ARG A C 1
ATOM 2990 O O . ARG A 1 380 ? 39.25 -31.25 7.875 1 25.47 380 ARG A O 1
ATOM 2997 N N . MET A 1 381 ? 39.656 -33.125 6.898 1 24.91 381 MET A N 1
ATOM 2998 C CA . MET A 1 381 ? 39.719 -33.969 8.086 1 24.91 381 MET A CA 1
ATOM 2999 C C . MET A 1 381 ? 41.062 -33.812 8.797 1 24.91 381 MET A C 1
ATOM 3001 O O . MET A 1 381 ? 42.125 -33.906 8.164 1 24.91 381 MET A O 1
ATOM 3005 N N . PRO A 1 382 ? 41.188 -32.875 9.852 1 24.25 382 PRO A N 1
ATOM 3006 C CA . PRO A 1 382 ? 42.406 -32.938 10.633 1 24.25 382 PRO A CA 1
ATOM 3007 C C . PRO A 1 382 ? 42.812 -34.344 11.047 1 24.25 382 PRO A C 1
ATOM 3009 O O . PRO A 1 382 ? 41.938 -35.188 11.328 1 24.25 382 PRO A O 1
ATOM 3012 N N . SER A 1 383 ? 43.75 -35.031 10.438 1 22.31 383 SER A N 1
ATOM 3013 C CA . SER A 1 383 ? 44.531 -36.156 10.914 1 22.31 383 SER A CA 1
ATOM 3014 C C . SER A 1 383 ? 45.062 -35.906 12.328 1 22.31 383 SER A C 1
ATOM 3016 O O . SER A 1 383 ? 45.906 -36.656 12.82 1 22.31 383 SER A O 1
ATOM 3018 N N . LYS A 1 384 ? 44.75 -34.875 13.195 1 21.2 384 LYS A N 1
ATOM 3019 C CA . LYS A 1 384 ? 45.438 -34.844 14.469 1 21.2 384 LYS A CA 1
ATOM 3020 C C . LYS A 1 384 ? 45.062 -36.062 15.328 1 21.2 384 LYS A C 1
ATOM 3022 O O . LYS A 1 384 ? 44.031 -36.031 16 1 21.2 384 LYS A O 1
ATOM 3027 N N . GLY A 1 385 ? 45.094 -37.406 14.852 1 17.42 385 GLY A N 1
ATOM 3028 C CA . GLY A 1 385 ? 45.375 -38.469 15.812 1 17.42 385 GLY A CA 1
ATOM 3029 C C . GLY A 1 385 ? 46.719 -38.281 16.531 1 17.42 385 GLY A C 1
ATOM 3030 O O . GLY A 1 385 ? 47.219 -39.219 17.125 1 17.42 385 GLY A O 1
ATOM 3031 N N . LYS A 1 386 ? 47.438 -37.156 16.75 1 17.3 386 LYS A N 1
ATOM 3032 C CA . LYS A 1 386 ? 48.562 -37.406 17.672 1 17.3 386 LYS A CA 1
ATOM 3033 C C . LYS A 1 386 ? 48.062 -37.906 19.031 1 17.3 386 LYS A C 1
ATOM 3035 O O . LYS A 1 386 ? 47.125 -37.344 19.609 1 17.3 386 LYS A O 1
ATOM 3040 N N . LEU A 1 387 ? 48.562 -39.219 19.219 1 16.44 387 LEU A N 1
ATOM 3041 C CA . LEU A 1 387 ? 49.5 -39.688 20.25 1 16.44 387 LEU A CA 1
ATOM 3042 C C . LEU A 1 387 ? 50.688 -38.75 20.375 1 16.44 387 LEU A C 1
ATOM 3044 O O . LEU A 1 387 ? 51.188 -38.25 19.375 1 16.44 387 LEU A O 1
ATOM 3048 N N . MET B 1 1 ? -37.375 -42.594 10.164 1 30.14 1 MET B N 1
ATOM 3049 C CA . MET B 1 1 ? -36.344 -41.562 9.953 1 30.14 1 MET B CA 1
ATOM 3050 C C . MET B 1 1 ? -35.625 -41.781 8.633 1 30.14 1 MET B C 1
ATOM 3052 O O . MET B 1 1 ? -34.75 -42.625 8.539 1 30.14 1 MET B O 1
ATOM 3056 N N . GLU B 1 2 ? -36.156 -41.875 7.504 1 41.91 2 GLU B N 1
ATOM 3057 C CA . GLU B 1 2 ? -35.875 -42.219 6.109 1 41.91 2 GLU B CA 1
ATOM 3058 C C . GLU B 1 2 ? -34.844 -41.281 5.512 1 41.91 2 GLU B C 1
ATOM 3060 O O . GLU B 1 2 ? -34.656 -41.25 4.293 1 41.91 2 GLU B O 1
ATOM 3065 N N . VAL B 1 3 ? -34.375 -40.25 6.234 1 45.62 3 VAL B N 1
ATOM 3066 C CA . VAL B 1 3 ? -33.469 -39.156 5.895 1 45.62 3 VAL B CA 1
ATOM 3067 C C . VAL B 1 3 ? -32.156 -39.719 5.375 1 45.62 3 VAL B C 1
ATOM 3069 O O . VAL B 1 3 ? -31.266 -38.969 4.945 1 45.62 3 VAL B O 1
ATOM 3072 N N . PRO B 1 4 ? -31.688 -40.938 5.793 1 50.81 4 PRO B N 1
ATOM 3073 C CA . PRO B 1 4 ? -30.281 -41.344 5.777 1 50.81 4 PRO B CA 1
ATOM 3074 C C . PRO B 1 4 ? -29.766 -41.625 4.367 1 50.81 4 PRO B C 1
ATOM 3076 O O . PRO B 1 4 ? -28.562 -41.469 4.113 1 50.81 4 PRO B O 1
ATOM 3079 N N . VAL B 1 5 ? -30.516 -42.219 3.662 1 53.53 5 VAL B N 1
ATOM 3080 C CA . VAL B 1 5 ? -30.078 -42.719 2.369 1 53.53 5 VAL B CA 1
ATOM 3081 C C . VAL B 1 5 ? -29.688 -41.562 1.461 1 53.53 5 VAL B C 1
ATOM 3083 O O . VAL B 1 5 ? -28.672 -41.625 0.758 1 53.53 5 VAL B O 1
ATOM 3086 N N . HIS B 1 6 ? -30.5 -40.531 1.5 1 58.19 6 HIS B N 1
ATOM 3087 C CA . HIS B 1 6 ? -30.281 -39.344 0.66 1 58.19 6 HIS B CA 1
ATOM 3088 C C . HIS B 1 6 ? -29.016 -38.625 1.075 1 58.19 6 HIS B C 1
ATOM 3090 O O . HIS B 1 6 ? -28.328 -38.031 0.234 1 58.19 6 HIS B O 1
ATOM 3096 N N . PHE B 1 7 ? -28.75 -38.875 2.348 1 62.34 7 PHE B N 1
ATOM 3097 C CA . PHE B 1 7 ? -27.531 -38.219 2.834 1 62.34 7 PHE B CA 1
ATOM 3098 C C . PHE B 1 7 ? -26.297 -38.938 2.305 1 62.34 7 PHE B C 1
ATOM 3100 O O . PHE B 1 7 ? -25.312 -38.312 1.925 1 62.34 7 PHE B O 1
ATOM 3107 N N . VAL B 1 8 ? -26.453 -40.312 2.297 1 64.5 8 VAL B N 1
ATOM 3108 C CA . VAL B 1 8 ? -25.312 -41.062 1.844 1 64.5 8 VAL B CA 1
ATOM 3109 C C . VAL B 1 8 ? -25.078 -40.844 0.355 1 64.5 8 VAL B C 1
ATOM 3111 O O . VAL B 1 8 ? -23.938 -40.719 -0.091 1 64.5 8 VAL B O 1
ATOM 3114 N N . ALA B 1 9 ? -26.172 -40.75 -0.339 1 64.19 9 ALA B N 1
ATOM 3115 C CA . ALA B 1 9 ? -26.031 -40.469 -1.765 1 64.19 9 ALA B CA 1
ATOM 3116 C C . ALA B 1 9 ? -25.438 -39.094 -1.993 1 64.19 9 ALA B C 1
ATOM 3118 O O . ALA B 1 9 ? -24.594 -38.906 -2.865 1 64.19 9 ALA B O 1
ATOM 3119 N N . LYS B 1 10 ? -25.922 -38.25 -1.191 1 65.75 10 LYS B N 1
ATOM 3120 C CA . LYS B 1 10 ? -25.406 -36.906 -1.309 1 65.75 10 LYS B CA 1
ATOM 3121 C C . LYS B 1 10 ? -23.938 -36.812 -0.913 1 65.75 10 LYS B C 1
ATOM 3123 O O . LYS B 1 10 ? -23.141 -36.125 -1.543 1 65.75 10 LYS B O 1
ATOM 3128 N N . LEU B 1 11 ? -23.562 -37.594 0.084 1 68.94 11 LEU B N 1
ATOM 3129 C CA . LEU B 1 11 ? -22.172 -37.594 0.525 1 68.94 11 LEU B CA 1
ATOM 3130 C C . LEU B 1 11 ? -21.281 -38.25 -0.527 1 68.94 11 LEU B C 1
ATOM 3132 O O . LEU B 1 11 ? -20.141 -37.812 -0.746 1 68.94 11 LEU B O 1
ATOM 3136 N N . TRP B 1 12 ? -21.859 -39.25 -1.094 1 67.88 12 TRP B N 1
ATOM 3137 C CA . TRP B 1 12 ? -21.094 -39.938 -2.133 1 67.88 12 TRP B CA 1
ATOM 3138 C C . TRP B 1 12 ? -20.906 -39.031 -3.346 1 67.88 12 TRP B C 1
ATOM 3140 O O . TRP B 1 12 ? -19.828 -39 -3.953 1 67.88 12 TRP B O 1
ATOM 3150 N N . SER B 1 13 ? -21.922 -38.406 -3.652 1 67.94 13 SER B N 1
ATOM 3151 C CA . SER B 1 13 ? -21.797 -37.438 -4.758 1 67.94 13 SER B CA 1
ATOM 3152 C C . SER B 1 13 ? -20.781 -36.344 -4.434 1 67.94 13 SER B C 1
ATOM 3154 O O . SER B 1 13 ? -20.031 -35.938 -5.309 1 67.94 13 SER B O 1
ATOM 3156 N N . PHE B 1 14 ? -20.766 -36.031 -3.246 1 71.06 14 PHE B N 1
ATOM 3157 C CA . PHE B 1 14 ? -19.812 -35 -2.811 1 71.06 14 PHE B CA 1
ATOM 3158 C C . PHE B 1 14 ? -18.375 -35.531 -2.9 1 71.06 14 PHE B C 1
ATOM 3160 O O . PHE B 1 14 ? -17.484 -34.844 -3.396 1 71.06 14 PHE B O 1
ATOM 3167 N N . VAL B 1 15 ? -18.188 -36.719 -2.443 1 73.38 15 VAL B N 1
ATOM 3168 C CA . VAL B 1 15 ? -16.859 -37.312 -2.432 1 73.38 15 VAL B CA 1
ATOM 3169 C C . VAL B 1 15 ? -16.375 -37.531 -3.865 1 73.38 15 VAL B C 1
ATOM 3171 O O . VAL B 1 15 ? -15.195 -37.375 -4.168 1 73.38 15 VAL B O 1
ATOM 3174 N N . SER B 1 16 ? -17.344 -37.844 -4.746 1 72.81 16 SER B N 1
ATOM 3175 C CA . SER B 1 16 ? -16.969 -38.062 -6.137 1 72.81 16 SER B CA 1
ATOM 3176 C C . SER B 1 16 ? -16.641 -36.75 -6.844 1 72.81 16 SER B C 1
ATOM 3178 O O . SER B 1 16 ? -15.891 -36.75 -7.824 1 72.81 16 SER B O 1
ATOM 3180 N N . PHE B 1 17 ? -17.156 -35.781 -6.379 1 75.94 17 PHE B N 1
ATOM 3181 C CA . PHE B 1 17 ? -16.938 -34.469 -7 1 75.94 17 PHE B CA 1
ATOM 3182 C C . PHE B 1 17 ? -15.625 -33.875 -6.523 1 75.94 17 PHE B C 1
ATOM 3184 O O . PHE B 1 17 ? -15.055 -33 -7.203 1 75.94 17 PHE B O 1
ATOM 3191 N N . LEU B 1 18 ? -15.031 -34.375 -5.484 1 77.94 18 LEU B N 1
ATOM 3192 C CA . LEU B 1 18 ? -13.859 -33.781 -4.855 1 77.94 18 LEU B CA 1
ATOM 3193 C C . LEU B 1 18 ? -12.648 -33.875 -5.766 1 77.94 18 LEU B C 1
ATOM 3195 O O . LEU B 1 18 ? -11.914 -32.906 -5.938 1 77.94 18 LEU B O 1
ATOM 3199 N N . PRO B 1 19 ? -12.539 -35.062 -6.355 1 80.19 19 PRO B N 1
ATOM 3200 C CA . PRO B 1 19 ? -11.375 -35.125 -7.246 1 80.19 19 PRO B CA 1
ATOM 3201 C C . PRO B 1 19 ? -11.508 -34.188 -8.453 1 80.19 19 PRO B C 1
ATOM 3203 O O . PRO B 1 19 ? -10.523 -33.594 -8.906 1 80.19 19 PRO B O 1
ATOM 3206 N N . PHE B 1 20 ? -12.664 -34.156 -8.977 1 80.94 20 PHE B N 1
ATOM 3207 C CA . PHE B 1 20 ? -12.898 -33.25 -10.109 1 80.94 20 PHE B CA 1
ATOM 3208 C C . PHE B 1 20 ? -12.672 -31.812 -9.727 1 80.94 20 PHE B C 1
ATOM 3210 O O . PHE B 1 20 ? -12.07 -31.047 -10.484 1 80.94 20 PHE B O 1
ATOM 3217 N N . PHE B 1 21 ? -13.094 -31.469 -8.586 1 82.56 21 PHE B N 1
ATOM 3218 C CA . PHE B 1 21 ? -12.891 -30.109 -8.078 1 82.56 21 PHE B CA 1
ATOM 3219 C C . PHE B 1 21 ? -11.414 -29.812 -7.91 1 82.56 21 PHE B C 1
ATOM 3221 O O . PHE B 1 21 ? -10.945 -28.734 -8.297 1 82.56 21 PHE B O 1
ATOM 3228 N N . PHE B 1 22 ? -10.688 -30.734 -7.402 1 83.62 22 PHE B N 1
ATOM 3229 C CA . PHE B 1 22 ? -9.266 -30.5 -7.145 1 83.62 22 PHE B CA 1
ATOM 3230 C C . PHE B 1 22 ? -8.484 -30.422 -8.453 1 83.62 22 PHE B C 1
ATOM 3232 O O . PHE B 1 22 ? -7.508 -29.672 -8.555 1 83.62 22 PHE B O 1
ATOM 3239 N N . LEU B 1 23 ? -8.984 -31.172 -9.383 1 83.25 23 LEU B N 1
ATOM 3240 C CA . LEU B 1 23 ? -8.32 -31.078 -10.68 1 83.25 23 LEU B CA 1
ATOM 3241 C C . LEU B 1 23 ? -8.547 -29.719 -11.312 1 83.25 23 LEU B C 1
ATOM 3243 O O . LEU B 1 23 ? -7.633 -29.125 -11.898 1 83.25 23 LEU B O 1
ATOM 3247 N N . LEU B 1 24 ? -9.797 -29.234 -11.227 1 84.88 24 LEU B N 1
ATOM 3248 C CA . LEU B 1 24 ? -10.102 -27.906 -11.75 1 84.88 24 LEU B CA 1
ATOM 3249 C C . LEU B 1 24 ? -9.328 -26.844 -10.992 1 84.88 24 LEU B C 1
ATOM 3251 O O . LEU B 1 24 ? -8.852 -25.875 -11.594 1 84.88 24 LEU B O 1
ATOM 3255 N N . LEU B 1 25 ? -9.203 -27.016 -9.727 1 84.81 25 LEU B N 1
ATOM 3256 C CA . LEU B 1 25 ? -8.477 -26.062 -8.898 1 84.81 25 LEU B CA 1
ATOM 3257 C C . LEU B 1 25 ? -7 -26.031 -9.258 1 84.81 25 LEU B C 1
ATOM 3259 O O . LEU B 1 25 ? -6.402 -24.969 -9.367 1 84.81 25 LEU B O 1
ATOM 3263 N N . ILE B 1 26 ? -6.469 -27.188 -9.5 1 83 26 ILE B N 1
ATOM 3264 C CA . ILE B 1 26 ? -5.059 -27.281 -9.859 1 83 26 ILE B CA 1
ATOM 3265 C C . ILE B 1 26 ? -4.844 -26.641 -11.234 1 83 26 ILE B C 1
ATOM 3267 O O . ILE B 1 26 ? -3.871 -25.922 -11.445 1 83 26 ILE B O 1
ATOM 3271 N N . LEU B 1 27 ? -5.73 -26.922 -12.125 1 85.5 27 LEU B N 1
ATOM 3272 C CA . LEU B 1 27 ? -5.617 -26.328 -13.453 1 85.5 27 LEU B CA 1
ATOM 3273 C C . LEU B 1 27 ? -5.734 -24.812 -13.383 1 85.5 27 LEU B C 1
ATOM 3275 O O . LEU B 1 27 ? -4.969 -24.094 -14.031 1 85.5 27 LEU B O 1
ATOM 3279 N N . GLY B 1 28 ? -6.734 -24.359 -12.672 1 87 28 GLY B N 1
ATOM 3280 C CA . GLY B 1 28 ? -6.895 -22.922 -12.508 1 87 28 GLY B CA 1
ATOM 3281 C C . GLY B 1 28 ? -5.688 -22.266 -11.875 1 87 28 GLY B C 1
ATOM 3282 O O . GLY B 1 28 ? -5.285 -21.172 -12.297 1 87 28 GLY B O 1
ATOM 3283 N N . LEU B 1 29 ? -5.129 -22.906 -10.906 1 84.69 29 LEU B N 1
ATOM 3284 C CA . LEU B 1 29 ? -3.959 -22.375 -10.227 1 84.69 29 LEU B CA 1
ATOM 3285 C C . LEU B 1 29 ? -2.746 -22.359 -11.148 1 84.69 29 LEU B C 1
ATOM 3287 O O . LEU B 1 29 ? -1.933 -21.422 -11.102 1 84.69 29 LEU B O 1
ATOM 3291 N N . LEU B 1 30 ? -2.629 -23.344 -11.914 1 83.44 30 LEU B N 1
ATOM 3292 C CA . LEU B 1 30 ? -1.531 -23.406 -12.875 1 83.44 30 LEU B CA 1
ATOM 3293 C C . LEU B 1 30 ? -1.649 -22.266 -13.891 1 83.44 30 LEU B C 1
ATOM 3295 O O . LEU B 1 30 ? -0.661 -21.609 -14.203 1 83.44 30 LEU B O 1
ATOM 3299 N N . LYS B 1 31 ? -2.836 -22.094 -14.383 1 87.88 31 LYS B N 1
ATOM 3300 C CA . LYS B 1 31 ? -3.062 -20.984 -15.32 1 87.88 31 LYS B CA 1
ATOM 3301 C C . LYS B 1 31 ? -2.752 -19.641 -14.672 1 87.88 31 LYS B C 1
ATOM 3303 O O . LYS B 1 31 ? -2.174 -18.766 -15.312 1 87.88 31 LYS B O 1
ATOM 3308 N N . ALA B 1 32 ? -3.16 -19.531 -13.469 1 87.62 32 ALA B N 1
ATOM 3309 C CA . ALA B 1 32 ? -2.902 -18.297 -12.742 1 87.62 32 ALA B CA 1
ATOM 3310 C C . ALA B 1 32 ? -1.407 -18.078 -12.523 1 87.62 32 ALA B C 1
ATOM 3312 O O . ALA B 1 32 ? -0.918 -16.953 -12.57 1 87.62 32 ALA B O 1
ATOM 3313 N N . ALA B 1 33 ? -0.704 -19.094 -12.312 1 82.19 33 ALA B N 1
ATOM 3314 C CA . ALA B 1 33 ? 0.729 -19 -12.039 1 82.19 33 ALA B CA 1
ATOM 3315 C C . ALA B 1 33 ? 1.501 -18.609 -13.289 1 82.19 33 ALA B C 1
ATOM 3317 O O . ALA B 1 33 ? 2.537 -17.938 -13.203 1 82.19 33 ALA B O 1
ATOM 3318 N N . ILE B 1 34 ? 1.006 -18.906 -14.406 1 81.88 34 ILE B N 1
ATOM 3319 C CA . ILE B 1 34 ? 1.709 -18.625 -15.648 1 81.88 34 ILE B CA 1
ATOM 3320 C C . ILE B 1 34 ? 1.289 -17.25 -16.188 1 81.88 34 ILE B C 1
ATOM 3322 O O . ILE B 1 34 ? 2.137 -16.438 -16.547 1 81.88 34 ILE B O 1
ATOM 3326 N N . ILE B 1 35 ? -0.017 -17.016 -16.219 1 87.44 35 ILE B N 1
ATOM 3327 C CA . ILE B 1 35 ? -0.536 -15.797 -16.828 1 87.44 35 ILE B CA 1
ATOM 3328 C C . ILE B 1 35 ? -0.491 -14.656 -15.82 1 87.44 35 ILE B C 1
ATOM 3330 O O . ILE B 1 35 ? -0.385 -13.484 -16.203 1 87.44 35 ILE B O 1
ATOM 3334 N N . GLY B 1 36 ? -0.57 -15.008 -14.547 1 86.06 36 GLY B N 1
ATOM 3335 C CA . GLY B 1 36 ? -0.623 -14.016 -13.477 1 86.06 36 GLY B CA 1
ATOM 3336 C C . GLY B 1 36 ? 0.542 -13.047 -13.508 1 86.06 36 GLY B C 1
ATOM 3337 O O . GLY B 1 36 ? 0.342 -11.828 -13.57 1 86.06 36 GLY B O 1
ATOM 3338 N N . PRO B 1 37 ? 1.73 -13.555 -13.57 1 82.81 37 PRO B N 1
ATOM 3339 C CA . PRO B 1 37 ? 2.887 -12.656 -13.586 1 82.81 37 PRO B CA 1
ATOM 3340 C C . PRO B 1 37 ? 2.922 -11.766 -14.828 1 82.81 37 PRO B C 1
ATOM 3342 O O . PRO B 1 37 ? 3.385 -10.625 -14.758 1 82.81 37 PRO B O 1
ATOM 3345 N N . VAL B 1 38 ? 2.459 -12.234 -15.891 1 87 38 VAL B N 1
ATOM 3346 C CA . VAL B 1 38 ? 2.434 -11.453 -17.125 1 87 38 VAL B CA 1
ATOM 3347 C C . VAL B 1 38 ? 1.46 -10.281 -16.969 1 87 38 VAL B C 1
ATOM 3349 O O . VAL B 1 38 ? 1.793 -9.141 -17.297 1 87 38 VAL B O 1
ATOM 3352 N N . VAL B 1 39 ? 0.32 -10.609 -16.453 1 92.81 39 VAL B N 1
ATOM 3353 C CA . VAL B 1 39 ? -0.711 -9.594 -16.297 1 92.81 39 VAL B CA 1
ATOM 3354 C C . VAL B 1 39 ? -0.262 -8.57 -15.25 1 92.81 39 VAL B C 1
ATOM 3356 O O . VAL B 1 39 ? -0.469 -7.367 -15.422 1 92.81 39 VAL B O 1
ATOM 3359 N N . VAL B 1 40 ? 0.348 -9.016 -14.203 1 89.81 40 VAL B N 1
ATOM 3360 C CA . VAL B 1 40 ? 0.876 -8.117 -13.188 1 89.81 40 VAL B CA 1
ATOM 3361 C C . VAL B 1 40 ? 1.911 -7.184 -13.812 1 89.81 40 VAL B C 1
ATOM 3363 O O . VAL B 1 40 ? 1.913 -5.98 -13.539 1 89.81 40 VAL B O 1
ATOM 3366 N N . GLY B 1 41 ? 2.744 -7.727 -14.648 1 89.81 41 GLY B N 1
ATOM 3367 C CA . GLY B 1 41 ? 3.736 -6.914 -15.336 1 89.81 41 GLY B CA 1
ATOM 3368 C C . GLY B 1 41 ? 3.123 -5.844 -16.219 1 89.81 41 GLY B C 1
ATOM 3369 O O . GLY B 1 41 ? 3.562 -4.695 -16.203 1 89.81 41 GLY B O 1
ATOM 3370 N N . ILE B 1 42 ? 2.139 -6.188 -16.875 1 92.38 42 ILE B N 1
ATOM 3371 C CA . ILE B 1 42 ? 1.471 -5.262 -17.781 1 92.38 42 ILE B CA 1
ATOM 3372 C C . ILE B 1 42 ? 0.843 -4.121 -16.984 1 92.38 42 ILE B C 1
ATOM 3374 O O . ILE B 1 42 ? 1.03 -2.947 -17.312 1 92.38 42 ILE B O 1
ATOM 3378 N N . ILE B 1 43 ? 0.193 -4.488 -15.961 1 94.19 43 ILE B N 1
ATOM 3379 C CA . ILE B 1 43 ? -0.548 -3.5 -15.188 1 94.19 43 ILE B CA 1
ATOM 3380 C C . ILE B 1 43 ? 0.427 -2.604 -14.43 1 94.19 43 ILE B C 1
ATOM 3382 O O . ILE B 1 43 ? 0.288 -1.378 -14.43 1 94.19 43 ILE B O 1
ATOM 3386 N N . VAL B 1 44 ? 1.437 -3.189 -13.82 1 91.19 44 VAL B N 1
ATOM 3387 C CA . VAL B 1 44 ? 2.365 -2.424 -13 1 91.19 44 VAL B CA 1
ATOM 3388 C C . VAL B 1 44 ? 3.217 -1.519 -13.891 1 91.19 44 VAL B C 1
ATOM 3390 O O . VAL B 1 44 ? 3.396 -0.336 -13.586 1 91.19 44 VAL B O 1
ATOM 3393 N N . ILE B 1 45 ? 3.699 -2.002 -14.984 1 89.94 45 ILE B N 1
ATOM 3394 C CA . ILE B 1 45 ? 4.543 -1.218 -15.875 1 89.94 45 ILE B CA 1
ATOM 3395 C C . ILE B 1 45 ? 3.707 -0.129 -16.547 1 89.94 45 ILE B C 1
ATOM 3397 O O . ILE B 1 45 ? 4.121 1.031 -16.609 1 89.94 45 ILE B O 1
ATOM 3401 N N . GLY B 1 46 ? 2.551 -0.543 -17.047 1 92.69 46 GLY B N 1
ATOM 3402 C CA . GLY B 1 46 ? 1.682 0.423 -17.703 1 92.69 46 GLY B CA 1
ATOM 3403 C C . GLY B 1 46 ? 1.246 1.551 -16.781 1 92.69 46 GLY B C 1
ATOM 3404 O O . GLY B 1 46 ? 1.411 2.727 -17.109 1 92.69 46 GLY B O 1
ATOM 3405 N N . ASN B 1 47 ? 0.758 1.191 -15.664 1 94.56 47 ASN B N 1
ATOM 3406 C CA . ASN B 1 47 ? 0.258 2.199 -14.734 1 94.56 47 ASN B CA 1
ATOM 3407 C C . ASN B 1 47 ? 1.389 3.053 -14.172 1 94.56 47 ASN B C 1
ATOM 3409 O O . ASN B 1 47 ? 1.221 4.258 -13.961 1 94.56 47 ASN B O 1
ATOM 3413 N N . SER B 1 48 ? 2.504 2.439 -13.898 1 90.62 48 SER B N 1
ATOM 3414 C CA . SER B 1 48 ? 3.633 3.205 -13.383 1 90.62 48 SER B CA 1
ATOM 3415 C C . SER B 1 48 ? 4.141 4.207 -14.414 1 90.62 48 SER B C 1
ATOM 3417 O O . SER B 1 48 ? 4.531 5.324 -14.062 1 90.62 48 SER B O 1
ATOM 3419 N N . ALA B 1 49 ? 4.113 3.822 -15.641 1 91.31 49 ALA B N 1
ATOM 3420 C CA . ALA B 1 49 ? 4.523 4.734 -16.703 1 91.31 49 ALA B CA 1
ATOM 3421 C C . ALA B 1 49 ? 3.576 5.926 -16.797 1 91.31 49 ALA B C 1
ATOM 3423 O O . ALA B 1 49 ? 4.02 7.066 -16.969 1 91.31 49 ALA B O 1
ATOM 3424 N N . ILE B 1 50 ? 2.33 5.723 -16.672 1 93.5 50 ILE B N 1
ATOM 3425 C CA . ILE B 1 50 ? 1.33 6.785 -16.734 1 93.5 50 ILE B CA 1
ATOM 3426 C C . ILE B 1 50 ? 1.486 7.715 -15.531 1 93.5 50 ILE B C 1
ATOM 3428 O O . ILE B 1 50 ? 1.455 8.938 -15.68 1 93.5 50 ILE B O 1
ATOM 3432 N N . ILE B 1 51 ? 1.712 7.121 -14.359 1 92.75 51 ILE B N 1
ATOM 3433 C CA . ILE B 1 51 ? 1.856 7.902 -13.133 1 92.75 51 ILE B CA 1
ATOM 3434 C C . ILE B 1 51 ? 3.102 8.781 -13.227 1 92.75 51 ILE B C 1
ATOM 3436 O O . ILE B 1 51 ? 3.047 9.977 -12.945 1 92.75 51 ILE B O 1
ATOM 3440 N N . ALA B 1 52 ? 4.16 8.18 -13.664 1 88.31 52 ALA B N 1
ATOM 3441 C CA . ALA B 1 52 ? 5.418 8.914 -13.766 1 88.31 52 ALA B CA 1
ATOM 3442 C C . ALA B 1 52 ? 5.352 9.984 -14.852 1 88.31 52 ALA B C 1
ATOM 3444 O O . ALA B 1 52 ? 5.871 11.086 -14.68 1 88.31 52 ALA B O 1
ATOM 3445 N N . GLY B 1 53 ? 4.707 9.688 -15.891 1 89.31 53 GLY B N 1
ATOM 3446 C CA . GLY B 1 53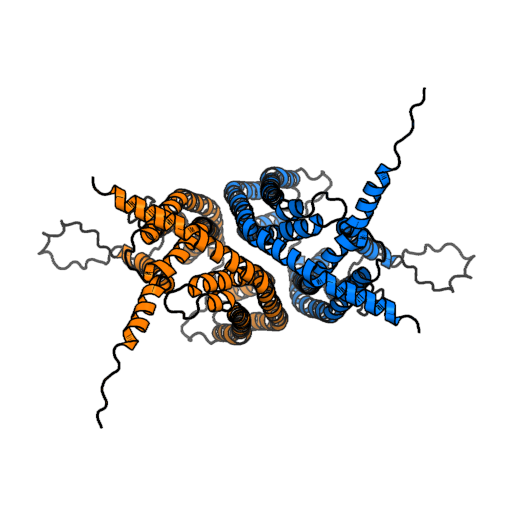 ? 4.629 10.602 -17.016 1 89.31 53 GLY B CA 1
ATOM 3447 C C . GLY B 1 53 ? 3.719 11.789 -16.766 1 89.31 53 GLY B C 1
ATOM 3448 O O . GLY B 1 53 ? 3.998 12.898 -17.219 1 89.31 53 GLY B O 1
ATOM 3449 N N . LEU B 1 54 ? 2.678 11.609 -16.062 1 92.88 54 LEU B N 1
ATOM 3450 C CA . LEU B 1 54 ? 1.684 12.664 -15.906 1 92.88 54 LEU B CA 1
ATOM 3451 C C . LEU B 1 54 ? 1.812 13.336 -14.539 1 92.88 54 LEU B C 1
ATOM 3453 O O . LEU B 1 54 ? 1.1 14.305 -14.258 1 92.88 54 LEU B O 1
ATOM 3457 N N . TRP B 1 55 ? 2.668 12.875 -13.695 1 92 55 TRP B N 1
ATOM 3458 C CA . TRP B 1 55 ? 2.758 13.367 -12.328 1 92 55 TRP B CA 1
ATOM 3459 C C . TRP B 1 55 ? 3.051 14.867 -12.312 1 92 55 TRP B C 1
ATOM 3461 O O . TRP B 1 55 ? 2.445 15.617 -11.539 1 92 55 TRP B O 1
ATOM 3471 N N . LEU B 1 56 ? 3.967 15.328 -13.211 1 89.94 56 LEU B N 1
ATOM 3472 C CA . LEU B 1 56 ? 4.312 16.75 -13.25 1 89.94 56 LEU B CA 1
ATOM 3473 C C . LEU B 1 56 ? 3.119 17.578 -13.688 1 89.94 56 LEU B C 1
ATOM 3475 O O . LEU B 1 56 ? 2.873 18.656 -13.133 1 89.94 56 LEU B O 1
ATOM 3479 N N . ALA B 1 57 ? 2.438 17.109 -14.633 1 92.19 57 ALA B N 1
ATOM 3480 C CA . ALA B 1 57 ? 1.247 17.812 -15.094 1 92.19 57 ALA B CA 1
ATOM 3481 C C . ALA B 1 57 ? 0.189 17.891 -14 1 92.19 57 ALA B C 1
ATOM 3483 O O . ALA B 1 57 ? -0.435 18.938 -13.797 1 92.19 57 ALA B O 1
ATOM 3484 N N . HIS B 1 58 ? -0.023 16.828 -13.281 1 92.56 58 HIS B N 1
ATOM 3485 C CA . HIS B 1 58 ? -0.979 16.812 -12.18 1 92.56 58 HIS B CA 1
ATOM 3486 C C . HIS B 1 58 ? -0.549 17.734 -11.055 1 92.56 58 HIS B C 1
ATOM 3488 O O . HIS B 1 58 ? -1.388 18.391 -10.43 1 92.56 58 HIS B O 1
ATOM 3494 N N . PHE B 1 59 ? 0.707 17.781 -10.859 1 90.38 59 PHE B N 1
ATOM 3495 C CA . PHE B 1 59 ? 1.258 18.625 -9.805 1 90.38 59 PHE B CA 1
ATOM 3496 C C . PHE B 1 59 ? 0.989 20.094 -10.094 1 90.38 59 PHE B C 1
ATOM 3498 O O . PHE B 1 59 ? 0.396 20.797 -9.273 1 90.38 59 PHE B O 1
ATOM 3505 N N . VAL B 1 60 ? 1.381 20.547 -11.242 1 90.31 60 VAL B N 1
ATOM 3506 C CA . VAL B 1 60 ? 1.271 21.953 -11.609 1 90.31 60 VAL B CA 1
ATOM 3507 C C . VAL B 1 60 ? -0.2 22.328 -11.75 1 90.31 60 VAL B C 1
ATOM 3509 O O . VAL B 1 60 ? -0.623 23.391 -11.258 1 90.31 60 VAL B O 1
ATOM 3512 N N . TRP B 1 61 ? -0.971 21.438 -12.312 1 92.25 61 TRP B N 1
ATOM 3513 C CA . TRP B 1 61 ? -2.371 21.75 -12.578 1 92.25 61 TRP B CA 1
ATOM 3514 C C . TRP B 1 61 ? -3.166 21.797 -11.273 1 92.25 61 TRP B C 1
ATOM 3516 O O . TRP B 1 61 ? -4.07 22.625 -11.125 1 92.25 61 TRP B O 1
ATOM 3526 N N . THR B 1 62 ? -2.859 20.984 -10.344 1 92.56 62 THR B N 1
ATOM 3527 C CA . THR B 1 62 ? -3.564 20.984 -9.07 1 92.56 62 THR B CA 1
ATOM 3528 C C . THR B 1 62 ? -3.279 22.281 -8.305 1 92.56 62 THR B C 1
ATOM 3530 O O . THR B 1 62 ? -4.195 22.906 -7.762 1 92.56 62 THR B O 1
ATOM 3533 N N . TYR B 1 63 ? -2 22.703 -8.328 1 90.75 63 TYR B N 1
ATOM 3534 C CA . TYR B 1 63 ? -1.665 23.953 -7.66 1 90.75 63 TYR B CA 1
ATOM 3535 C C . TYR B 1 63 ? -2.346 25.141 -8.336 1 90.75 63 TYR B C 1
ATOM 3537 O O . TYR B 1 63 ? -2.879 26.016 -7.664 1 90.75 63 TYR B O 1
ATOM 3545 N N . TYR B 1 64 ? -2.344 25.109 -9.594 1 91.5 64 TYR B N 1
ATOM 3546 C CA . TYR B 1 64 ? -2.967 26.188 -10.359 1 91.5 64 TYR B CA 1
ATOM 3547 C C . TYR B 1 64 ? -4.465 26.25 -10.086 1 91.5 64 TYR B C 1
ATOM 3549 O O . TYR B 1 64 ? -5.004 27.328 -9.812 1 91.5 64 TYR B O 1
ATOM 3557 N N . CYS B 1 65 ? -5.148 25.141 -10.125 1 91.38 65 CYS B N 1
ATOM 3558 C CA . CYS B 1 65 ? -6.598 25.094 -9.945 1 91.38 65 CYS B CA 1
ATOM 3559 C C . CYS B 1 65 ? -6.984 25.5 -8.523 1 91.38 65 CYS B C 1
ATOM 3561 O O . CYS B 1 65 ? -7.977 26.203 -8.328 1 91.38 65 CYS B O 1
ATOM 3563 N N . VAL B 1 66 ? -6.207 25.078 -7.574 1 91.38 66 VAL B N 1
ATOM 3564 C CA . VAL B 1 66 ? -6.516 25.422 -6.188 1 91.38 66 VAL B CA 1
ATOM 3565 C C . VAL B 1 66 ? -6.281 26.906 -5.957 1 91.38 66 VAL B C 1
ATOM 3567 O O . VAL B 1 66 ? -7.074 27.578 -5.285 1 91.38 66 VAL B O 1
ATOM 3570 N N . ALA B 1 67 ? -5.227 27.469 -6.52 1 91 67 ALA B N 1
ATOM 3571 C CA . ALA B 1 67 ? -4.914 28.875 -6.352 1 91 67 ALA B CA 1
ATOM 3572 C C . ALA B 1 67 ? -5.949 29.75 -7.051 1 91 67 ALA B C 1
ATOM 3574 O O . ALA B 1 67 ? -6.293 30.828 -6.562 1 91 67 ALA B O 1
ATOM 3575 N N . ARG B 1 68 ? -6.535 29.234 -8.031 1 89.94 68 ARG B N 1
ATOM 3576 C CA . ARG B 1 68 ? -7.441 30.047 -8.836 1 89.94 68 ARG B CA 1
ATOM 3577 C C . ARG B 1 68 ? -8.891 29.781 -8.453 1 89.94 68 ARG B C 1
ATOM 3579 O O . ARG B 1 68 ? -9.789 30.531 -8.852 1 89.94 68 ARG B O 1
ATOM 3586 N N . SER B 1 69 ? -9.086 28.781 -7.707 1 89.38 69 SER B N 1
ATOM 3587 C CA . SER B 1 69 ? -10.461 28.438 -7.359 1 89.38 69 SER B CA 1
ATOM 3588 C C . SER B 1 69 ? -11.094 29.516 -6.48 1 89.38 69 SER B C 1
ATOM 3590 O O . SER B 1 69 ? -10.477 29.984 -5.523 1 89.38 69 SER B O 1
ATOM 3592 N N . LYS B 1 70 ? -12.266 29.922 -6.781 1 85.88 70 LYS B N 1
ATOM 3593 C CA . LYS B 1 70 ? -13.023 30.891 -6 1 85.88 70 LYS B CA 1
ATOM 3594 C C . LYS B 1 70 ? -13.953 30.188 -5.012 1 85.88 70 LYS B C 1
ATOM 3596 O O . LYS B 1 70 ? -14.609 30.859 -4.199 1 85.88 70 LYS B O 1
ATOM 3601 N N . ARG B 1 71 ? -13.992 28.922 -5.117 1 86.25 71 ARG B N 1
ATOM 3602 C CA . ARG B 1 71 ? -14.844 28.141 -4.227 1 86.25 71 ARG B CA 1
ATOM 3603 C C . ARG B 1 71 ? -14.25 28.062 -2.824 1 86.25 71 ARG B C 1
ATOM 3605 O O . ARG B 1 71 ? -14.969 27.844 -1.847 1 86.25 71 ARG B O 1
ATOM 3612 N N . LEU B 1 72 ? -12.969 28.281 -2.74 1 87.19 72 LEU B N 1
ATOM 3613 C CA . LEU B 1 72 ? -12.281 28.172 -1.46 1 87.19 72 LEU B CA 1
ATOM 3614 C C . LEU B 1 72 ? -11.969 29.562 -0.892 1 87.19 72 LEU B C 1
ATOM 3616 O O . LEU B 1 72 ? -11.57 30.453 -1.629 1 87.19 72 LEU B O 1
A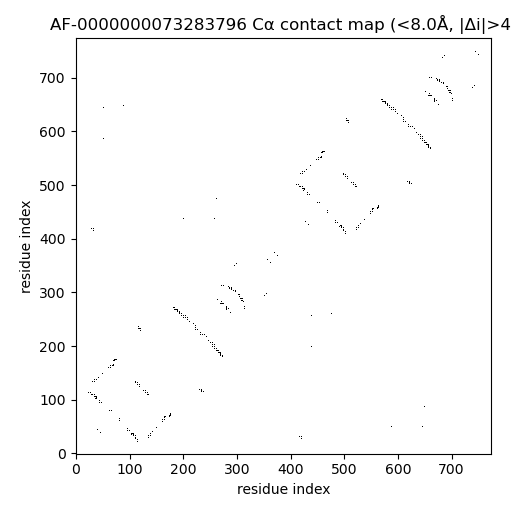TOM 3620 N N . GLY B 1 73 ? -12.258 29.703 0.374 1 86.88 73 GLY B N 1
ATOM 3621 C CA . GLY B 1 73 ? -11.875 30.922 1.058 1 86.88 73 GLY B CA 1
ATOM 3622 C C . GLY B 1 73 ? -10.375 31.078 1.217 1 86.88 73 GLY B C 1
ATOM 3623 O O . GLY B 1 73 ? -9.617 30.156 0.933 1 86.88 73 GLY B O 1
ATOM 3624 N N . LEU B 1 74 ? -9.938 32.188 1.663 1 87.19 74 LEU B N 1
ATOM 3625 C CA . LEU B 1 74 ? -8.523 32.531 1.717 1 87.19 74 LEU B CA 1
ATOM 3626 C C . LEU B 1 74 ? -7.777 31.641 2.699 1 87.19 74 LEU B C 1
ATOM 3628 O O . LEU B 1 74 ? -6.711 31.109 2.375 1 87.19 74 LEU B O 1
ATOM 3632 N N . VAL B 1 75 ? -8.375 31.453 3.852 1 87.56 75 VAL B N 1
ATOM 3633 C CA . VAL B 1 75 ? -7.688 30.672 4.867 1 87.56 75 VAL B CA 1
ATOM 3634 C C . VAL B 1 75 ? -7.594 29.219 4.414 1 87.56 75 VAL B C 1
ATOM 3636 O O . VAL B 1 75 ? -6.543 28.578 4.539 1 87.56 75 VAL B O 1
ATOM 3639 N N . LEU B 1 76 ? -8.68 28.703 3.875 1 88.5 76 LEU B N 1
ATOM 3640 C CA . LEU B 1 76 ? -8.695 27.328 3.389 1 88.5 76 LEU B CA 1
ATOM 3641 C C . LEU B 1 76 ? -7.77 27.156 2.188 1 88.5 76 LEU B C 1
ATOM 3643 O O . LEU B 1 76 ? -7.109 26.125 2.043 1 88.5 76 LEU B O 1
ATOM 3647 N N . LYS B 1 77 ? -7.719 28.094 1.395 1 90.31 77 LYS B N 1
ATOM 3648 C CA . LYS B 1 77 ? -6.848 28.062 0.223 1 90.31 77 LYS B CA 1
ATOM 3649 C C . LYS B 1 77 ? -5.383 27.953 0.63 1 90.31 77 LYS B C 1
ATOM 3651 O O . LYS B 1 77 ? -4.641 27.125 0.09 1 90.31 77 LYS B O 1
ATOM 3656 N N . ILE B 1 78 ? -4.996 28.703 1.609 1 86.88 78 ILE B N 1
ATOM 3657 C CA . ILE B 1 78 ? -3.613 28.688 2.078 1 86.88 78 ILE B CA 1
ATOM 3658 C C . ILE B 1 78 ? -3.311 27.328 2.729 1 86.88 78 ILE B C 1
ATOM 3660 O O . ILE B 1 78 ? -2.254 26.75 2.486 1 86.88 78 ILE B O 1
ATOM 3664 N N . LEU B 1 79 ? -4.234 26.859 3.463 1 85.12 79 LEU B N 1
ATOM 3665 C CA . LEU B 1 79 ? -4.047 25.594 4.141 1 85.12 79 LEU B CA 1
ATOM 3666 C C . LEU B 1 79 ? -3.922 24.453 3.129 1 85.12 79 LEU B C 1
ATOM 3668 O O . LEU B 1 79 ? -3.041 23.594 3.254 1 85.12 79 LEU B O 1
ATOM 3672 N N . VAL B 1 80 ? -4.77 24.469 2.148 1 88.38 80 VAL B N 1
ATOM 3673 C CA . VAL B 1 80 ? -4.758 23.406 1.136 1 88.38 80 VAL B CA 1
ATOM 3674 C C . VAL B 1 80 ? -3.467 23.484 0.326 1 88.38 80 VAL B C 1
ATOM 3676 O O . VAL B 1 80 ? -2.846 22.469 0.042 1 88.38 80 VAL B O 1
ATOM 3679 N N . LEU B 1 81 ? -3.076 24.688 0.012 1 88.62 81 LEU B N 1
ATOM 3680 C CA . LEU B 1 81 ? -1.855 24.859 -0.768 1 88.62 81 LEU B CA 1
ATOM 3681 C C . LEU B 1 81 ? -0.637 24.375 0.014 1 88.62 81 LEU B C 1
ATOM 3683 O O . LEU B 1 81 ? 0.289 23.812 -0.562 1 88.62 81 LEU B O 1
ATOM 3687 N N . LEU B 1 82 ? -0.668 24.516 1.299 1 81.88 82 LEU B N 1
ATOM 3688 C CA . LEU B 1 82 ? 0.447 24.094 2.141 1 81.88 82 LEU B CA 1
ATOM 3689 C C . LEU B 1 82 ? 0.447 22.594 2.326 1 81.88 82 LEU B C 1
ATOM 3691 O O . LEU B 1 82 ? 1.509 21.969 2.455 1 81.88 82 LEU B O 1
ATOM 3695 N N . LEU B 1 83 ? -0.687 21.922 2.244 1 84.75 83 LEU B N 1
ATOM 3696 C CA . LEU B 1 83 ? -0.801 20.5 2.516 1 84.75 83 LEU B CA 1
ATOM 3697 C C . LEU B 1 83 ? -0.79 19.688 1.22 1 84.75 83 LEU B C 1
ATOM 3699 O O . LEU B 1 83 ? -0.656 18.469 1.245 1 84.75 83 LEU B O 1
ATOM 3703 N N . LEU B 1 84 ? -0.918 20.312 0.126 1 88.12 84 LEU B N 1
ATOM 3704 C CA . LEU B 1 84 ? -1.068 19.656 -1.171 1 88.12 84 LEU B CA 1
ATOM 3705 C C . LEU B 1 84 ? 0.149 18.797 -1.49 1 88.12 84 LEU B C 1
ATOM 3707 O O . LEU B 1 84 ? 0.021 17.734 -2.117 1 88.12 84 LEU B O 1
ATOM 3711 N N . PRO B 1 85 ? 1.345 19.109 -1.059 1 83.38 85 PRO B N 1
ATOM 3712 C CA . PRO B 1 85 ? 2.494 18.266 -1.377 1 83.38 85 PRO B CA 1
ATOM 3713 C C . PRO B 1 85 ? 2.373 16.859 -0.781 1 83.38 85 PRO B C 1
ATOM 3715 O O . PRO B 1 85 ? 2.889 15.898 -1.353 1 83.38 85 PRO B O 1
ATOM 3718 N N . LEU B 1 86 ? 1.707 16.719 0.258 1 82.88 86 LEU B N 1
ATOM 3719 C CA . LEU B 1 86 ? 1.58 15.422 0.917 1 82.88 86 LEU B CA 1
ATOM 3720 C C . LEU B 1 86 ? 0.773 14.453 0.06 1 82.88 86 LEU B C 1
ATOM 3722 O O . LEU B 1 86 ? 1.269 13.391 -0.315 1 82.88 86 LEU B O 1
ATOM 3726 N N . PRO B 1 87 ? -0.428 14.805 -0.281 1 86.88 87 PRO B N 1
ATOM 3727 C CA . PRO B 1 87 ? -1.168 13.875 -1.136 1 86.88 87 PRO B CA 1
ATOM 3728 C C . PRO B 1 87 ? -0.529 13.703 -2.512 1 86.88 87 PRO B C 1
ATOM 3730 O O . PRO B 1 87 ? -0.631 12.633 -3.115 1 86.88 87 PRO B O 1
ATOM 3733 N N . LEU B 1 88 ? 0.079 14.734 -3.035 1 88.38 88 LEU B N 1
ATOM 3734 C CA . LEU B 1 88 ? 0.702 14.641 -4.352 1 88.38 88 LEU B CA 1
ATOM 3735 C C . LEU B 1 88 ? 1.93 13.742 -4.312 1 88.38 88 LEU B C 1
ATOM 3737 O O . LEU B 1 88 ? 2.258 13.086 -5.309 1 88.38 88 LEU B O 1
ATOM 3741 N N . ALA B 1 89 ? 2.584 13.695 -3.184 1 83.69 89 ALA B N 1
ATOM 3742 C CA . ALA B 1 89 ? 3.721 12.789 -3.031 1 83.69 89 ALA B CA 1
ATOM 3743 C C . ALA B 1 89 ? 3.258 11.375 -2.701 1 83.69 89 ALA B C 1
ATOM 3745 O O . ALA B 1 89 ? 3.922 10.398 -3.062 1 83.69 89 ALA B O 1
ATOM 3746 N N . LEU B 1 90 ? 2.166 11.188 -2.066 1 85.94 90 LEU B N 1
ATOM 3747 C CA . LEU B 1 90 ? 1.658 9.891 -1.646 1 85.94 90 LEU B CA 1
ATOM 3748 C C . LEU B 1 90 ? 0.925 9.195 -2.789 1 85.94 90 LEU B C 1
ATOM 3750 O O . LEU B 1 90 ? 0.901 7.965 -2.861 1 85.94 90 LEU B O 1
ATOM 3754 N N . TRP B 1 91 ? 0.392 9.945 -3.686 1 89.5 91 TRP B N 1
ATOM 3755 C CA . TRP B 1 91 ? -0.452 9.398 -4.742 1 89.5 91 TRP B CA 1
ATOM 3756 C C . TRP B 1 91 ? 0.341 8.453 -5.633 1 89.5 91 TRP B C 1
ATOM 3758 O O . TRP B 1 91 ? -0.12 7.348 -5.949 1 89.5 91 TRP B O 1
ATOM 3768 N N . PRO B 1 92 ? 1.569 8.781 -6.07 1 89.31 92 PRO B N 1
ATOM 3769 C CA . PRO B 1 92 ? 2.334 7.836 -6.883 1 89.31 92 PRO B CA 1
ATOM 3770 C C . PRO B 1 92 ? 2.631 6.531 -6.145 1 89.31 92 PRO B C 1
ATOM 3772 O O . PRO B 1 92 ? 2.562 5.453 -6.738 1 89.31 92 PRO B O 1
ATOM 3775 N N . VAL B 1 93 ? 2.953 6.602 -4.836 1 85.31 93 VAL B N 1
ATOM 3776 C CA . VAL B 1 93 ? 3.238 5.418 -4.035 1 85.31 93 VAL B CA 1
ATOM 3777 C C . VAL B 1 93 ? 1.984 4.551 -3.928 1 85.31 93 VAL B C 1
ATOM 3779 O O . VAL B 1 93 ? 2.037 3.34 -4.16 1 85.31 93 VAL B O 1
ATOM 3782 N N . LEU B 1 94 ? 0.896 5.18 -3.656 1 87.94 94 LEU B N 1
ATOM 3783 C CA . LEU B 1 94 ? -0.369 4.461 -3.541 1 87.94 94 LEU B CA 1
ATOM 3784 C C . LEU B 1 94 ? -0.787 3.875 -4.887 1 87.94 94 LEU B C 1
ATOM 3786 O O . LEU B 1 94 ? -1.339 2.775 -4.945 1 87.94 94 LEU B O 1
ATOM 3790 N N . GLY B 1 95 ? -0.529 4.688 -5.941 1 90.88 95 GLY B N 1
ATOM 3791 C CA . GLY B 1 95 ? -0.845 4.199 -7.277 1 90.88 95 GLY B CA 1
ATOM 3792 C C . GLY B 1 95 ? -0.069 2.951 -7.652 1 90.88 95 GLY B C 1
ATOM 3793 O O . GLY B 1 95 ? -0.64 1.993 -8.18 1 90.88 95 GLY B O 1
ATOM 3794 N N . VAL B 1 96 ? 1.136 2.93 -7.32 1 89.88 96 VAL B N 1
ATOM 3795 C CA . VAL B 1 96 ? 1.986 1.794 -7.66 1 89.88 96 VAL B CA 1
ATOM 3796 C C . VAL B 1 96 ? 1.614 0.593 -6.793 1 89.88 96 VAL B C 1
ATOM 3798 O O . VAL B 1 96 ? 1.458 -0.521 -7.297 1 89.88 96 VAL B O 1
ATOM 3801 N N . VAL B 1 97 ? 1.483 0.823 -5.516 1 88 97 VAL B N 1
ATOM 3802 C CA . VAL B 1 97 ? 1.111 -0.255 -4.605 1 88 97 VAL B CA 1
ATOM 3803 C C . VAL B 1 97 ? -0.256 -0.812 -4.996 1 88 97 VAL B C 1
ATOM 3805 O O . VAL B 1 97 ? -0.452 -2.029 -5.023 1 88 97 VAL B O 1
ATOM 3808 N N . GLY B 1 98 ? -1.138 0.116 -5.297 1 90.81 98 GLY B N 1
ATOM 3809 C CA . GLY B 1 98 ? -2.447 -0.317 -5.758 1 90.81 98 GLY B CA 1
ATOM 3810 C C . GLY B 1 98 ? -2.393 -1.125 -7.043 1 90.81 98 GLY B C 1
ATOM 3811 O O . GLY B 1 98 ? -3.143 -2.088 -7.207 1 90.81 98 GLY B O 1
ATOM 3812 N N . SER B 1 99 ? -1.541 -0.725 -7.938 1 92.94 99 SER B N 1
ATOM 3813 C CA . SER B 1 99 ? -1.381 -1.452 -9.195 1 92.94 99 SER B CA 1
ATOM 3814 C C . SER B 1 99 ? -0.809 -2.846 -8.953 1 92.94 99 SER B C 1
ATOM 3816 O O . SER B 1 99 ? -1.197 -3.805 -9.625 1 92.94 99 SER B O 1
ATOM 3818 N N . VAL B 1 100 ? 0.075 -2.953 -8.008 1 90.81 100 VAL B N 1
ATOM 3819 C CA . VAL B 1 100 ? 0.658 -4.254 -7.691 1 90.81 100 VAL B CA 1
ATOM 3820 C C . VAL B 1 100 ? -0.403 -5.156 -7.066 1 90.81 100 VAL B C 1
ATOM 3822 O O . VAL B 1 100 ? -0.602 -6.289 -7.512 1 90.81 100 VAL B O 1
ATOM 3825 N N . LEU B 1 101 ? -1.104 -4.605 -6.121 1 90.19 101 LEU B N 1
ATOM 3826 C CA . LEU B 1 101 ? -2.129 -5.395 -5.445 1 90.19 101 LEU B CA 1
ATOM 3827 C C . LEU B 1 101 ? -3.264 -5.746 -6.402 1 90.19 101 LEU B C 1
ATOM 3829 O O . LEU B 1 101 ? -3.719 -6.891 -6.441 1 90.19 101 LEU B O 1
ATOM 3833 N N . GLY B 1 102 ? -3.688 -4.746 -7.141 1 90.44 102 GLY B N 1
ATOM 3834 C CA . GLY B 1 102 ? -4.73 -4.988 -8.125 1 90.44 102 GLY B CA 1
ATOM 3835 C C . GLY B 1 102 ? -4.309 -5.961 -9.211 1 90.44 102 GLY B C 1
ATOM 3836 O O . GLY B 1 102 ? -5.102 -6.801 -9.641 1 90.44 102 GLY B O 1
ATOM 3837 N N . GLY B 1 103 ? -3.086 -5.828 -9.648 1 91.94 103 GLY B N 1
ATOM 3838 C CA . GLY B 1 103 ? -2.566 -6.738 -10.656 1 91.94 103 GLY B CA 1
ATOM 3839 C C . GLY B 1 103 ? -2.459 -8.172 -10.164 1 91.94 103 GLY B C 1
ATOM 3840 O O . GLY B 1 103 ? -2.83 -9.109 -10.875 1 91.94 103 GLY B O 1
ATOM 3841 N N . ILE B 1 104 ? -1.977 -8.344 -8.961 1 88.69 104 ILE B N 1
ATOM 3842 C CA . ILE B 1 104 ? -1.866 -9.672 -8.375 1 88.69 104 ILE B CA 1
ATOM 3843 C C . ILE B 1 104 ? -3.258 -10.273 -8.195 1 88.69 104 ILE B C 1
ATOM 3845 O O . ILE B 1 104 ? -3.49 -11.438 -8.531 1 88.69 104 ILE B O 1
ATOM 3849 N N . GLY B 1 105 ? -4.172 -9.445 -7.684 1 88.5 105 GLY B N 1
ATOM 3850 C CA . GLY B 1 105 ? -5.535 -9.93 -7.512 1 88.5 105 GLY B CA 1
ATOM 3851 C C . GLY B 1 105 ? -6.195 -10.32 -8.82 1 88.5 105 GLY B C 1
ATOM 3852 O O . GLY B 1 105 ? -6.762 -11.414 -8.93 1 88.5 105 GLY B O 1
ATOM 3853 N N . TYR B 1 106 ? -6.074 -9.516 -9.805 1 90.31 106 TYR B N 1
ATOM 3854 C CA . TYR B 1 106 ? -6.684 -9.773 -11.109 1 90.31 106 TYR B CA 1
ATOM 3855 C C . TYR B 1 106 ? -6 -10.938 -11.805 1 90.31 106 TYR B C 1
ATOM 3857 O O . TYR B 1 106 ? -6.668 -11.797 -12.391 1 90.31 106 TYR B O 1
ATOM 3865 N N . GLY B 1 107 ? -4.734 -10.992 -11.734 1 88.19 107 GLY B N 1
ATOM 3866 C CA . GLY B 1 107 ? -3.979 -12.047 -12.391 1 88.19 107 GLY B CA 1
ATOM 3867 C C . GLY B 1 107 ? -4.199 -13.414 -11.766 1 88.19 107 GLY B C 1
ATOM 3868 O O . GLY B 1 107 ? -4.117 -14.438 -12.453 1 88.19 107 GLY B O 1
ATOM 3869 N N . PHE B 1 108 ? -4.449 -13.477 -10.508 1 87.44 108 PHE B N 1
ATOM 3870 C CA . PHE B 1 108 ? -4.648 -14.75 -9.82 1 87.44 108 PHE B CA 1
ATOM 3871 C C . PHE B 1 108 ? -6.098 -15.211 -9.945 1 87.44 108 PHE B C 1
ATOM 3873 O O . PHE B 1 108 ? -6.363 -16.359 -10.297 1 87.44 108 PHE B O 1
ATOM 3880 N N . PHE B 1 109 ? -7.062 -14.32 -9.805 1 87.25 109 PHE B N 1
ATOM 3881 C CA . PHE B 1 109 ? -8.453 -14.734 -9.664 1 87.25 109 PHE B CA 1
ATOM 3882 C C . PHE B 1 109 ? -9.133 -14.82 -11.023 1 87.25 109 PHE B C 1
ATOM 3884 O O . PHE B 1 109 ? -10.062 -15.609 -11.219 1 87.25 109 PHE B O 1
ATOM 3891 N N . ALA B 1 110 ? -8.75 -14 -11.984 1 89.69 110 ALA B N 1
ATOM 3892 C CA . ALA B 1 110 ? -9.422 -14 -13.281 1 89.69 110 ALA B CA 1
ATOM 3893 C C . ALA B 1 110 ? -9.281 -15.352 -13.977 1 89.69 110 ALA B C 1
ATOM 3895 O O . ALA B 1 110 ? -10.281 -15.961 -14.367 1 89.69 110 ALA B O 1
ATOM 3896 N N . PRO B 1 111 ? -8.047 -15.883 -14.07 1 89.25 111 PRO B N 1
ATOM 3897 C CA . PRO B 1 111 ? -7.938 -17.203 -14.688 1 89.25 111 PRO B CA 1
ATOM 3898 C C . PRO B 1 111 ? -8.57 -18.312 -13.844 1 89.25 111 PRO B C 1
ATOM 3900 O O . PRO B 1 111 ? -9.102 -19.281 -14.391 1 89.25 111 PRO B O 1
ATOM 3903 N N . LEU B 1 112 ? -8.492 -18.219 -12.555 1 86.75 112 LEU B N 1
ATOM 3904 C CA . LEU B 1 112 ? -9.086 -19.203 -11.664 1 86.75 112 LEU B CA 1
ATOM 3905 C C . LEU B 1 112 ? -10.602 -19.25 -11.828 1 86.75 112 LEU B C 1
ATOM 3907 O O . LEU B 1 112 ? -11.18 -20.328 -11.984 1 86.75 112 LEU B O 1
ATOM 3911 N N . LEU B 1 113 ? -11.234 -18.156 -11.891 1 84.88 113 LEU B N 1
ATOM 3912 C CA . LEU B 1 113 ? -12.688 -18.078 -12.031 1 84.88 113 LEU B CA 1
ATOM 3913 C C . LEU B 1 113 ? -13.117 -18.516 -13.422 1 84.88 113 LEU B C 1
ATOM 3915 O O . LEU B 1 113 ? -14.148 -19.188 -13.578 1 84.88 113 LEU B O 1
ATOM 3919 N N . ALA B 1 114 ? -12.344 -18.156 -14.438 1 85.62 114 ALA B N 1
ATOM 3920 C CA . ALA B 1 114 ? -12.664 -18.531 -15.812 1 85.62 114 ALA B CA 1
ATOM 3921 C C . ALA B 1 114 ? -12.625 -20.062 -15.977 1 85.62 114 ALA B C 1
ATOM 3923 O O . ALA B 1 114 ? -13.406 -20.625 -16.734 1 85.62 114 ALA B O 1
ATOM 3924 N N . THR B 1 115 ? -11.688 -20.734 -15.258 1 85.69 115 THR B N 1
ATOM 3925 C CA . THR B 1 115 ? -11.594 -22.188 -15.328 1 85.69 115 THR B CA 1
ATOM 3926 C C . THR B 1 115 ? -12.844 -22.844 -14.727 1 85.69 115 THR B C 1
ATOM 3928 O O . THR B 1 115 ? -13.344 -23.828 -15.258 1 85.69 115 THR B O 1
ATOM 3931 N N . PHE B 1 116 ? -13.328 -22.312 -13.68 1 82.12 116 PHE B N 1
ATOM 3932 C CA . PHE B 1 116 ? -14.508 -22.875 -13.031 1 82.12 116 PHE B CA 1
ATOM 3933 C C . PHE B 1 116 ? -15.773 -22.531 -13.805 1 82.12 116 PHE B C 1
ATOM 3935 O O . PHE B 1 116 ? -16.75 -23.297 -13.789 1 82.12 116 PHE B O 1
ATOM 3942 N N . GLU B 1 117 ? -15.742 -21.422 -14.469 1 78.62 117 GLU B N 1
ATOM 3943 C CA . GLU B 1 117 ? -16.906 -21.016 -15.266 1 78.62 117 GLU B CA 1
ATOM 3944 C C . GLU B 1 117 ? -17.016 -21.844 -16.547 1 78.62 117 GLU B C 1
ATOM 3946 O O . GLU B 1 117 ? -18.094 -22.016 -17.094 1 78.62 117 GLU B O 1
ATOM 3951 N N . ALA B 1 118 ? -15.836 -22.344 -17 1 77.5 118 ALA B N 1
ATOM 3952 C CA . ALA B 1 118 ? -15.797 -23.109 -18.25 1 77.5 118 ALA B CA 1
ATOM 3953 C C . ALA B 1 118 ? -16.484 -24.453 -18.078 1 77.5 118 ALA B C 1
ATOM 3955 O O . ALA B 1 118 ? -16.891 -25.078 -19.062 1 77.5 118 ALA B O 1
ATOM 3956 N N . VAL B 1 119 ? -16.484 -24.969 -16.875 1 72.19 119 VAL B N 1
ATOM 3957 C CA . VAL B 1 119 ? -17.109 -26.281 -16.641 1 72.19 119 VAL B CA 1
ATOM 3958 C C . VAL B 1 119 ? -18.625 -26.109 -16.531 1 72.19 119 VAL B C 1
ATOM 3960 O O . VAL B 1 119 ? -19.359 -27.094 -16.516 1 72.19 119 VAL B O 1
ATOM 3963 N N . GLY B 1 120 ? -18.938 -24.844 -16.719 1 62.19 120 GLY B N 1
ATOM 3964 C CA . GLY B 1 120 ? -20.391 -24.656 -16.625 1 62.19 120 GLY B CA 1
ATOM 3965 C C . GLY B 1 120 ? -21.141 -25.203 -17.812 1 62.19 120 GLY B C 1
ATOM 3966 O O . GLY B 1 120 ? -20.531 -25.672 -18.781 1 62.19 120 GLY B O 1
ATOM 3967 N N . GLU B 1 121 ? -22.406 -25.453 -17.75 1 58.41 121 GLU B N 1
ATOM 3968 C CA . GLU B 1 121 ? -23.344 -26.25 -18.516 1 58.41 121 GLU B CA 1
ATOM 3969 C C . GLU B 1 121 ? -23.266 -25.922 -20.016 1 58.41 121 GLU B C 1
ATOM 3971 O O . GLU B 1 121 ? -23.391 -26.812 -20.859 1 58.41 121 GLU B O 1
ATOM 3976 N N . ASN B 1 122 ? -23.156 -24.656 -20.281 1 55.06 122 ASN B N 1
ATOM 3977 C CA . ASN B 1 122 ? -23.5 -24.391 -21.672 1 55.06 122 ASN B CA 1
ATOM 3978 C C . ASN B 1 122 ? -22.266 -24.422 -22.578 1 55.06 122 ASN B C 1
ATOM 3980 O O . ASN B 1 122 ? -22.312 -23.922 -23.703 1 55.06 122 ASN B O 1
ATOM 3984 N N . ILE B 1 123 ? -21.234 -24.938 -21.984 1 61.47 123 ILE B N 1
ATOM 3985 C CA . ILE B 1 123 ? -20.094 -24.812 -22.875 1 61.47 123 ILE B CA 1
ATOM 3986 C C . ILE B 1 123 ? -19.781 -26.156 -23.516 1 61.47 123 ILE B C 1
ATOM 3988 O O . ILE B 1 123 ? -19.719 -27.188 -22.828 1 61.47 123 ILE B O 1
ATOM 3992 N N . THR B 1 124 ? -19.953 -26.125 -24.891 1 65.25 124 THR B N 1
ATOM 3993 C CA . THR B 1 124 ? -19.5 -27.25 -25.688 1 65.25 124 THR B CA 1
ATOM 3994 C C . THR B 1 124 ? -17.984 -27.391 -25.609 1 65.25 124 THR B C 1
ATOM 3996 O O . THR B 1 124 ? -17.266 -26.391 -25.5 1 65.25 124 THR B O 1
ATOM 3999 N N . ASP B 1 125 ? -17.469 -28.672 -25.406 1 76.44 125 ASP B N 1
ATOM 4000 C CA . ASP B 1 125 ? -16.047 -29.016 -25.328 1 76.44 125 ASP B CA 1
ATOM 4001 C C . ASP B 1 125 ? -15.414 -28.469 -24.062 1 76.44 125 ASP B C 1
ATOM 4003 O O . ASP B 1 125 ? -14.594 -27.547 -24.109 1 76.44 125 ASP B O 1
ATOM 4007 N N . LYS B 1 126 ? -15.82 -28.875 -22.984 1 74.25 126 LYS B N 1
ATOM 4008 C CA . LYS B 1 126 ? -15.445 -28.422 -21.656 1 74.25 126 LYS B CA 1
ATOM 4009 C C . LYS B 1 126 ? -13.938 -28.484 -21.453 1 74.25 126 LYS B C 1
ATOM 4011 O O . LYS B 1 126 ? -13.352 -27.594 -20.828 1 74.25 126 LYS B O 1
ATOM 4016 N N . PHE B 1 127 ? -13.328 -29.453 -22.125 1 77 127 PHE B N 1
ATOM 4017 C CA . PHE B 1 127 ? -11.891 -29.641 -21.922 1 77 127 PHE B CA 1
ATOM 4018 C C . PHE B 1 127 ? -11.109 -28.5 -22.594 1 77 127 PHE B C 1
ATOM 4020 O O . PHE B 1 127 ? -10.18 -27.953 -22 1 77 127 PHE B O 1
ATOM 4027 N N . TYR B 1 128 ? -11.586 -28.188 -23.703 1 78.06 128 TYR B N 1
ATOM 4028 C CA . TYR B 1 128 ? -10.898 -27.125 -24.438 1 78.06 128 TYR B CA 1
ATOM 4029 C C . TYR B 1 128 ? -11.125 -25.766 -23.781 1 78.06 128 TYR B C 1
ATOM 4031 O O . TYR B 1 128 ? -10.188 -24.984 -23.609 1 78.06 128 TYR B O 1
ATOM 4039 N N . HIS B 1 129 ? -12.281 -25.547 -23.375 1 80.81 129 HIS B N 1
ATOM 4040 C CA . HIS B 1 129 ? -12.617 -24.25 -22.812 1 80.81 129 HIS B CA 1
ATOM 4041 C C . HIS B 1 129 ? -12.023 -24.078 -21.406 1 80.81 129 HIS B C 1
ATOM 4043 O O . HIS B 1 129 ? -11.711 -22.969 -21 1 80.81 129 HIS B O 1
ATOM 4049 N N . CYS B 1 130 ? -11.766 -25.156 -20.781 1 79.69 130 CYS B N 1
ATOM 4050 C CA . CYS B 1 130 ? -11.156 -25.078 -19.453 1 79.69 130 CYS B CA 1
ATOM 4051 C C . CYS B 1 130 ? -9.711 -24.625 -19.547 1 79.69 130 CYS B C 1
ATOM 4053 O O . CYS B 1 130 ? -9.195 -23.969 -18.641 1 79.69 130 CYS B O 1
ATOM 4055 N N . PHE B 1 131 ? -9.094 -24.922 -20.688 1 80.5 131 PHE B N 1
ATOM 4056 C CA . PHE B 1 131 ? -7.676 -24.594 -20.844 1 80.5 131 PHE B CA 1
ATOM 4057 C C . PHE B 1 131 ? -7.504 -23.234 -21.516 1 80.5 131 PHE B C 1
ATOM 4059 O O . PHE B 1 131 ? -6.586 -22.484 -21.188 1 80.5 131 PHE B O 1
ATOM 4066 N N . VAL B 1 132 ? -8.391 -22.953 -22.344 1 81.19 132 VAL B N 1
ATOM 4067 C CA . VAL B 1 132 ? -8.148 -21.781 -23.188 1 81.19 132 VAL B CA 1
ATOM 4068 C C . VAL B 1 132 ? -8.844 -20.562 -22.594 1 81.19 132 VAL B C 1
ATOM 4070 O O . VAL B 1 132 ? -8.32 -19.438 -22.672 1 81.19 132 VAL B O 1
ATOM 4073 N N . ASP B 1 133 ? -9.953 -20.844 -22 1 80.81 133 ASP B N 1
ATOM 4074 C CA . ASP B 1 133 ? -10.688 -19.703 -21.453 1 80.81 133 ASP B CA 1
ATOM 4075 C C . ASP B 1 133 ? -9.961 -19.109 -20.25 1 80.81 133 ASP B C 1
ATOM 4077 O O . ASP B 1 133 ? -9.484 -19.844 -19.391 1 80.81 133 ASP B O 1
ATOM 4081 N N . GLY B 1 134 ? -9.688 -17.797 -20.234 1 82.12 134 GLY B N 1
ATOM 4082 C CA . GLY B 1 134 ? -9.062 -17.109 -19.109 1 82.12 134 GLY B CA 1
ATOM 4083 C C . GLY B 1 134 ? -7.598 -16.797 -19.344 1 82.12 134 GLY B C 1
ATOM 4084 O O . GLY B 1 134 ? -6.949 -16.156 -18.516 1 82.12 134 GLY B O 1
ATOM 4085 N N . THR B 1 135 ? -7.059 -17.359 -20.375 1 86.12 135 THR B N 1
ATOM 4086 C CA . THR B 1 135 ? -5.66 -17.062 -20.656 1 86.12 135 THR B CA 1
ATOM 4087 C C . THR B 1 135 ? -5.535 -15.758 -21.438 1 86.12 135 THR B C 1
ATOM 4089 O O . THR B 1 135 ? -5.297 -14.695 -20.844 1 86.12 135 THR B O 1
ATOM 4092 N N . TRP B 1 136 ? -6.078 -15.758 -22.688 1 88 136 TRP B N 1
ATOM 4093 C CA . TRP B 1 136 ? -5.965 -14.57 -23.531 1 88 136 TRP B CA 1
ATOM 4094 C C . TRP B 1 136 ? -6.902 -13.469 -23.047 1 88 136 TRP B C 1
ATOM 4096 O O . TRP B 1 136 ? -6.559 -12.289 -23.094 1 88 136 TRP B O 1
ATOM 4106 N N . SER B 1 137 ? -8 -13.789 -22.562 1 88.94 137 SER B N 1
ATOM 4107 C CA . SER B 1 137 ? -8.961 -12.805 -22.094 1 88.94 137 SER B CA 1
ATOM 4108 C C . SER B 1 137 ? -8.43 -12.047 -20.875 1 88.94 137 SER B C 1
ATOM 4110 O O . SER B 1 137 ? -8.664 -10.852 -20.734 1 88.94 137 SER B O 1
ATOM 4112 N N . THR B 1 138 ? -7.668 -12.766 -20.078 1 92.44 138 THR B N 1
ATOM 4113 C CA . THR B 1 138 ? -7.102 -12.125 -18.891 1 92.44 138 THR B CA 1
ATOM 4114 C C . THR B 1 138 ? -6.004 -11.141 -19.297 1 92.44 138 THR B C 1
ATOM 4116 O O . THR B 1 138 ? -5.879 -10.07 -18.688 1 92.44 138 THR B O 1
ATOM 4119 N N . VAL B 1 139 ? -5.281 -11.461 -20.281 1 92.75 139 VAL B N 1
ATOM 4120 C CA . VAL B 1 139 ? -4.227 -10.578 -20.75 1 92.75 139 VAL B CA 1
ATOM 4121 C C . VAL B 1 139 ? -4.844 -9.32 -21.375 1 92.75 139 VAL B C 1
ATOM 4123 O O . VAL B 1 139 ? -4.402 -8.203 -21.094 1 92.75 139 VAL B O 1
ATOM 4126 N N . ILE B 1 140 ? -5.871 -9.523 -22.125 1 93.81 140 ILE B N 1
ATOM 4127 C CA . ILE B 1 140 ? -6.57 -8.391 -22.734 1 93.81 140 ILE B CA 1
ATOM 4128 C C . ILE B 1 140 ? -7.211 -7.539 -21.641 1 93.81 140 ILE B C 1
ATOM 4130 O O . ILE B 1 140 ? -7.215 -6.309 -21.719 1 93.81 140 ILE B O 1
ATOM 4134 N N . GLY B 1 141 ? -7.762 -8.203 -20.703 1 93.5 141 GLY B N 1
ATOM 4135 C CA . GLY B 1 141 ? -8.312 -7.473 -19.562 1 93.5 141 GLY B CA 1
ATOM 4136 C C . GLY B 1 141 ? -7.289 -6.617 -18.844 1 93.5 141 GLY B C 1
ATOM 4137 O O . GLY B 1 141 ? -7.602 -5.516 -18.391 1 93.5 141 GLY B O 1
ATOM 4138 N N . GLY B 1 142 ? -6.055 -7.16 -18.703 1 94.19 142 GLY B N 1
ATOM 4139 C CA . GLY B 1 142 ? -4.98 -6.363 -18.125 1 94.19 142 GLY B CA 1
ATOM 4140 C C . GLY B 1 142 ? -4.699 -5.094 -18.906 1 94.19 142 GLY B C 1
ATOM 4141 O O . GLY B 1 142 ? -4.484 -4.031 -18.328 1 94.19 142 GLY B O 1
ATOM 4142 N N . CYS B 1 143 ? -4.797 -5.168 -20.172 1 94.88 143 CYS B N 1
ATOM 4143 C CA . CYS B 1 143 ? -4.582 -4.008 -21.031 1 94.88 143 CYS B CA 1
ATOM 4144 C C . CYS B 1 143 ? -5.734 -3.016 -20.906 1 94.88 143 CYS B C 1
ATOM 4146 O O . CYS B 1 143 ? -5.523 -1.803 -20.953 1 94.88 143 CYS B O 1
ATOM 4148 N N . ILE B 1 144 ? -6.887 -3.531 -20.719 1 95.44 144 ILE B N 1
ATOM 4149 C CA . ILE B 1 144 ? -8.055 -2.68 -20.547 1 95.44 144 ILE B CA 1
ATOM 4150 C C . ILE B 1 144 ? -7.953 -1.905 -19.234 1 95.44 144 ILE B C 1
ATOM 4152 O O . ILE B 1 144 ? -8.305 -0.726 -19.172 1 95.44 144 ILE B O 1
ATOM 4156 N N . VAL B 1 145 ? -7.48 -2.609 -18.281 1 94.69 145 VAL B N 1
ATOM 4157 C CA . VAL B 1 145 ? -7.297 -1.954 -16.984 1 94.69 145 VAL B CA 1
ATOM 4158 C C . VAL B 1 145 ? -6.332 -0.78 -17.141 1 94.69 145 VAL B C 1
ATOM 4160 O O . VAL B 1 145 ? -6.559 0.294 -16.578 1 94.69 145 VAL B O 1
ATOM 4163 N N . VAL B 1 146 ? -5.258 -0.942 -17.859 1 95.94 146 VAL B N 1
ATOM 4164 C CA . VAL B 1 146 ? -4.27 0.111 -18.078 1 95.94 146 VAL B CA 1
ATOM 4165 C C . VAL B 1 146 ? -4.895 1.238 -18.906 1 95.94 146 VAL B C 1
ATOM 4167 O O . VAL B 1 146 ? -4.664 2.418 -18.625 1 95.94 146 VAL B O 1
ATOM 4170 N N . GLN B 1 147 ? -5.695 0.909 -19.859 1 95.88 147 GLN B N 1
ATOM 4171 C CA . GLN B 1 147 ? -6.367 1.911 -20.688 1 95.88 147 GLN B CA 1
ATOM 4172 C C . GLN B 1 147 ? -7.375 2.711 -19.859 1 95.88 147 GLN B C 1
ATOM 4174 O O . GLN B 1 147 ? -7.473 3.932 -20 1 95.88 147 GLN B O 1
ATOM 4179 N N . ASP B 1 148 ? -8.102 1.997 -19.109 1 93.62 148 ASP B N 1
ATOM 4180 C CA . ASP B 1 148 ? -9.055 2.678 -18.234 1 93.62 148 ASP B CA 1
ATOM 4181 C C . ASP B 1 148 ? -8.344 3.631 -17.281 1 93.62 148 ASP B C 1
ATOM 4183 O O . ASP B 1 148 ? -8.812 4.742 -17.047 1 93.62 148 ASP B O 1
ATOM 4187 N N . PHE B 1 149 ? -7.238 3.184 -16.781 1 95 149 PHE B N 1
ATOM 4188 C CA . PHE B 1 149 ? -6.445 4.016 -15.875 1 95 149 PHE B CA 1
ATOM 4189 C C . PHE B 1 149 ? -5.898 5.234 -16.609 1 95 149 PHE B C 1
ATOM 4191 O O . PHE B 1 149 ? -5.852 6.332 -16.047 1 95 149 PHE B O 1
ATOM 4198 N N . THR B 1 150 ? -5.5 5.031 -17.797 1 94.81 150 THR B N 1
ATOM 4199 C CA . THR B 1 150 ? -5.016 6.129 -18.625 1 94.81 150 THR B CA 1
ATOM 4200 C C . THR B 1 150 ? -6.121 7.148 -18.875 1 94.81 150 THR B C 1
ATOM 4202 O O . THR B 1 150 ? -5.895 8.359 -18.766 1 94.81 150 THR B O 1
ATOM 4205 N N . ASP B 1 151 ? -7.23 6.691 -19.156 1 93.19 151 ASP B N 1
ATOM 4206 C CA . ASP B 1 151 ? -8.367 7.574 -19.406 1 93.19 151 ASP B CA 1
ATOM 4207 C C . ASP B 1 151 ? -8.742 8.352 -18.156 1 93.19 151 ASP B C 1
ATOM 4209 O O . ASP B 1 151 ? -9.094 9.531 -18.234 1 93.19 151 ASP B O 1
ATOM 4213 N N . PHE B 1 152 ? -8.695 7.746 -17.109 1 92.75 152 PHE B N 1
ATOM 4214 C CA . PHE B 1 152 ? -9.016 8.422 -15.859 1 92.75 152 PHE B CA 1
ATOM 4215 C C . PHE B 1 152 ? -8 9.516 -15.57 1 92.75 152 PHE B C 1
ATOM 4217 O O . PHE B 1 152 ? -8.375 10.641 -15.227 1 92.75 152 PHE B O 1
ATOM 4224 N N . CYS B 1 153 ? -6.723 9.203 -15.742 1 92.94 153 CYS B N 1
ATOM 4225 C CA . CYS B 1 153 ? -5.672 10.148 -15.391 1 92.94 153 CYS B CA 1
ATOM 4226 C C . CYS B 1 153 ? -5.59 11.281 -16.406 1 92.94 153 CYS B C 1
ATOM 4228 O O . CYS B 1 153 ? -5.238 12.406 -16.078 1 92.94 153 CYS B O 1
ATOM 4230 N N . PHE B 1 154 ? -5.957 11.062 -17.625 1 91.88 154 PHE B N 1
ATOM 4231 C CA . PHE B 1 154 ? -5.82 12.062 -18.688 1 91.88 154 PHE B CA 1
ATOM 4232 C C . PHE B 1 154 ? -7.098 12.883 -18.828 1 91.88 154 PHE B C 1
ATOM 4234 O O . PHE B 1 154 ? -7.043 14.078 -19.094 1 91.88 154 PHE B O 1
ATOM 4241 N N . HIS B 1 155 ? -8.227 12.211 -18.625 1 89.62 155 HIS B N 1
ATOM 4242 C CA . HIS B 1 155 ? -9.461 12.938 -18.938 1 89.62 155 HIS B CA 1
ATOM 4243 C C . HIS B 1 155 ? -10.242 13.242 -17.656 1 89.62 155 HIS B C 1
ATOM 4245 O O . HIS B 1 155 ? -10.547 14.398 -17.375 1 89.62 155 HIS B O 1
ATOM 4251 N N . SER B 1 156 ? -10.516 12.273 -16.906 1 89.31 156 SER B N 1
ATOM 4252 C CA . SER B 1 156 ? -11.359 12.461 -15.742 1 89.31 156 SER B CA 1
ATOM 4253 C C . SER B 1 156 ? -10.703 13.391 -14.719 1 89.31 156 SER B C 1
ATOM 4255 O O . SER B 1 156 ? -11.367 14.25 -14.141 1 89.31 156 SER B O 1
ATOM 4257 N N . TYR B 1 157 ? -9.469 13.273 -14.508 1 91 157 TYR B N 1
ATOM 4258 C CA . TYR B 1 157 ? -8.758 14.109 -13.547 1 91 157 TYR B CA 1
ATOM 4259 C C . TYR B 1 157 ? -8.852 15.578 -13.922 1 91 157 TYR B C 1
ATOM 4261 O O . TYR B 1 157 ? -9.195 16.422 -13.086 1 91 157 TYR B O 1
ATOM 4269 N N . PHE B 1 158 ? -8.586 15.906 -15.125 1 90.62 158 PHE B N 1
ATOM 4270 C CA . PHE B 1 158 ? -8.594 17.297 -15.555 1 90.62 158 PHE B CA 1
ATOM 4271 C C . PHE B 1 158 ? -10.008 17.859 -15.57 1 90.62 158 PHE B C 1
ATOM 4273 O O . PHE B 1 158 ? -10.227 19.031 -15.266 1 90.62 158 PHE B O 1
ATOM 4280 N N . SER B 1 159 ? -10.945 16.906 -15.875 1 89 159 SER B N 1
ATOM 4281 C CA . SER B 1 159 ? -12.336 17.344 -15.828 1 89 159 SER B CA 1
ATOM 4282 C C . SER B 1 159 ? -12.75 17.703 -14.398 1 89 159 SER B C 1
ATOM 4284 O O . SER B 1 159 ? -13.398 18.734 -14.18 1 89 159 SER B O 1
ATOM 4286 N N . TYR B 1 160 ? -12.352 16.938 -13.477 1 88.19 160 TYR B N 1
ATOM 4287 C CA . TYR B 1 160 ? -12.664 17.219 -12.078 1 88.19 160 TYR B CA 1
ATOM 4288 C C . TYR B 1 160 ? -11.984 18.5 -11.609 1 88.19 160 TYR B C 1
ATOM 4290 O O . TYR B 1 160 ? -12.578 19.281 -10.867 1 88.19 160 TYR B O 1
ATOM 4298 N N . MET B 1 161 ? -10.766 18.734 -12.016 1 90 161 MET B N 1
ATOM 4299 C CA . MET B 1 161 ? -10.031 19.938 -11.625 1 90 161 MET B CA 1
ATOM 4300 C C . MET B 1 161 ? -10.617 21.188 -12.281 1 90 161 MET B C 1
ATOM 4302 O O . MET B 1 161 ? -10.68 22.25 -11.672 1 90 161 MET B O 1
ATOM 4306 N N . ASP B 1 162 ? -11.07 20.984 -13.461 1 86.69 162 ASP B N 1
ATOM 4307 C CA . ASP B 1 162 ? -11.719 22.094 -14.141 1 86.69 162 ASP B CA 1
ATOM 4308 C C . ASP B 1 162 ? -13.031 22.469 -13.445 1 86.69 162 ASP B C 1
ATOM 4310 O O . ASP B 1 162 ? -13.383 23.656 -13.367 1 86.69 162 ASP B O 1
ATOM 4314 N N . GLU B 1 163 ? -13.68 21.484 -12.953 1 85.69 163 GLU B N 1
ATOM 4315 C CA . GLU B 1 163 ? -14.898 21.75 -12.195 1 85.69 163 GLU B CA 1
ATOM 4316 C C . GLU B 1 163 ? -14.602 22.547 -10.922 1 85.69 163 GLU B C 1
ATOM 4318 O O . GLU B 1 163 ? -15.43 23.328 -10.461 1 85.69 163 GLU B O 1
ATOM 4323 N N . LEU B 1 164 ? -13.438 22.422 -10.406 1 84.56 164 LEU B N 1
ATOM 4324 C CA . LEU B 1 164 ? -13.039 23.141 -9.203 1 84.56 164 LEU B CA 1
ATOM 4325 C C . LEU B 1 164 ? -12.844 24.625 -9.492 1 84.56 164 LEU B C 1
ATOM 4327 O O . LEU B 1 164 ? -13.086 25.469 -8.625 1 84.56 164 LEU B O 1
ATOM 4331 N N . ILE B 1 165 ? -12.367 24.906 -10.641 1 85 165 ILE B N 1
ATOM 4332 C CA . ILE B 1 165 ? -12.102 26.297 -11.008 1 85 165 ILE B CA 1
ATOM 4333 C C . ILE B 1 165 ? -13.391 26.953 -11.484 1 85 165 ILE B C 1
ATOM 4335 O O . ILE B 1 165 ? -13.508 28.188 -11.469 1 85 165 ILE B O 1
ATOM 4339 N N . GLU B 1 166 ? -14.297 26.047 -11.766 1 76.19 166 GLU B N 1
ATOM 4340 C CA . GLU B 1 166 ? -15.539 26.625 -12.273 1 76.19 166 GLU B CA 1
ATOM 4341 C C . GLU B 1 166 ? -16.156 27.578 -11.258 1 76.19 166 GLU B C 1
ATOM 4343 O O . GLU B 1 166 ? -16.016 27.391 -10.047 1 76.19 166 GLU B O 1
ATOM 4348 N N . GLN B 1 167 ? -16.578 28.734 -11.75 1 66.12 167 GLN B N 1
ATOM 4349 C CA . GLN B 1 167 ? -17.141 29.859 -11.008 1 66.12 167 GLN B CA 1
ATOM 4350 C C . GLN B 1 167 ? -18.344 29.422 -10.18 1 66.12 167 GLN B C 1
ATOM 4352 O O . GLN B 1 167 ? -19.141 28.594 -10.625 1 66.12 167 GLN B O 1
ATOM 4357 N N . ILE B 1 168 ? -18.219 29.5 -8.852 1 67.44 168 ILE B N 1
ATOM 4358 C CA . ILE B 1 168 ? -19.344 29.328 -7.938 1 67.44 168 ILE B CA 1
ATOM 4359 C C . ILE B 1 168 ? -20.453 30.312 -8.281 1 67.44 168 ILE B C 1
ATOM 4361 O O . ILE B 1 168 ? -20.188 31.438 -8.688 1 67.44 168 ILE B O 1
ATOM 4365 N N . PRO B 1 169 ? -21.625 29.75 -8.375 1 63.66 169 PRO B N 1
ATOM 4366 C CA . PRO B 1 169 ? -22.703 30.75 -8.523 1 63.66 169 PRO B CA 1
ATOM 4367 C C . PRO B 1 169 ? -22.562 31.922 -7.551 1 63.66 169 PRO B C 1
ATOM 4369 O O . PRO B 1 169 ? -21.969 31.766 -6.484 1 63.66 169 PRO B O 1
ATOM 4372 N N . ALA B 1 170 ? -22.812 33.156 -7.992 1 62.47 170 ALA B N 1
ATOM 4373 C CA . ALA B 1 170 ? -22.703 34.438 -7.281 1 62.47 170 ALA B CA 1
ATOM 4374 C C . ALA B 1 170 ? -23.234 34.312 -5.855 1 62.47 170 ALA B C 1
ATOM 4376 O O . ALA B 1 170 ? -22.75 35 -4.949 1 62.47 170 ALA B O 1
ATOM 4377 N N . ASP B 1 171 ? -24.125 33.344 -5.602 1 65.5 171 ASP B N 1
ATOM 4378 C CA . ASP B 1 171 ? -24.797 33.281 -4.305 1 65.5 171 ASP B CA 1
ATOM 4379 C C . ASP B 1 171 ? -24.062 32.312 -3.361 1 65.5 171 ASP B C 1
ATOM 4381 O O . ASP B 1 171 ? -24.406 32.219 -2.18 1 65.5 171 ASP B O 1
ATOM 4385 N N . GLU B 1 172 ? -23.078 31.688 -3.834 1 70.62 172 GLU B N 1
ATOM 4386 C CA . GLU B 1 172 ? -22.5 30.688 -2.938 1 70.62 172 GLU B CA 1
ATOM 4387 C C . GLU B 1 172 ? -21.234 31.219 -2.271 1 70.62 172 GLU B C 1
ATOM 4389 O O . GLU B 1 172 ? -20.391 31.828 -2.93 1 70.62 172 GLU B O 1
ATOM 4394 N N . LYS B 1 173 ? -21.281 31.391 -0.974 1 75.38 173 LYS B N 1
ATOM 4395 C CA . LYS B 1 173 ? -20.125 31.812 -0.186 1 75.38 173 LYS B CA 1
ATOM 4396 C C . LYS B 1 173 ? -19 30.781 -0.262 1 75.38 173 LYS B C 1
ATOM 4398 O O . LYS B 1 173 ? -19.25 29.578 -0.223 1 75.38 173 LYS B O 1
ATOM 4403 N N . PRO B 1 174 ? -17.891 31.312 -0.519 1 81.5 174 PRO B N 1
ATOM 4404 C CA . PRO B 1 174 ? -16.75 30.391 -0.544 1 81.5 174 PRO B CA 1
ATOM 4405 C C . PRO B 1 174 ? -16.609 29.594 0.754 1 81.5 174 PRO B C 1
ATOM 4407 O O . PRO B 1 174 ? -16.953 30.094 1.828 1 81.5 174 PRO B O 1
ATOM 4410 N N . MET B 1 175 ? -16.375 28.391 0.568 1 81.25 175 MET B N 1
ATOM 4411 C CA . MET B 1 175 ? -16.141 27.531 1.733 1 81.25 175 MET B CA 1
ATOM 4412 C C . MET B 1 175 ? -14.883 27.953 2.479 1 81.25 175 MET B C 1
ATOM 4414 O O . MET B 1 175 ? -13.797 27.969 1.902 1 81.25 175 MET B O 1
ATOM 4418 N N . ASP B 1 176 ? -15.016 28.516 3.705 1 82.62 176 ASP B N 1
ATOM 4419 C CA . ASP B 1 176 ? -13.852 28.906 4.488 1 82.62 176 ASP B CA 1
ATOM 4420 C C . ASP B 1 176 ? -13.875 28.281 5.879 1 82.62 176 ASP B C 1
ATOM 4422 O O . ASP B 1 176 ? -14.898 27.719 6.293 1 82.62 176 ASP B O 1
ATOM 4426 N N . ILE B 1 177 ? -12.773 28.031 6.379 1 83.31 177 ILE B N 1
ATOM 4427 C CA . ILE B 1 177 ? -12.641 27.453 7.711 1 83.31 177 ILE B CA 1
ATOM 4428 C C . ILE B 1 177 ? -12.414 28.562 8.742 1 83.31 177 ILE B C 1
ATOM 4430 O O . ILE B 1 177 ? -11.672 29.5 8.484 1 83.31 177 ILE B O 1
ATOM 4434 N N . GLU B 1 178 ? -13.211 28.5 9.781 1 85.69 178 GLU B N 1
ATOM 4435 C CA . GLU B 1 178 ? -12.992 29.391 10.914 1 85.69 178 GLU B CA 1
ATOM 4436 C C . GLU B 1 178 ? -11.859 28.875 11.805 1 85.69 178 GLU B C 1
ATOM 4438 O O . GLU B 1 178 ? -11.984 27.828 12.422 1 85.69 178 GLU B O 1
ATOM 4443 N N . LEU B 1 179 ? -10.852 29.547 11.875 1 83.25 179 LEU B N 1
ATOM 4444 C CA . LEU B 1 179 ? -9.648 29.156 12.602 1 83.25 179 LEU B CA 1
ATOM 4445 C C . LEU B 1 179 ? -9.945 28.984 14.094 1 83.25 179 LEU B C 1
ATOM 4447 O O . LEU B 1 179 ? -9.305 28.172 14.766 1 83.25 179 LEU B O 1
ATOM 4451 N N . LEU B 1 180 ? -10.867 29.688 14.625 1 84.5 180 LEU B N 1
ATOM 4452 C CA . LEU B 1 180 ? -11.18 29.641 16.047 1 84.5 180 LEU B CA 1
ATOM 4453 C C . LEU B 1 180 ? -11.82 28.297 16.422 1 84.5 180 LEU B C 1
ATOM 4455 O O . LEU B 1 180 ? -11.727 27.859 17.578 1 84.5 180 LEU B O 1
ATOM 4459 N N . LYS B 1 181 ? -12.445 27.625 15.469 1 88.31 181 LYS B N 1
ATOM 4460 C CA . LYS B 1 181 ? -13.133 26.375 15.734 1 88.31 181 LYS B CA 1
ATOM 4461 C C . LYS B 1 181 ? -12.195 25.188 15.547 1 88.31 181 LYS B C 1
ATOM 4463 O O . LYS B 1 181 ? -12.516 24.062 15.953 1 88.31 181 LYS B O 1
ATOM 4468 N N . LEU B 1 182 ? -11.031 25.359 15.055 1 86.5 182 LEU B N 1
ATOM 4469 C CA . LEU B 1 182 ? -10.125 24.297 14.641 1 86.5 182 LEU B CA 1
ATOM 4470 C C . LEU B 1 182 ? -9.539 23.578 15.852 1 86.5 182 LEU B C 1
ATOM 4472 O O . LEU B 1 182 ? -9.438 22.344 15.859 1 86.5 182 LEU B O 1
ATOM 4476 N N . PRO B 1 183 ? -9.195 24.312 16.875 1 86.5 183 PRO B N 1
ATOM 4477 C CA . PRO B 1 183 ? -8.633 23.594 18.016 1 86.5 183 PRO B CA 1
ATOM 4478 C C . PRO B 1 183 ? -9.625 22.641 18.672 1 86.5 183 PRO B C 1
ATOM 4480 O O . PRO B 1 183 ? -9.25 21.531 19.078 1 86.5 183 PRO B O 1
ATOM 4483 N N . ALA B 1 184 ? -10.836 23.031 18.766 1 90 184 ALA B N 1
ATOM 4484 C CA . ALA B 1 184 ? -11.859 22.156 19.328 1 90 184 ALA B CA 1
ATOM 4485 C C . ALA B 1 184 ? -12.078 20.922 18.469 1 90 184 ALA B C 1
ATOM 4487 O O . ALA B 1 184 ? -12.242 19.812 18.969 1 90 184 ALA B O 1
ATOM 4488 N N . SER B 1 185 ? -12.102 21.094 17.203 1 90.94 185 SER B N 1
ATOM 4489 C CA . SER B 1 185 ? -12.273 20 16.266 1 90.94 185 SER B CA 1
ATOM 4490 C C . SER B 1 185 ? -11.117 19.016 16.344 1 90.94 185 SER B C 1
ATOM 4492 O O . SER B 1 185 ? -11.32 17.797 16.312 1 90.94 185 SER B O 1
ATOM 4494 N N . LEU B 1 186 ? -9.969 19.531 16.453 1 87.62 186 LEU B N 1
ATOM 4495 C CA . LEU B 1 186 ? -8.781 18.688 16.531 1 87.62 186 LEU B CA 1
ATOM 4496 C C . LEU B 1 186 ? -8.766 17.891 17.828 1 87.62 186 LEU B C 1
ATOM 4498 O O . LEU B 1 186 ? -8.375 16.719 17.844 1 87.62 186 LEU B O 1
ATOM 4502 N N . LEU B 1 187 ? -9.18 18.516 18.875 1 89.12 187 LEU B N 1
ATOM 4503 C CA . LEU B 1 187 ? -9.242 17.844 20.172 1 89.12 187 LEU B CA 1
ATOM 4504 C C . LEU B 1 187 ? -10.227 16.672 20.125 1 89.12 187 LEU B C 1
ATOM 4506 O O . LEU B 1 187 ? -9.914 15.578 20.594 1 89.12 187 LEU B O 1
ATOM 4510 N N . VAL B 1 188 ? -11.344 16.891 19.484 1 93 188 VAL B N 1
ATOM 4511 C CA . VAL B 1 188 ? -12.359 15.844 19.391 1 93 188 VAL B CA 1
ATOM 4512 C C . VAL B 1 188 ? -11.836 14.688 18.547 1 93 188 VAL B C 1
ATOM 4514 O O . VAL B 1 188 ? -12.07 13.523 18.859 1 93 188 VAL B O 1
ATOM 4517 N N . SER B 1 189 ? -11.141 14.938 17.5 1 90.44 189 SER B N 1
ATOM 4518 C CA . SER B 1 189 ? -10.547 13.891 16.656 1 90.44 189 SER B CA 1
ATOM 4519 C C . SER B 1 189 ? -9.492 13.109 17.422 1 90.44 189 SER B C 1
ATOM 4521 O O . SER B 1 189 ? -9.375 11.891 17.266 1 90.44 189 SER B O 1
ATOM 4523 N N . LEU B 1 190 ? -8.758 13.773 18.25 1 86.62 190 LEU B N 1
ATOM 4524 C CA . LEU B 1 190 ? -7.695 13.141 19.031 1 86.62 190 LEU B CA 1
ATOM 4525 C C . LEU B 1 190 ? -8.273 12.195 20.062 1 86.62 190 LEU B C 1
ATOM 4527 O O . LEU B 1 190 ? -7.633 11.211 20.453 1 86.62 190 LEU B O 1
ATOM 4531 N N . ILE B 1 191 ? -9.438 12.453 20.453 1 90.19 191 ILE B N 1
ATOM 4532 C CA . ILE B 1 191 ? -10.094 11.57 21.406 1 90.19 191 ILE B CA 1
ATOM 4533 C C . ILE B 1 191 ? -10.867 10.484 20.672 1 90.19 191 ILE B C 1
ATOM 4535 O O . ILE B 1 191 ? -10.883 9.328 21.094 1 90.19 191 ILE B O 1
ATOM 4539 N N . GLY B 1 192 ? -11.5 10.875 19.594 1 92.31 192 GLY B N 1
ATOM 4540 C CA . GLY B 1 192 ? -12.344 9.961 18.859 1 92.31 192 GLY B CA 1
ATOM 4541 C C . GLY B 1 192 ? -11.586 8.781 18.266 1 92.31 192 GLY B C 1
ATOM 4542 O O . GLY B 1 192 ? -12.055 7.645 18.328 1 92.31 192 GLY B O 1
ATOM 4543 N N . VAL B 1 193 ? -10.43 8.969 17.766 1 90.38 193 VAL B N 1
ATOM 4544 C CA . VAL B 1 193 ? -9.664 7.938 17.078 1 90.38 193 VAL B CA 1
ATOM 4545 C C . VAL B 1 193 ? -9.242 6.855 18.062 1 90.38 193 VAL B C 1
ATOM 4547 O O . VAL B 1 193 ? -9.508 5.672 17.859 1 90.38 193 VAL B O 1
ATOM 4550 N N . PRO B 1 194 ? -8.648 7.184 19.203 1 89.38 194 PRO B N 1
ATOM 4551 C CA . PRO B 1 194 ? -8.227 6.137 20.125 1 89.38 194 PRO B CA 1
ATOM 4552 C C . PRO B 1 194 ? -9.406 5.41 20.781 1 89.38 194 PRO B C 1
ATOM 4554 O O . PRO B 1 194 ? -9.25 4.289 21.266 1 89.38 194 PRO B O 1
ATOM 4557 N N . VAL B 1 195 ? -10.508 5.961 20.781 1 91.38 195 VAL B N 1
ATOM 4558 C CA . VAL B 1 195 ? -11.68 5.316 21.375 1 91.38 195 VAL B CA 1
ATOM 4559 C C . VAL B 1 195 ? -12.375 4.441 20.344 1 91.38 195 VAL B C 1
ATOM 4561 O O . VAL B 1 195 ? -12.664 3.271 20.594 1 91.38 195 VAL B O 1
ATOM 4564 N N . ASP B 1 196 ? -12.594 4.953 19.188 1 93.75 196 ASP B N 1
ATOM 4565 C CA . ASP B 1 196 ? -13.383 4.258 18.188 1 93.75 196 ASP B CA 1
ATOM 4566 C C . ASP B 1 196 ? -12.602 3.102 17.578 1 93.75 196 ASP B C 1
ATOM 4568 O O . ASP B 1 196 ? -13.172 2.055 17.25 1 93.75 196 ASP B O 1
ATOM 4572 N N . VAL B 1 197 ? -11.391 3.238 17.375 1 91.69 197 VAL B N 1
ATOM 4573 C CA . VAL B 1 197 ? -10.609 2.223 16.688 1 91.69 197 VAL B CA 1
ATOM 4574 C C . VAL B 1 197 ? -10.641 0.916 17.469 1 91.69 197 VAL B C 1
ATOM 4576 O O . VAL B 1 197 ? -11.023 -0.129 16.938 1 91.69 197 VAL B O 1
ATOM 4579 N N . PRO B 1 198 ? -10.32 0.896 18.781 1 91.38 198 PRO B N 1
ATOM 4580 C CA . PRO B 1 198 ? -10.359 -0.376 19.5 1 91.38 198 PRO B CA 1
ATOM 4581 C C . PRO B 1 198 ? -11.773 -0.916 19.672 1 91.38 198 PRO B C 1
ATOM 4583 O O . PRO B 1 198 ? -11.992 -2.129 19.609 1 91.38 198 PRO B O 1
ATOM 4586 N N . VAL B 1 199 ? -12.703 -0.054 19.859 1 93.81 199 VAL B N 1
ATOM 4587 C CA . VAL B 1 199 ? -14.07 -0.508 20.109 1 93.81 199 VAL B CA 1
ATOM 4588 C C . VAL B 1 199 ? -14.664 -1.111 18.844 1 93.81 199 VAL B C 1
ATOM 4590 O O . VAL B 1 199 ? -15.234 -2.205 18.875 1 93.81 199 VAL B O 1
ATOM 4593 N N . ILE B 1 200 ? -14.539 -0.441 17.75 1 93.81 200 ILE B N 1
ATOM 4594 C CA . ILE B 1 200 ? -15.062 -0.94 16.484 1 93.81 200 ILE B CA 1
ATOM 4595 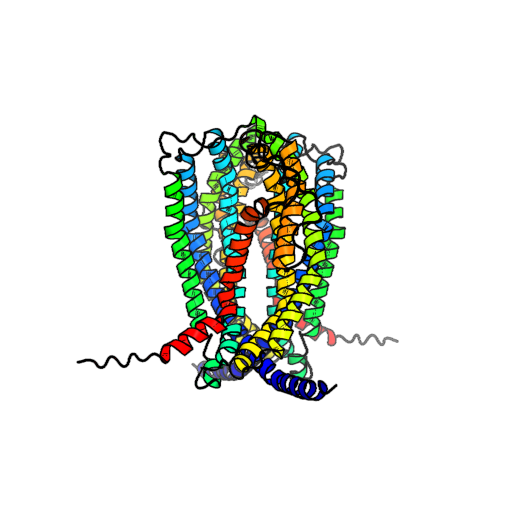C C . ILE B 1 200 ? -14.344 -2.229 16.094 1 93.81 200 ILE B C 1
ATOM 4597 O O . ILE 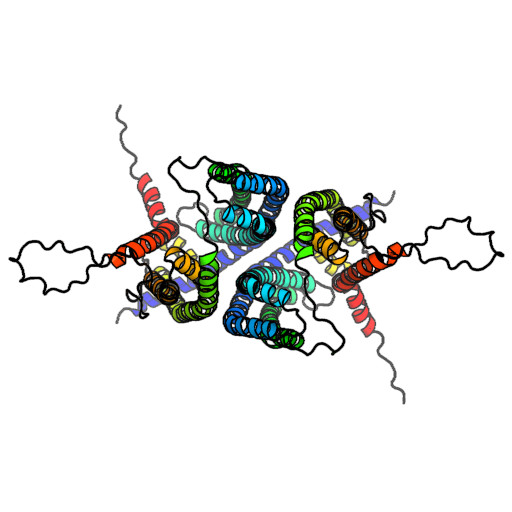B 1 200 ? -14.961 -3.172 15.602 1 93.81 200 ILE B O 1
ATOM 4601 N N . THR B 1 201 ? -13.094 -2.24 16.312 1 91.56 201 THR B N 1
ATOM 4602 C CA . THR B 1 201 ? -12.32 -3.447 16.031 1 91.56 201 THR B CA 1
ATOM 4603 C C . THR B 1 201 ? -12.789 -4.609 16.906 1 91.56 201 THR B C 1
ATOM 4605 O O . THR B 1 201 ? -12.914 -5.738 16.438 1 91.56 201 THR B O 1
ATOM 4608 N N . ALA B 1 202 ? -13.055 -4.324 18.141 1 92.5 202 ALA B N 1
ATOM 4609 C CA . ALA B 1 202 ? -13.539 -5.355 19.047 1 92.5 202 ALA B CA 1
ATOM 4610 C C . ALA B 1 202 ? -14.891 -5.891 18.594 1 92.5 202 ALA B C 1
ATOM 4612 O O . ALA B 1 202 ? -15.133 -7.102 18.641 1 92.5 202 ALA B O 1
ATOM 4613 N N . VAL B 1 203 ? -15.742 -5.012 18.141 1 92.69 203 VAL B N 1
ATOM 4614 C CA . VAL B 1 203 ? -17.047 -5.422 17.656 1 92.69 203 VAL B CA 1
ATOM 4615 C C . VAL B 1 203 ? -16.875 -6.289 16.406 1 92.69 203 VAL B C 1
ATOM 4617 O O . VAL B 1 203 ? -17.531 -7.324 16.266 1 92.69 203 VAL B O 1
ATOM 4620 N N . ALA B 1 204 ? -16 -5.867 15.516 1 93.31 204 ALA B N 1
ATOM 4621 C CA . ALA B 1 204 ? -15.758 -6.621 14.289 1 93.31 204 ALA B CA 1
ATOM 4622 C C . ALA B 1 204 ? -15.195 -8.008 14.602 1 93.31 204 ALA B C 1
ATOM 4624 O O . ALA B 1 204 ? -15.609 -9 14 1 93.31 204 ALA B O 1
ATOM 4625 N N . ILE B 1 205 ? -14.289 -8.133 15.578 1 91 205 ILE B N 1
ATOM 4626 C CA . ILE B 1 205 ? -13.672 -9.406 15.945 1 91 205 ILE B CA 1
ATOM 4627 C C . ILE B 1 205 ? -14.711 -10.297 16.625 1 91 205 ILE B C 1
ATOM 4629 O O . ILE B 1 205 ? -14.75 -11.508 16.375 1 91 205 ILE B O 1
ATOM 4633 N N . TRP B 1 206 ? -15.555 -9.688 17.375 1 91.62 206 TRP B N 1
ATOM 4634 C CA . TRP B 1 206 ? -16.578 -10.438 18.094 1 91.62 206 TRP B CA 1
ATOM 4635 C C . TRP B 1 206 ? -17.609 -11.016 17.125 1 91.62 206 TRP B C 1
ATOM 4637 O O . TRP B 1 206 ? -18.125 -12.117 17.344 1 91.62 206 TRP B O 1
ATOM 4647 N N . LYS B 1 207 ? -17.875 -10.414 16.125 1 92.88 207 LYS B N 1
ATOM 4648 C CA . LYS B 1 207 ? -18.906 -10.859 15.195 1 92.88 207 LYS B CA 1
ATOM 4649 C C . LYS B 1 207 ? -18.312 -11.664 14.047 1 92.88 207 LYS B C 1
ATOM 4651 O O . LYS B 1 207 ? -19.047 -12.219 13.219 1 92.88 207 LYS B O 1
ATOM 4656 N N . SER B 1 208 ? -17 -11.719 13.961 1 91.94 208 SER B N 1
ATOM 4657 C CA . SER B 1 208 ? -16.312 -12.391 12.852 1 91.94 208 SER B CA 1
ATOM 4658 C C . SER B 1 208 ? -16.625 -13.883 12.852 1 91.94 208 SER B C 1
ATOM 4660 O O . SER B 1 208 ? -16.828 -14.484 11.789 1 91.94 208 SER B O 1
ATOM 4662 N N . PRO B 1 209 ? -16.656 -14.586 14.047 1 91.75 209 PRO B N 1
ATOM 4663 C CA . PRO B 1 209 ? -17.016 -16 14.008 1 91.75 209 PRO B CA 1
ATOM 4664 C C . PRO B 1 209 ? -18.453 -16.234 13.508 1 91.75 209 PRO B C 1
ATOM 4666 O O . PRO B 1 209 ? -18.719 -17.219 12.828 1 91.75 209 PRO B O 1
ATOM 4669 N N . TYR B 1 210 ? -19.312 -15.344 13.828 1 90.25 210 TYR B N 1
ATOM 4670 C CA . TYR B 1 210 ? -20.688 -15.445 13.328 1 90.25 210 TYR B CA 1
ATOM 4671 C C . TYR B 1 210 ? -20.719 -15.312 11.812 1 90.25 210 TYR B C 1
ATOM 4673 O O . TYR B 1 210 ? -21.453 -16.031 11.133 1 90.25 210 TYR B O 1
ATOM 4681 N N . MET B 1 211 ? -19.984 -14.414 11.375 1 91.06 211 MET B N 1
ATOM 4682 C CA . MET B 1 211 ? -19.906 -14.242 9.93 1 91.06 211 MET B CA 1
ATOM 4683 C C . MET B 1 211 ? -19.328 -15.477 9.258 1 91.06 211 MET B C 1
ATOM 4685 O O . MET B 1 211 ? -19.781 -15.891 8.188 1 91.06 211 MET B O 1
ATOM 4689 N N . LEU B 1 212 ? -18.328 -16.047 9.852 1 90.88 212 LEU B N 1
ATOM 4690 C CA . LEU B 1 212 ? -17.656 -17.219 9.297 1 90.88 212 LEU B CA 1
ATOM 4691 C C . LEU B 1 212 ? -18.594 -18.406 9.242 1 90.88 212 LEU B C 1
ATOM 4693 O O . LEU B 1 212 ? -18.781 -19.016 8.18 1 90.88 212 LEU B O 1
ATOM 4697 N N . PHE B 1 213 ? -19.266 -18.75 10.352 1 91.88 213 PHE B N 1
ATOM 4698 C CA . PHE B 1 213 ? -20.078 -19.953 10.438 1 91.88 213 PHE B CA 1
ATOM 4699 C C . PHE B 1 213 ? -21.391 -19.781 9.68 1 91.88 213 PHE B C 1
ATOM 4701 O O . PHE B 1 213 ? -21.859 -20.703 9.031 1 91.88 213 PHE B O 1
ATOM 4708 N N . ARG B 1 214 ? -21.938 -18.625 9.727 1 86.06 214 ARG B N 1
ATOM 4709 C CA . ARG B 1 214 ? -23.156 -18.375 8.961 1 86.06 214 ARG B CA 1
ATOM 4710 C C . ARG B 1 214 ? -22.875 -18.406 7.465 1 86.06 214 ARG B C 1
ATOM 4712 O O . ARG B 1 214 ? -23.688 -18.906 6.688 1 86.06 214 ARG B O 1
ATOM 4719 N N . GLY B 1 215 ? -21.812 -17.828 7.094 1 85.06 215 GLY B N 1
ATOM 4720 C CA . GLY B 1 215 ? -21.438 -17.875 5.691 1 85.06 215 GLY B CA 1
ATOM 4721 C C . GLY B 1 215 ? -21.188 -19.297 5.199 1 85.06 215 GLY B C 1
ATOM 4722 O O . GLY B 1 215 ? -21.641 -19.672 4.117 1 85.06 215 GLY B O 1
ATOM 4723 N N . TRP B 1 216 ? -20.453 -20.047 5.973 1 87.12 216 TRP B N 1
ATOM 4724 C CA . TRP B 1 216 ? -20.188 -21.438 5.613 1 87.12 216 TRP B CA 1
ATOM 4725 C C . TRP B 1 216 ? -21.5 -22.234 5.543 1 87.12 216 TRP B C 1
ATOM 4727 O O . TRP B 1 216 ? -21.672 -23.062 4.652 1 87.12 216 TRP B O 1
ATOM 4737 N N . LYS B 1 217 ? -22.344 -21.984 6.52 1 83.94 217 LYS B N 1
ATOM 4738 C CA . LYS B 1 217 ? -23.625 -22.688 6.516 1 83.94 217 LYS B CA 1
ATOM 4739 C C . LYS B 1 217 ? -24.422 -22.375 5.246 1 83.94 217 LYS B C 1
ATOM 4741 O O . LYS B 1 217 ? -24.938 -23.281 4.602 1 83.94 217 LYS B O 1
ATOM 4746 N N . ARG B 1 218 ? -24.469 -21.141 4.891 1 78.88 218 ARG B N 1
ATOM 4747 C CA . ARG B 1 218 ? -25.203 -20.75 3.691 1 78.88 218 ARG B CA 1
ATOM 4748 C C . ARG B 1 218 ? -24.562 -21.344 2.439 1 78.88 218 ARG B C 1
ATOM 4750 O O . ARG B 1 218 ? -25.266 -21.797 1.535 1 78.88 218 ARG B O 1
ATOM 4757 N N . LEU B 1 219 ? -23.281 -21.344 2.396 1 78.75 219 LEU B N 1
ATOM 4758 C CA . LEU B 1 219 ? -22.562 -21.859 1.233 1 78.75 219 LEU B CA 1
ATOM 4759 C C . LEU B 1 219 ? -22.719 -23.375 1.136 1 78.75 219 LEU B C 1
ATOM 4761 O O . LEU B 1 219 ? -22.844 -23.922 0.037 1 78.75 219 LEU B O 1
ATOM 4765 N N . LEU B 1 220 ? -22.75 -24.016 2.291 1 78.31 220 LEU B N 1
ATOM 4766 C CA . LEU B 1 220 ? -22.938 -25.453 2.303 1 78.31 220 LEU B CA 1
ATOM 4767 C C . LEU B 1 220 ? -24.375 -25.828 1.922 1 78.31 220 LEU B C 1
ATOM 4769 O O . LEU B 1 220 ? -24.594 -26.828 1.23 1 78.31 220 LEU B O 1
ATOM 4773 N N . GLU B 1 221 ? -25.281 -25.062 2.424 1 73.5 221 GLU B N 1
ATOM 4774 C CA . GLU B 1 221 ? -26.672 -25.297 2.043 1 73.5 221 GLU B CA 1
ATOM 4775 C C . GLU B 1 221 ? -26.875 -25.094 0.544 1 73.5 221 GLU B C 1
ATOM 4777 O O . GLU B 1 221 ? -27.656 -25.812 -0.085 1 73.5 221 GLU B O 1
ATOM 4782 N N . ASP B 1 222 ? -26.203 -24.172 0.014 1 68.88 222 ASP B N 1
ATOM 4783 C CA . ASP B 1 222 ? -26.266 -23.938 -1.425 1 68.88 222 ASP B CA 1
ATOM 4784 C C . ASP B 1 222 ? -25.625 -25.078 -2.197 1 68.88 222 ASP B C 1
ATOM 4786 O O . ASP B 1 222 ? -26.031 -25.391 -3.312 1 68.88 222 ASP B O 1
ATOM 4790 N N . LEU B 1 223 ? -24.594 -25.656 -1.593 1 67.88 223 LEU B N 1
ATOM 4791 C CA . LEU B 1 223 ? -23.906 -26.781 -2.219 1 67.88 223 LEU B CA 1
ATOM 4792 C C . LEU B 1 223 ? -24.781 -28.031 -2.197 1 67.88 223 LEU B C 1
ATOM 4794 O O . LEU B 1 223 ? -24.844 -28.766 -3.186 1 67.88 223 LEU B O 1
ATOM 4798 N N . ILE B 1 224 ? -25.453 -28.188 -1.024 1 62.84 224 ILE B N 1
ATOM 4799 C CA . ILE B 1 224 ? -26.234 -29.406 -0.86 1 62.84 224 ILE B CA 1
ATOM 4800 C C . ILE B 1 224 ? -27.609 -29.234 -1.499 1 62.84 224 ILE B C 1
ATOM 4802 O O . ILE B 1 224 ? -28.156 -30.172 -2.086 1 62.84 224 ILE B O 1
ATOM 4806 N N . GLY B 1 225 ? -28.234 -28.188 -1.113 1 56.44 225 GLY B N 1
ATOM 4807 C CA . GLY B 1 225 ? -29.656 -28.062 -1.381 1 56.44 225 GLY B CA 1
ATOM 4808 C C . GLY B 1 225 ? -29.969 -27.859 -2.85 1 56.44 225 GLY B C 1
ATOM 4809 O O . GLY B 1 225 ? -31.141 -27.844 -3.246 1 56.44 225 GLY B O 1
ATOM 4810 N N . ARG B 1 226 ? -29.188 -27.25 -3.602 1 51.66 226 ARG B N 1
ATOM 4811 C CA . ARG B 1 226 ? -29.844 -26.859 -4.852 1 51.66 226 ARG B CA 1
ATOM 4812 C C . ARG B 1 226 ? -30.031 -28.062 -5.766 1 51.66 226 ARG B C 1
ATOM 4814 O O . ARG B 1 226 ? -29.047 -28.75 -6.117 1 51.66 226 ARG B O 1
ATOM 4821 N N . GLU B 1 227 ? -31.094 -28.812 -5.477 1 47.94 227 GLU B N 1
ATOM 4822 C CA . GLU B 1 227 ? -31.625 -29.984 -6.172 1 47.94 227 GLU B CA 1
ATOM 4823 C C . GLU B 1 227 ? -31.844 -29.688 -7.652 1 47.94 227 GLU B C 1
ATOM 4825 O O . GLU B 1 227 ? -32.031 -30.609 -8.453 1 47.94 227 GLU B O 1
ATOM 4830 N N . GLY B 1 228 ? -31.328 -28.844 -8.469 1 45.97 228 GLY B N 1
ATOM 4831 C CA . GLY B 1 228 ? -31.547 -28.953 -9.906 1 45.97 228 GLY B CA 1
ATOM 4832 C C . GLY B 1 228 ? -30.281 -29.266 -10.68 1 45.97 228 GLY B C 1
ATOM 4833 O O . GLY B 1 228 ? -29.172 -28.984 -10.211 1 45.97 228 GLY B O 1
ATOM 4834 N N . PRO B 1 229 ? -30.328 -30.219 -11.727 1 43.62 229 PRO B N 1
ATOM 4835 C CA . PRO B 1 229 ? -29.219 -30.766 -12.508 1 43.62 229 PRO B CA 1
ATOM 4836 C C . PRO B 1 229 ? -28.219 -29.688 -12.945 1 43.62 229 PRO B C 1
ATOM 4838 O O . PRO B 1 229 ? -27.016 -29.938 -12.977 1 43.62 229 PRO B O 1
ATOM 4841 N N . PHE B 1 230 ? -28.625 -28.703 -13.648 1 42.75 230 PHE B N 1
ATOM 4842 C CA . PHE B 1 230 ? -27.875 -27.672 -14.383 1 42.75 230 PHE B CA 1
ATOM 4843 C C . PHE B 1 230 ? -27.078 -26.812 -13.422 1 42.75 230 PHE B C 1
ATOM 4845 O O . PHE B 1 230 ? -25.938 -26.438 -13.719 1 42.75 230 PHE B O 1
ATOM 4852 N N . LEU B 1 231 ? -27.75 -26.422 -12.484 1 47.12 231 LEU B N 1
ATOM 4853 C CA . LEU B 1 231 ? -27.203 -25.5 -11.492 1 47.12 231 LEU B CA 1
ATOM 4854 C C . LEU B 1 231 ? -26.125 -26.172 -10.648 1 47.12 231 LEU B C 1
ATOM 4856 O O . LEU B 1 231 ? -25.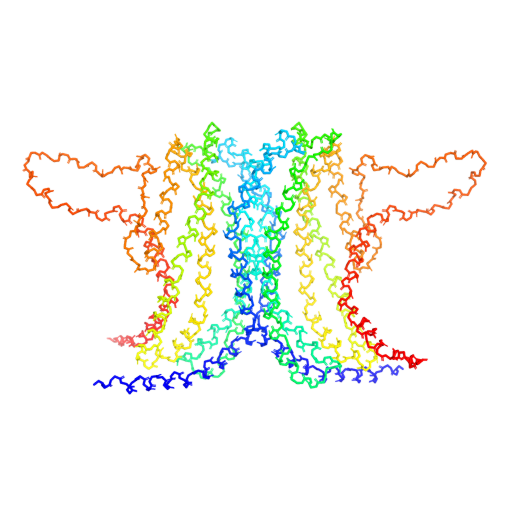234 -25.5 -10.125 1 47.12 231 LEU B O 1
ATOM 4860 N N . GLU B 1 232 ? -26.203 -27.516 -10.57 1 53.09 232 GLU B N 1
ATOM 4861 C CA . GLU B 1 232 ? -25.359 -28.391 -9.766 1 53.09 232 GLU B CA 1
ATOM 4862 C C . GLU B 1 232 ? -23.922 -28.359 -10.234 1 53.09 232 GLU B C 1
ATOM 4864 O O . GLU B 1 232 ? -22.984 -28.328 -9.422 1 53.09 232 GLU B O 1
ATOM 4869 N N . THR B 1 233 ? -23.75 -28.422 -11.617 1 51.56 233 THR B N 1
ATOM 4870 C CA . THR B 1 233 ? -22.406 -28.672 -12.117 1 51.56 233 THR B CA 1
ATOM 4871 C C . THR B 1 233 ? -21.562 -27.406 -12.055 1 51.56 233 THR B C 1
ATOM 4873 O O . THR B 1 233 ? -20.344 -27.469 -11.859 1 51.56 233 THR B O 1
ATOM 4876 N N . VAL B 1 234 ? -22.219 -26.219 -12.375 1 56.16 234 VAL B N 1
ATOM 4877 C CA . VAL B 1 234 ? -21.391 -25.016 -12.438 1 56.16 234 VAL B CA 1
ATOM 4878 C C . VAL B 1 234 ? -21.281 -24.406 -11.039 1 56.16 234 VAL B C 1
ATOM 4880 O O . VAL B 1 234 ? -20.203 -23.938 -10.656 1 56.16 234 VAL B O 1
ATOM 4883 N N . CYS B 1 235 ? -22.359 -24.578 -10.336 1 61.12 235 CYS B N 1
ATOM 4884 C CA . CYS B 1 235 ? -22.406 -23.828 -9.078 1 61.12 235 CYS B CA 1
ATOM 4885 C C . CYS B 1 235 ? -21.656 -24.562 -7.977 1 61.12 235 CYS B C 1
ATOM 4887 O O . CYS B 1 235 ? -21.141 -23.938 -7.047 1 61.12 235 CYS B O 1
ATOM 4889 N N . VAL B 1 236 ? -21.516 -25.922 -8.297 1 69.12 236 VAL B N 1
ATOM 4890 C CA . VAL B 1 236 ? -20.922 -26.703 -7.227 1 69.12 236 VAL B CA 1
ATOM 4891 C C . VAL B 1 236 ? -19.438 -26.391 -7.125 1 69.12 236 VAL B C 1
ATOM 4893 O O . VAL B 1 236 ? -18.922 -26.125 -6.035 1 69.12 236 VAL B O 1
ATOM 4896 N N . PRO B 1 237 ? -18.844 -26.312 -8.344 1 73.25 237 PRO B N 1
ATOM 4897 C CA . PRO B 1 237 ? -17.422 -25.984 -8.188 1 73.25 237 PRO B CA 1
ATOM 4898 C C . PRO B 1 237 ? -17.172 -24.562 -7.691 1 73.25 237 PRO B C 1
ATOM 4900 O O . PRO B 1 237 ? -16.234 -24.328 -6.938 1 73.25 237 PRO B O 1
ATOM 4903 N N . PHE B 1 238 ? -18.062 -23.734 -8.039 1 75.38 238 PHE B N 1
ATOM 4904 C CA . PHE B 1 238 ? -17.922 -22.375 -7.566 1 75.38 238 PHE B CA 1
ATOM 4905 C C . PHE B 1 238 ? -18.203 -22.281 -6.07 1 75.38 238 PHE B C 1
ATOM 4907 O O . PHE B 1 238 ? -17.547 -21.516 -5.355 1 75.38 238 PHE B O 1
ATOM 4914 N N . ALA B 1 239 ? -19.125 -23 -5.684 1 74.56 239 ALA B N 1
ATOM 4915 C CA . ALA B 1 239 ? -19.422 -23.031 -4.254 1 74.56 239 ALA B CA 1
ATOM 4916 C C . ALA B 1 239 ? -18.25 -23.609 -3.469 1 74.56 239 ALA B C 1
ATOM 4918 O O . ALA B 1 239 ? -17.938 -23.141 -2.373 1 74.56 239 ALA B O 1
ATOM 4919 N N . GLY B 1 240 ? -17.703 -24.641 -4.062 1 76.94 240 GLY B N 1
ATOM 4920 C CA . GLY B 1 240 ? -16.516 -25.188 -3.416 1 76.94 240 GLY B CA 1
ATOM 4921 C C . GLY B 1 240 ? -15.398 -24.188 -3.266 1 76.94 240 GLY B C 1
ATOM 4922 O O . GLY B 1 240 ? -14.766 -2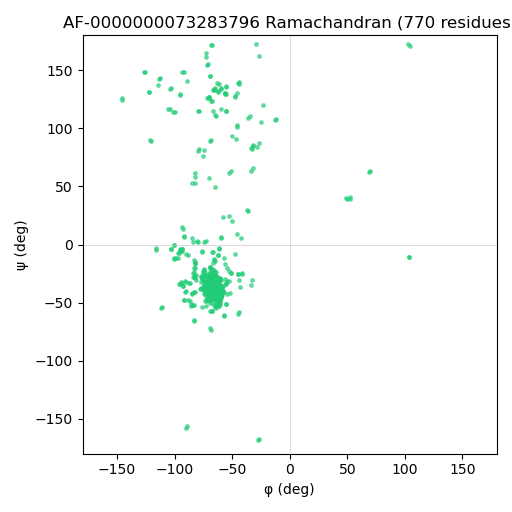4.109 -2.213 1 76.94 240 GLY B O 1
ATOM 4923 N N . LEU B 1 241 ? -15.211 -23.406 -4.266 1 80.38 241 LEU B N 1
ATOM 4924 C CA . LEU B 1 241 ? -14.188 -22.375 -4.211 1 80.38 241 LEU B CA 1
ATOM 4925 C C . LEU B 1 241 ? -14.547 -21.297 -3.193 1 80.38 241 LEU B C 1
ATOM 4927 O O . LEU B 1 241 ? -13.688 -20.828 -2.447 1 80.38 241 LEU B O 1
ATOM 4931 N N . ALA B 1 242 ? -15.742 -20.938 -3.117 1 82.19 242 ALA B N 1
ATOM 4932 C CA . ALA B 1 242 ? -16.203 -19.906 -2.189 1 82.19 242 ALA B CA 1
ATOM 4933 C C . ALA B 1 242 ? -16.047 -20.359 -0.741 1 82.19 242 ALA B C 1
ATOM 4935 O O . ALA B 1 242 ? -15.719 -19.562 0.136 1 82.19 242 ALA B O 1
ATOM 4936 N N . ILE B 1 243 ? -16.234 -21.594 -0.522 1 82.44 243 ILE B N 1
ATOM 4937 C CA . ILE B 1 243 ? -16.094 -22.141 0.822 1 82.44 243 ILE B CA 1
ATOM 4938 C C . ILE B 1 243 ? -14.641 -22.031 1.277 1 82.44 243 ILE B C 1
ATOM 4940 O O . ILE B 1 243 ? -14.367 -21.688 2.43 1 82.44 243 ILE B O 1
ATOM 4944 N N . ILE B 1 244 ? -13.742 -22.297 0.328 1 78.94 244 ILE B N 1
ATOM 4945 C CA . ILE B 1 244 ? -12.328 -22.266 0.667 1 78.94 244 ILE B CA 1
ATOM 4946 C C . ILE B 1 244 ? -11.875 -20.812 0.851 1 78.94 244 ILE B C 1
ATOM 4948 O O . ILE B 1 244 ? -11.047 -20.516 1.716 1 78.94 244 ILE B O 1
ATOM 4952 N N . LEU B 1 245 ? -12.422 -19.891 0.191 1 83.25 245 LEU B N 1
ATOM 4953 C CA . LEU B 1 245 ? -11.969 -18.5 0.201 1 83.25 245 LEU B CA 1
ATOM 4954 C C . LEU B 1 245 ? -12.734 -17.688 1.239 1 83.25 245 LEU B C 1
ATOM 4956 O O . LEU B 1 245 ? -12.352 -16.562 1.562 1 83.25 245 LEU B O 1
ATOM 4960 N N . TRP B 1 246 ? -13.719 -18.25 1.927 1 86.56 246 TRP B N 1
ATOM 4961 C CA . TRP B 1 246 ? -14.609 -17.516 2.816 1 86.56 246 TRP B CA 1
ATOM 4962 C C . TRP B 1 246 ? -13.859 -17.016 4.051 1 86.56 246 TRP B C 1
ATOM 4964 O O . TRP B 1 246 ? -14.062 -15.891 4.496 1 86.56 246 TRP B O 1
ATOM 4974 N N . PRO B 1 247 ? -12.953 -17.766 4.59 1 86.38 247 PRO B N 1
ATOM 4975 C CA . PRO B 1 247 ? -12.195 -17.234 5.734 1 86.38 247 PRO B CA 1
ATOM 4976 C C . PRO B 1 247 ? -11.367 -16.016 5.383 1 86.38 247 PRO B C 1
ATOM 4978 O O . PRO B 1 247 ? -11.211 -15.109 6.211 1 86.38 247 PRO B O 1
ATOM 4981 N N . LEU B 1 248 ? -10.914 -15.977 4.18 1 82.69 248 LEU B N 1
ATOM 4982 C CA . LEU B 1 248 ? -10.148 -14.812 3.748 1 82.69 248 LEU B CA 1
ATOM 4983 C C . LEU B 1 248 ? -11.047 -13.586 3.625 1 82.69 248 LEU B C 1
ATOM 4985 O O . LEU B 1 248 ? -10.625 -12.469 3.93 1 82.69 248 LEU B O 1
ATOM 4989 N N . ALA B 1 249 ? -12.188 -13.852 3.217 1 86.62 249 ALA B N 1
ATOM 4990 C CA . ALA B 1 249 ? -13.164 -12.766 3.121 1 86.62 249 ALA B CA 1
ATOM 4991 C C . ALA B 1 249 ? -13.508 -12.219 4.504 1 86.62 249 ALA B C 1
ATOM 4993 O O . ALA B 1 249 ? -13.68 -11.008 4.676 1 86.62 249 ALA B O 1
ATOM 4994 N N . VAL B 1 250 ? -13.594 -13.086 5.434 1 89.44 250 VAL B N 1
ATOM 4995 C CA . VAL B 1 250 ? -13.914 -12.688 6.797 1 89.44 250 VAL B CA 1
ATOM 4996 C C . VAL B 1 250 ? -12.766 -11.859 7.375 1 89.44 250 VAL B C 1
ATOM 4998 O O . VAL B 1 250 ? -12.992 -10.812 7.984 1 89.44 250 VAL B O 1
ATOM 5001 N N . VAL B 1 251 ? -11.586 -12.258 7.125 1 86.25 251 VAL B N 1
ATOM 5002 C CA . VAL B 1 251 ? -10.422 -11.508 7.59 1 86.25 251 VAL B CA 1
ATOM 5003 C C . VAL B 1 251 ? -10.367 -10.156 6.891 1 86.25 251 VAL B C 1
ATOM 5005 O O . VAL B 1 251 ? -10.078 -9.133 7.523 1 86.25 251 VAL B O 1
ATOM 5008 N N . GLY B 1 252 ? -10.641 -10.188 5.645 1 87.19 252 GLY B N 1
ATOM 5009 C CA . GLY B 1 252 ? -10.695 -8.93 4.906 1 87.19 252 GLY B CA 1
ATOM 5010 C C . GLY B 1 252 ? -11.727 -7.961 5.465 1 87.19 252 GLY B C 1
ATOM 5011 O O . GLY B 1 252 ? -11.484 -6.754 5.492 1 87.19 252 GLY B O 1
ATOM 5012 N N . ALA B 1 253 ? -12.773 -8.508 5.895 1 90.19 253 ALA B N 1
ATOM 5013 C CA . ALA B 1 253 ? -13.82 -7.672 6.473 1 90.19 253 ALA B CA 1
ATOM 5014 C C . ALA B 1 253 ? -13.367 -7.047 7.785 1 90.19 253 ALA B C 1
ATOM 5016 O O . ALA B 1 253 ? -13.617 -5.867 8.039 1 90.19 253 ALA B O 1
ATOM 5017 N N . VAL B 1 254 ? -12.75 -7.793 8.578 1 90.81 254 VAL B N 1
ATOM 5018 C CA . VAL B 1 254 ? -12.258 -7.297 9.859 1 90.81 254 VAL B CA 1
ATOM 5019 C C . VAL B 1 254 ? -11.188 -6.234 9.633 1 90.81 254 VAL B C 1
ATOM 5021 O O . VAL B 1 254 ? -11.188 -5.188 10.281 1 90.81 254 VAL B O 1
ATOM 5024 N N . VAL B 1 255 ? -10.352 -6.465 8.672 1 87.75 255 VAL B N 1
ATOM 5025 C CA . VAL B 1 255 ? -9.289 -5.52 8.359 1 87.75 255 VAL B CA 1
ATOM 5026 C C . VAL B 1 255 ? -9.891 -4.23 7.805 1 87.75 255 VAL B C 1
ATOM 5028 O O . VAL B 1 255 ? -9.453 -3.131 8.156 1 87.75 255 VAL B O 1
ATOM 5031 N N . THR B 1 256 ? -10.867 -4.371 6.977 1 88.25 256 THR B N 1
ATOM 5032 C CA . THR B 1 256 ? -11.539 -3.199 6.422 1 88.25 256 THR B CA 1
ATOM 5033 C C . THR B 1 256 ? -12.227 -2.396 7.523 1 88.25 256 THR B C 1
ATOM 5035 O O . THR B 1 256 ? -12.211 -1.164 7.504 1 88.25 256 THR B O 1
ATOM 5038 N N . ALA B 1 257 ? -12.812 -3.125 8.422 1 91.81 257 ALA B N 1
ATOM 5039 C CA . ALA B 1 257 ? -13.43 -2.455 9.562 1 91.81 257 ALA B CA 1
ATOM 5040 C C . ALA B 1 257 ? -12.383 -1.707 10.391 1 91.81 257 ALA B C 1
ATOM 5042 O O . ALA B 1 257 ? -12.617 -0.57 10.812 1 91.81 257 ALA B O 1
ATOM 5043 N N . PHE B 1 258 ? -11.297 -2.303 10.617 1 90.06 258 PHE B N 1
ATOM 5044 C CA . PHE B 1 258 ? -10.203 -1.691 11.359 1 90.06 258 PHE B CA 1
ATOM 5045 C C . PHE B 1 258 ? -9.719 -0.421 10.672 1 90.06 258 PHE B C 1
ATOM 5047 O O . PHE B 1 258 ? -9.594 0.626 11.305 1 90.06 258 PHE B O 1
ATOM 5054 N N . ILE B 1 259 ? -9.562 -0.461 9.359 1 86.69 259 ILE B N 1
ATOM 5055 C CA . ILE B 1 259 ? -9.062 0.68 8.602 1 86.69 259 ILE B CA 1
ATOM 5056 C C . ILE B 1 259 ? -10.133 1.773 8.555 1 86.69 259 ILE B C 1
ATOM 5058 O O . ILE B 1 259 ? -9.82 2.957 8.703 1 86.69 259 ILE B O 1
ATOM 5062 N N . SER B 1 260 ? -11.328 1.409 8.414 1 88.56 260 SER B N 1
ATOM 5063 C CA . SER B 1 260 ? -12.422 2.373 8.312 1 88.56 260 SER B CA 1
ATOM 5064 C C . SER B 1 260 ? -12.672 3.064 9.656 1 88.56 260 SER B C 1
ATOM 5066 O O . SER B 1 260 ? -13.195 4.18 9.695 1 88.56 260 SER B O 1
ATOM 5068 N N . SER B 1 261 ? -12.352 2.393 10.727 1 92.38 261 SER B N 1
ATOM 5069 C CA . SER B 1 261 ? -12.57 2.955 12.055 1 92.38 261 SER B CA 1
ATOM 5070 C C . SER B 1 261 ? -11.773 4.234 12.258 1 92.38 261 SER B C 1
ATOM 5072 O O . SER B 1 261 ? -12.203 5.145 12.969 1 92.38 261 SER B O 1
ATOM 5074 N N . PHE B 1 262 ? -10.625 4.352 11.594 1 90.12 262 PHE B N 1
ATOM 5075 C CA . PHE B 1 262 ? -9.828 5.566 11.695 1 90.12 262 PHE B CA 1
ATOM 5076 C C . PHE B 1 262 ? -10.555 6.75 11.078 1 90.12 262 PHE B C 1
ATOM 5078 O O . PHE B 1 262 ? -10.539 7.852 11.625 1 90.12 262 PHE B O 1
ATOM 5085 N N . PHE B 1 263 ? -11.219 6.531 9.992 1 88.5 263 PHE B N 1
ATOM 5086 C CA . PHE B 1 263 ? -11.938 7.594 9.305 1 88.5 263 PHE B CA 1
ATOM 5087 C C . PHE B 1 263 ? -13.18 8.008 10.086 1 88.5 263 PHE B C 1
ATOM 5089 O O . PHE B 1 263 ? -13.531 9.188 10.133 1 88.5 263 PHE B O 1
ATOM 5096 N N . LEU B 1 264 ? -13.719 7.043 10.711 1 90.62 264 LEU B N 1
ATOM 5097 C CA . LEU B 1 264 ? -14.891 7.355 11.523 1 90.62 264 LEU B CA 1
ATOM 5098 C C . LEU B 1 264 ? -14.508 8.188 12.742 1 90.62 264 LEU B C 1
ATOM 5100 O O . LEU B 1 264 ? -15.219 9.125 13.109 1 90.62 264 LEU B O 1
ATOM 5104 N N . GLY B 1 265 ? -13.438 7.801 13.352 1 90.5 265 GLY B N 1
ATOM 5105 C CA . GLY B 1 265 ? -12.938 8.578 14.477 1 90.5 265 GLY B CA 1
ATOM 5106 C C . GLY B 1 265 ? -12.562 10 14.102 1 90.5 265 GLY B C 1
ATOM 5107 O O . GLY B 1 265 ? -12.875 10.945 14.828 1 90.5 265 GLY B O 1
ATOM 5108 N N . LEU B 1 266 ? -11.961 10.156 12.945 1 89.5 266 LEU B N 1
ATOM 5109 C CA . LEU B 1 266 ? -11.57 11.484 12.469 1 89.5 266 LEU B CA 1
ATOM 5110 C C . LEU B 1 266 ? -12.797 12.312 12.094 1 89.5 266 LEU B C 1
ATOM 5112 O O . LEU B 1 266 ? -12.797 13.531 12.258 1 89.5 266 LEU B O 1
ATOM 5116 N N . TYR B 1 267 ? -13.828 11.648 11.672 1 91.44 267 TYR B N 1
ATOM 5117 C CA . TYR B 1 267 ? -15.047 12.32 11.242 1 91.44 267 TYR B CA 1
ATOM 5118 C C . TYR B 1 267 ? -15.766 12.961 12.43 1 91.44 267 TYR B C 1
ATOM 5120 O O . TYR B 1 267 ? -16.562 13.883 12.25 1 91.44 267 TYR B O 1
ATOM 5128 N N . SER B 1 268 ? -15.508 12.555 13.625 1 93.31 268 SER B N 1
ATOM 5129 C CA . SER B 1 268 ? -16.078 13.188 14.805 1 93.31 268 SER B CA 1
ATOM 5130 C C . SER B 1 268 ? -15.633 14.641 14.93 1 93.31 268 SER B C 1
ATOM 5132 O O . SER B 1 268 ? -16.391 15.5 15.383 1 93.31 268 SER B O 1
ATOM 5134 N N . GLY B 1 269 ? -14.398 14.875 14.539 1 92.25 269 GLY B N 1
ATOM 5135 C CA . GLY B 1 269 ? -13.922 16.25 14.516 1 92.25 269 GLY B CA 1
ATOM 5136 C C . GLY B 1 269 ? -14.664 17.125 13.523 1 92.25 269 GLY B C 1
ATOM 5137 O O . GLY B 1 269 ? -14.922 18.297 13.789 1 92.25 269 GLY B O 1
ATOM 5138 N N . ALA B 1 270 ? -15.039 16.531 12.391 1 89.69 270 ALA B N 1
ATOM 5139 C CA . ALA B 1 270 ? -15.805 17.266 11.391 1 89.69 270 ALA B CA 1
ATOM 5140 C C . ALA B 1 270 ? -17.188 17.625 11.906 1 89.69 270 ALA B C 1
ATOM 5142 O O . ALA B 1 270 ? -17.703 18.719 11.633 1 89.69 270 ALA B O 1
ATOM 5143 N N . ILE B 1 271 ? -17.734 16.781 12.664 1 90.88 271 ILE B N 1
ATOM 5144 C CA . ILE B 1 271 ? -19.047 17.062 13.242 1 90.88 271 ILE B CA 1
ATOM 5145 C C . ILE B 1 271 ? -18.938 18.156 14.281 1 90.88 271 ILE B C 1
ATOM 5147 O O . ILE B 1 271 ? -19.781 19.062 14.344 1 90.88 271 ILE B O 1
ATOM 5151 N N . ALA B 1 272 ? -17.906 18.109 15.102 1 92.06 272 ALA B N 1
ATOM 5152 C CA . ALA B 1 272 ? -17.688 19.172 16.094 1 92.06 272 ALA B CA 1
ATOM 5153 C C . ALA B 1 272 ? -17.5 20.531 15.422 1 92.06 272 ALA B C 1
ATOM 5155 O O . ALA B 1 272 ? -17.953 21.547 15.945 1 92.06 272 ALA B O 1
ATOM 5156 N N . TYR B 1 273 ? -16.844 20.484 14.289 1 90.44 273 TYR B N 1
ATOM 5157 C CA . TYR B 1 273 ? -16.625 21.719 13.547 1 90.44 273 TYR B CA 1
ATOM 5158 C C . TYR B 1 273 ? -17.922 22.219 12.938 1 90.44 273 TYR B C 1
ATOM 5160 O O . TYR B 1 273 ? -18.219 23.422 13.008 1 90.44 273 TYR B O 1
ATOM 5168 N N . GLN B 1 274 ? -18.766 21.359 12.383 1 87.62 274 GLN B N 1
ATOM 5169 C CA . GLN B 1 274 ? -20.016 21.719 11.711 1 87.62 274 GLN B CA 1
ATOM 5170 C C . GLN B 1 274 ? -21.062 22.203 12.711 1 87.62 274 GLN B C 1
ATOM 5172 O O . GLN B 1 274 ? -21.766 23.172 12.453 1 87.62 274 GLN B O 1
ATOM 5177 N N . GLU B 1 275 ? -21.078 21.641 13.891 1 90.38 275 GLU B N 1
ATOM 5178 C CA . GLU B 1 275 ? -22.094 21.953 14.898 1 90.38 275 GLU B CA 1
ATOM 5179 C C . GLU B 1 275 ? -21.547 22.922 15.945 1 90.38 275 GLU B C 1
ATOM 5181 O O . GLU B 1 275 ? -22.281 23.359 16.828 1 90.38 275 GLU B O 1
ATOM 5186 N N . ASP B 1 276 ? -20.375 23.312 15.844 1 89 276 ASP B N 1
ATOM 5187 C CA . ASP B 1 276 ? -19.719 24.25 16.766 1 89 276 ASP B CA 1
ATOM 5188 C C . ASP B 1 276 ? -19.922 23.812 18.219 1 89 276 ASP B C 1
ATOM 5190 O O . ASP B 1 276 ? -20.312 24.625 19.047 1 89 276 ASP B O 1
ATOM 5194 N N . SER B 1 277 ? -19.844 22.562 18.406 1 92.12 277 SER B N 1
ATOM 5195 C CA . SER B 1 277 ? -20.031 22.031 19.75 1 92.12 277 SER B CA 1
ATOM 5196 C C . SER B 1 277 ? -19.141 20.812 19.984 1 92.12 277 SER B C 1
ATOM 5198 O O . SER B 1 277 ? -19.172 19.844 19.219 1 92.12 277 SER B O 1
ATOM 5200 N N . ILE B 1 278 ? -18.375 20.859 21.016 1 93.5 278 ILE B N 1
ATOM 5201 C CA . ILE B 1 278 ? -17.5 19.75 21.391 1 93.5 278 ILE B CA 1
ATOM 5202 C C . ILE B 1 278 ? -18.344 18.578 21.875 1 93.5 278 ILE B C 1
ATOM 5204 O O . ILE B 1 278 ? -18.031 17.422 21.594 1 93.5 278 ILE B O 1
ATOM 5208 N N . CYS B 1 279 ? -19.469 18.891 22.5 1 93 279 CYS B N 1
ATOM 5209 C CA . CYS B 1 279 ? -20.328 17.844 23.078 1 93 279 CYS B CA 1
ATOM 5210 C C . CYS B 1 279 ? -20.984 17.016 21.969 1 93 279 CYS B C 1
ATOM 5212 O O . CYS B 1 279 ? -21.094 15.797 22.094 1 93 279 CYS B O 1
ATOM 5214 N N . LEU B 1 280 ? -21.328 17.672 20.969 1 93.44 280 LEU B N 1
ATOM 5215 C CA . LEU B 1 280 ? -21.938 16.938 19.875 1 93.44 280 LEU B CA 1
ATOM 5216 C C . LEU B 1 280 ? -20.906 16.094 19.125 1 93.44 280 LEU B C 1
ATOM 5218 O O . LEU B 1 280 ? -21.234 15.023 18.625 1 93.44 280 LEU B O 1
ATOM 5222 N N . GLY B 1 281 ? -19.719 16.562 19.047 1 93.88 281 GLY B N 1
ATOM 5223 C CA . GLY B 1 281 ? -18.641 15.758 18.484 1 93.88 281 GLY B CA 1
ATOM 5224 C C . GLY B 1 281 ? -18.344 14.508 19.281 1 93.88 281 GLY B C 1
ATOM 5225 O O . GLY B 1 281 ? -18.141 13.43 18.719 1 93.88 281 GLY B O 1
ATOM 5226 N N . LEU B 1 282 ? -18.391 14.664 20.578 1 94.19 282 LEU B N 1
ATOM 5227 C CA . LEU B 1 282 ? -18.156 13.523 21.453 1 94.19 282 LEU B CA 1
ATOM 5228 C C . LEU B 1 282 ? -19.312 12.539 21.406 1 94.19 282 LEU B C 1
ATOM 5230 O O . LEU B 1 282 ? -19.109 11.328 21.484 1 94.19 282 LEU B O 1
ATOM 5234 N N . ALA B 1 283 ? -20.453 13.086 21.219 1 93.81 283 ALA B N 1
ATOM 5235 C CA . ALA B 1 283 ? -21.625 12.234 21.062 1 93.81 283 ALA B CA 1
ATOM 5236 C C . ALA B 1 283 ? -21.531 11.375 19.812 1 93.81 283 ALA B C 1
ATOM 5238 O O . ALA B 1 283 ? -22 10.234 19.797 1 93.81 283 ALA B O 1
ATOM 5239 N N . PHE B 1 284 ? -20.984 11.961 18.812 1 93.62 284 PHE B N 1
ATOM 5240 C CA . PHE B 1 284 ? -20.828 11.203 17.578 1 93.62 284 PHE B CA 1
ATOM 5241 C C . PHE B 1 284 ? -19.875 10.039 17.766 1 93.62 284 PHE B C 1
ATOM 5243 O O . PHE B 1 284 ? -20 8.992 17.125 1 93.62 284 PHE B O 1
ATOM 5250 N N . ILE B 1 285 ? -18.953 10.117 18.625 1 94.5 285 ILE B N 1
ATOM 5251 C CA . ILE B 1 285 ? -18.016 9.031 18.891 1 94.5 285 ILE B CA 1
ATOM 5252 C C . ILE B 1 285 ? -18.781 7.801 19.375 1 94.5 285 ILE B C 1
ATOM 5254 O O . ILE B 1 285 ? -18.531 6.688 18.906 1 94.5 285 ILE B O 1
ATOM 5258 N N . ILE B 1 286 ? -19.734 8 20.188 1 92.88 286 ILE B N 1
ATOM 5259 C CA . ILE B 1 286 ? -20.547 6.914 20.719 1 92.88 286 ILE B CA 1
ATOM 5260 C C . ILE B 1 286 ? -21.547 6.441 19.656 1 92.88 286 ILE B C 1
ATOM 5262 O O . ILE B 1 286 ? -21.75 5.238 19.484 1 92.88 286 ILE B O 1
ATOM 5266 N N . SER B 1 287 ? -22.031 7.352 18.938 1 92.19 287 SER B N 1
ATOM 5267 C CA . SER B 1 287 ? -23 7.008 17.906 1 92.19 287 SER B CA 1
ATOM 5268 C C . SER B 1 287 ? -22.344 6.258 16.75 1 92.19 287 SER B C 1
ATOM 5270 O O . SER B 1 287 ? -22.984 5.422 16.109 1 92.19 287 SER B O 1
ATOM 5272 N N . ALA B 1 288 ? -21.141 6.574 16.5 1 92.94 288 ALA B N 1
ATOM 5273 C CA . ALA B 1 288 ? -20.422 5.902 15.414 1 92.94 288 ALA B CA 1
ATOM 5274 C C . ALA B 1 288 ? -20.297 4.402 15.68 1 92.94 288 ALA B C 1
ATOM 5276 O O . ALA B 1 288 ? -20.406 3.594 14.758 1 92.94 288 ALA B O 1
ATOM 5277 N N . VAL B 1 289 ? -20.094 4.051 16.922 1 93 289 VAL B N 1
ATOM 5278 C CA . VAL B 1 289 ? -20 2.645 17.297 1 93 289 VAL B CA 1
ATOM 5279 C C . VAL B 1 289 ? -21.359 1.969 17.094 1 93 289 VAL B C 1
ATOM 5281 O O . VAL B 1 289 ? -21.438 0.851 16.578 1 93 289 VAL B O 1
ATOM 5284 N N . SER B 1 290 ? -22.344 2.68 17.422 1 91.31 290 SER B N 1
ATOM 5285 C CA . SER B 1 290 ? -23.703 2.145 17.266 1 91.31 290 SER B CA 1
ATOM 5286 C C . SER B 1 290 ? -24.062 2.01 15.789 1 91.31 290 SER B C 1
ATOM 5288 O O . SER B 1 290 ? -24.688 1.02 15.391 1 91.31 290 SER B O 1
ATOM 5290 N N . LEU B 1 291 ? -23.766 2.986 15.062 1 88.88 291 LEU B N 1
ATOM 5291 C CA . LEU B 1 291 ? -24.031 2.943 13.633 1 88.88 291 LEU B CA 1
ATOM 5292 C C . LEU B 1 291 ? -23.297 1.783 12.969 1 88.88 291 LEU B C 1
ATOM 5294 O O . LEU B 1 291 ? -23.859 1.083 12.125 1 88.88 291 LEU B O 1
ATOM 5298 N N . PHE B 1 292 ? -22.094 1.553 13.398 1 92.69 292 PHE B N 1
ATOM 5299 C CA . PHE B 1 292 ? -21.297 0.459 12.844 1 92.69 292 PHE B CA 1
ATOM 5300 C C . PHE B 1 292 ? -21.891 -0.889 13.242 1 92.69 292 PHE B C 1
ATOM 5302 O O . PHE B 1 292 ? -21.984 -1.797 12.414 1 92.69 292 PHE B O 1
ATOM 5309 N N . ASP B 1 293 ? -22.188 -0.946 14.461 1 90.94 293 ASP B N 1
ATOM 5310 C CA . ASP B 1 293 ? -22.797 -2.182 14.953 1 90.94 293 ASP B CA 1
ATOM 5311 C C . ASP B 1 293 ? -24.094 -2.49 14.211 1 90.94 293 ASP B C 1
ATOM 5313 O O . ASP B 1 293 ? -24.344 -3.639 13.836 1 90.94 293 ASP B O 1
ATOM 5317 N N . GLU B 1 294 ? -24.875 -1.497 14.016 1 89.19 294 GLU B N 1
ATOM 5318 C CA . GLU B 1 294 ? -26.125 -1.673 13.281 1 89.19 294 GLU B CA 1
ATOM 5319 C C . GLU B 1 294 ? -25.875 -2.115 11.844 1 89.19 294 GLU B C 1
ATOM 5321 O O . GLU B 1 294 ? -26.562 -2.988 11.328 1 89.19 294 GLU B O 1
ATOM 5326 N N . TYR B 1 295 ? -24.938 -1.556 11.273 1 86.69 295 TYR B N 1
ATOM 5327 C CA . TYR B 1 295 ? -24.578 -1.912 9.898 1 86.69 295 TYR B CA 1
ATOM 5328 C C . TYR B 1 295 ? -24.125 -3.365 9.82 1 86.69 295 TYR B C 1
ATOM 5330 O O . TYR B 1 295 ? -24.5 -4.09 8.898 1 86.69 295 TYR B O 1
ATOM 5338 N N . VAL B 1 296 ? -23.344 -3.805 10.742 1 88.69 296 VAL B N 1
ATOM 5339 C CA . VAL B 1 296 ? -22.844 -5.172 10.742 1 88.69 296 VAL B CA 1
ATOM 5340 C C . VAL B 1 296 ? -23.984 -6.148 11.031 1 88.69 296 VAL B C 1
ATOM 5342 O O . VAL B 1 296 ? -24.062 -7.215 10.414 1 88.69 296 VAL B O 1
ATOM 5345 N N . ASN B 1 297 ? -24.797 -5.742 11.914 1 87.75 297 ASN B N 1
ATOM 5346 C CA . ASN B 1 297 ? -25.953 -6.59 12.211 1 87.75 297 ASN B CA 1
ATOM 5347 C C . ASN B 1 297 ? -26.844 -6.77 10.992 1 87.75 297 ASN B C 1
ATOM 5349 O O . ASN B 1 297 ? -27.344 -7.867 10.734 1 87.75 297 ASN B O 1
ATOM 5353 N N . GLU B 1 298 ? -27.094 -5.711 10.297 1 83.56 298 GLU B N 1
ATOM 5354 C CA . GLU B 1 298 ? -27.891 -5.777 9.078 1 83.56 298 GLU B CA 1
ATOM 5355 C C . GLU B 1 298 ? -27.219 -6.625 8.008 1 83.56 298 GLU B C 1
ATOM 5357 O O . GLU B 1 298 ? -27.875 -7.402 7.312 1 83.56 298 GLU B O 1
ATOM 5362 N N . LEU B 1 299 ? -25.938 -6.512 7.906 1 80.5 299 LEU B N 1
ATOM 5363 C CA . LEU B 1 299 ? -25.172 -7.258 6.914 1 80.5 299 LEU B CA 1
ATOM 5364 C C . LEU B 1 299 ? -25.188 -8.75 7.234 1 80.5 299 LEU B C 1
ATOM 5366 O O . LEU B 1 299 ? -25.25 -9.586 6.324 1 80.5 299 LEU B O 1
ATOM 5370 N N . LEU B 1 300 ? -25.125 -9.055 8.523 1 82.75 300 LEU B N 1
ATOM 5371 C CA . LEU B 1 300 ? -25.078 -10.453 8.945 1 82.75 300 LEU B CA 1
ATOM 5372 C C . LEU B 1 300 ? -26.484 -10.992 9.211 1 82.75 300 LEU B C 1
ATOM 5374 O O . LEU B 1 300 ? -26.641 -12.156 9.586 1 82.75 300 LEU B O 1
ATOM 5378 N N . TYR B 1 301 ? -27.469 -10.172 8.875 1 78.06 301 TYR B N 1
ATOM 5379 C CA . TYR B 1 301 ? -28.875 -10.539 9.078 1 78.06 301 TYR B CA 1
ATOM 5380 C C . TYR B 1 301 ? -29.109 -10.992 10.516 1 78.06 301 TYR B C 1
ATOM 5382 O O . TYR B 1 301 ? -29.734 -12.023 10.75 1 78.06 301 TYR B O 1
ATOM 5390 N N . LEU B 1 302 ? -28.469 -10.266 11.406 1 80.5 302 LEU B N 1
ATOM 5391 C CA . LEU B 1 302 ? -28.703 -10.516 12.828 1 80.5 302 LEU B CA 1
ATOM 5392 C C . LEU B 1 302 ? -29.859 -9.656 13.344 1 80.5 302 LEU B C 1
ATOM 5394 O O . LEU B 1 302 ? -30.75 -9.289 12.578 1 80.5 302 LEU B O 1
ATOM 5398 N N . ARG B 1 303 ? -29.875 -9.422 14.727 1 73.25 303 ARG B N 1
ATOM 5399 C CA . ARG B 1 303 ? -30.922 -8.625 15.344 1 73.25 303 ARG B CA 1
ATOM 5400 C C . ARG B 1 303 ? -30.922 -7.199 14.805 1 73.25 303 ARG B C 1
ATOM 5402 O O . ARG B 1 303 ? -29.859 -6.652 14.484 1 73.25 303 ARG B O 1
ATOM 5409 N N . VAL B 1 304 ? -32.094 -6.684 14.555 1 76.62 304 VAL B N 1
ATOM 5410 C CA . VAL B 1 304 ? -32.25 -5.316 14.078 1 76.62 304 VAL B CA 1
ATOM 5411 C C . VAL B 1 304 ? -31.859 -4.336 15.18 1 76.62 304 VAL B C 1
ATOM 5413 O O . VAL B 1 304 ? -32.25 -4.512 16.344 1 76.62 304 VAL B O 1
ATOM 5416 N N . GLY B 1 305 ? -30.938 -3.506 14.875 1 77.5 305 GLY B N 1
ATOM 5417 C CA . GLY B 1 305 ? -30.578 -2.461 15.82 1 77.5 305 GLY B CA 1
ATOM 5418 C C . GLY B 1 305 ? -29.266 -2.746 16.547 1 77.5 305 GLY B C 1
ATOM 5419 O O . GLY B 1 305 ? -28.609 -3.744 16.266 1 77.5 305 GLY B O 1
ATOM 5420 N N . SER B 1 306 ? -28.781 -1.765 17.281 1 84 306 SER B N 1
ATOM 5421 C CA . SER B 1 306 ? -27.547 -1.884 18.047 1 84 306 SER B CA 1
ATOM 5422 C C . SER B 1 306 ? -27.828 -1.847 19.547 1 84 306 SER B C 1
ATOM 5424 O O . SER B 1 306 ? -28.844 -1.308 19.984 1 84 306 SER B O 1
ATOM 5426 N N . CYS B 1 307 ? -27.062 -2.646 20.266 1 84 307 CYS B N 1
ATOM 5427 C CA . CYS B 1 307 ? -27.156 -2.639 21.719 1 84 307 CYS B CA 1
ATOM 5428 C C . CYS B 1 307 ? -26.469 -1.415 22.312 1 84 307 CYS B C 1
ATOM 5430 O O . CYS B 1 307 ? -26.656 -1.1 23.5 1 84 307 CYS B O 1
ATOM 5432 N N . PHE B 1 308 ? -25.828 -0.649 21.484 1 88.81 308 PHE B N 1
ATOM 5433 C CA . PHE B 1 308 ? -25.094 0.518 21.969 1 88.81 308 PHE B CA 1
ATOM 5434 C C . PHE B 1 308 ? -25.969 1.765 21.906 1 88.81 308 PHE B C 1
ATOM 5436 O O . PHE B 1 308 ? -26.844 1.877 21.047 1 88.81 308 PHE B O 1
ATOM 5443 N N . PRO B 1 309 ? -25.734 2.65 22.828 1 88 309 PRO B N 1
ATOM 5444 C CA . PRO B 1 309 ? -26.516 3.896 22.828 1 88 309 PRO B CA 1
ATOM 5445 C C . PRO B 1 309 ? -26.156 4.797 21.641 1 88 309 PRO B C 1
ATOM 5447 O O . PRO B 1 309 ? -25.031 4.773 21.156 1 88 309 PRO B O 1
ATOM 5450 N N . ARG B 1 310 ? -27.203 5.484 21.156 1 87.69 310 ARG B N 1
ATOM 5451 C CA . ARG B 1 310 ? -27.016 6.426 20.062 1 87.69 310 ARG B CA 1
ATOM 5452 C C . ARG B 1 310 ? -27.469 7.828 20.469 1 87.69 310 ARG B C 1
ATOM 5454 O O . ARG B 1 310 ? -28.578 8.242 20.172 1 87.69 310 ARG B O 1
ATOM 5461 N N . PRO B 1 311 ? -26.516 8.523 21 1 88.69 311 PRO B N 1
ATOM 5462 C CA . PRO B 1 311 ? -26.859 9.906 21.344 1 88.69 311 PRO B CA 1
ATOM 5463 C C . PRO B 1 311 ? -27.016 10.797 20.109 1 88.69 311 PRO B C 1
ATOM 5465 O O . PRO B 1 311 ? -26.5 10.477 19.031 1 88.69 311 PRO B O 1
ATOM 5468 N N . LEU B 1 312 ? -27.797 11.883 20.203 1 86.56 312 LEU B N 1
ATOM 5469 C CA . LEU B 1 312 ? -27.969 12.844 19.125 1 86.56 312 LEU B CA 1
ATOM 5470 C C . LEU B 1 312 ? -26.703 13.664 18.906 1 86.56 312 LEU B C 1
ATOM 5472 O O . LEU B 1 312 ? -26.125 14.164 19.875 1 86.56 312 LEU B O 1
ATOM 5476 N N . TYR B 1 313 ? -26.266 13.656 17.75 1 87.12 313 TYR B N 1
ATOM 5477 C CA . TYR B 1 313 ? -25.016 14.375 17.5 1 87.12 313 TYR B CA 1
ATOM 5478 C C . TYR B 1 313 ? -25.25 15.539 16.547 1 87.12 313 TYR B C 1
ATOM 5480 O O . TYR B 1 313 ? -24.312 16.297 16.266 1 87.12 313 TYR B O 1
ATOM 5488 N N . ARG B 1 314 ? -26.406 15.781 15.961 1 84.62 314 ARG B N 1
ATOM 5489 C CA . ARG B 1 314 ? -26.734 16.938 15.148 1 84.62 314 ARG B CA 1
ATOM 5490 C C . ARG B 1 314 ? -27.922 17.688 15.719 1 84.62 314 ARG B C 1
ATOM 5492 O O . ARG B 1 314 ? -28.875 17.078 16.203 1 84.62 314 ARG B O 1
ATOM 5499 N N . ARG B 1 315 ? -27.672 19.125 15.812 1 73.44 315 ARG B N 1
ATOM 5500 C CA . ARG B 1 315 ? -28.75 19.953 16.344 1 73.44 315 ARG B CA 1
ATOM 5501 C C . ARG B 1 315 ? -30.031 19.781 15.531 1 73.44 315 ARG B C 1
ATOM 5503 O O . ARG B 1 315 ? -31.125 19.672 16.094 1 73.44 315 ARG B O 1
ATOM 5510 N N . ASN B 1 316 ? -29.875 20.172 14.109 1 58.28 316 ASN B N 1
ATOM 5511 C CA . ASN B 1 316 ? -31.078 20.078 13.281 1 58.28 316 ASN B CA 1
ATOM 5512 C C . ASN B 1 316 ? -31.516 18.625 13.086 1 58.28 316 ASN B C 1
ATOM 5514 O O . ASN B 1 316 ? -32.312 18.328 12.195 1 58.28 316 ASN B O 1
ATOM 5518 N N . MET B 1 317 ? -30.703 17.984 13.547 1 52.78 317 MET B N 1
ATOM 5519 C CA . MET B 1 317 ? -31.25 16.625 13.484 1 52.78 317 MET B CA 1
ATOM 5520 C C . MET B 1 317 ? -32.656 16.578 14.078 1 52.78 317 MET B C 1
ATOM 5522 O O . MET B 1 317 ? -32.844 16.891 15.258 1 52.78 317 MET B O 1
ATOM 5526 N N . CYS B 1 318 ? -33.719 17.438 13.32 1 40.16 318 CYS B N 1
ATOM 5527 C CA . CYS B 1 318 ? -35.125 17.438 13.602 1 40.16 318 CYS B CA 1
ATOM 5528 C C . CYS B 1 318 ? -35.5 16.281 14.516 1 40.16 318 CYS B C 1
ATOM 5530 O O . CYS B 1 318 ? -35.125 15.141 14.266 1 40.16 318 CYS B O 1
ATOM 5532 N N . SER B 1 319 ? -35.812 16.656 15.852 1 37.44 319 SER B N 1
ATOM 5533 C CA . SER B 1 319 ? -36.719 15.789 16.609 1 37.44 319 SER B CA 1
ATOM 5534 C C . SER B 1 319 ? -37.656 15.039 15.688 1 37.44 319 SER B C 1
ATOM 5536 O O . SER B 1 319 ? -37.812 15.406 14.523 1 37.44 319 SER B O 1
ATOM 5538 N N . CYS B 1 320 ? -38.719 14.383 16.156 1 33.38 320 CYS B N 1
ATOM 5539 C CA . CYS B 1 320 ? -39.938 13.875 15.531 1 33.38 320 CYS B CA 1
ATOM 5540 C C . CYS B 1 320 ? -40.562 14.93 14.648 1 33.38 320 CYS B C 1
ATOM 5542 O O . CYS B 1 320 ? -40.5 16.125 14.953 1 33.38 320 CYS B O 1
ATOM 5544 N N . PRO B 1 321 ? -40.906 14.789 13.367 1 33.72 321 PRO B N 1
ATOM 5545 C CA . PRO B 1 321 ? -41.844 15.734 12.758 1 33.72 321 PRO B CA 1
ATOM 5546 C C . PRO B 1 321 ? -42.75 16.422 13.797 1 33.72 321 PRO B C 1
ATOM 5548 O O . PRO B 1 321 ? -43.094 15.828 14.812 1 33.72 321 PRO B O 1
ATOM 5551 N N . GLU B 1 322 ? -42.781 17.641 13.977 1 31.44 322 GLU B N 1
ATOM 5552 C CA . GLU B 1 322 ? -43.875 18.453 14.516 1 31.44 322 GLU B CA 1
ATOM 5553 C C . GLU B 1 322 ? -45.219 17.812 14.219 1 31.44 322 GLU B C 1
ATOM 5555 O O . GLU B 1 322 ? -45.594 17.625 13.055 1 31.44 322 GLU B O 1
ATOM 5560 N N . ARG B 1 323 ? -45.812 16.828 14.953 1 30.94 323 ARG B N 1
ATOM 5561 C CA . ARG B 1 323 ? -47.25 16.781 15.086 1 30.94 323 ARG B CA 1
ATOM 5562 C C . ARG B 1 323 ? -47.844 18.188 15.094 1 30.94 323 ARG B C 1
ATOM 5564 O O . ARG B 1 323 ? -47.656 18.938 16.062 1 30.94 323 ARG B O 1
ATOM 5571 N N . LYS B 1 324 ? -48.031 18.766 13.961 1 32.22 324 LYS B N 1
ATOM 5572 C CA . LYS B 1 324 ? -49.094 19.75 13.969 1 32.22 324 LYS B CA 1
ATOM 5573 C C . LYS B 1 324 ? -50.25 19.297 14.867 1 32.22 324 LYS B C 1
ATOM 5575 O O . LYS B 1 324 ? -50.719 18.156 14.773 1 32.22 324 LYS B O 1
ATOM 5580 N N . LYS B 1 325 ? -50.469 19.891 16 1 29.81 325 LYS B N 1
ATOM 5581 C CA . LYS B 1 325 ? -51.719 20.031 16.766 1 29.81 325 LYS B CA 1
ATOM 5582 C C . LYS B 1 325 ? -52.938 20.141 15.828 1 29.81 325 LYS B C 1
ATOM 5584 O O . LYS B 1 325 ? -53.156 21.188 15.219 1 29.81 325 LYS B O 1
ATOM 5589 N N . CYS B 1 326 ? -53.281 19.078 14.977 1 27.34 326 CYS B N 1
ATOM 5590 C CA . CYS B 1 326 ? -54.75 19.109 14.773 1 27.34 326 CYS B CA 1
ATOM 5591 C C . CYS B 1 326 ? -55.469 19.359 16.094 1 27.34 326 CYS B C 1
ATOM 5593 O O . CYS B 1 326 ? -54.938 19.062 17.156 1 27.34 326 CYS B O 1
ATOM 5595 N N . GLY B 1 327 ? -56.531 20.172 16.141 1 28.25 327 GLY B N 1
ATOM 5596 C CA . GLY B 1 327 ? -57.531 20.422 17.172 1 28.25 327 GLY B CA 1
ATOM 5597 C C . GLY B 1 327 ? -57.719 19.219 18.094 1 28.25 327 GLY B C 1
ATOM 5598 O O . GLY B 1 327 ? -57.281 18.109 17.781 1 28.25 327 GLY B O 1
ATOM 5599 N N . ASP B 1 328 ? -58.375 19.391 19.406 1 30.67 328 ASP B N 1
ATOM 5600 C CA . ASP B 1 328 ? -58.812 18.812 20.672 1 30.67 328 ASP B CA 1
ATOM 5601 C C . ASP B 1 328 ? -59.469 17.453 20.453 1 30.67 328 ASP B C 1
ATOM 5603 O O . ASP B 1 328 ? -59.969 16.828 21.391 1 30.67 328 ASP B O 1
ATOM 5607 N N . ASN B 1 329 ? -60.156 17.156 19.297 1 27.72 329 ASN B N 1
ATOM 5608 C CA . ASN B 1 329 ? -61.062 16 19.375 1 27.72 329 ASN B CA 1
ATOM 5609 C C . ASN B 1 329 ? -60.281 14.695 19.516 1 27.72 329 ASN B C 1
ATOM 5611 O O . ASN B 1 329 ? -60.656 13.812 20.281 1 27.72 329 ASN B O 1
ATOM 5615 N N . ASP B 1 330 ? -59.594 14.125 18.469 1 28.14 330 ASP B N 1
ATOM 5616 C CA . ASP B 1 330 ? -59.406 12.688 18.547 1 28.14 330 ASP B CA 1
ATOM 5617 C C . ASP B 1 330 ? -58.219 12.352 19.438 1 28.14 330 ASP B C 1
ATOM 5619 O O . ASP B 1 330 ? -57.062 12.375 19 1 28.14 330 ASP B O 1
ATOM 5623 N N . LYS B 1 331 ? -58.031 12.805 20.719 1 33.31 331 LYS B N 1
ATOM 5624 C CA . LYS B 1 331 ? -57.219 12.398 21.875 1 33.31 331 LYS B CA 1
ATOM 5625 C C . LYS B 1 331 ? -57.062 10.883 21.922 1 33.31 331 LYS B C 1
ATOM 5627 O O . LYS B 1 331 ? -56.406 10.352 22.812 1 33.31 331 LYS B O 1
ATOM 5632 N N . LYS B 1 332 ? -58.094 10.164 21.516 1 30.25 332 LYS B N 1
ATOM 5633 C CA . LYS B 1 332 ? -58.188 8.812 22.062 1 30.25 332 LYS B CA 1
ATOM 5634 C C . LYS B 1 332 ? -57.031 7.934 21.594 1 30.25 332 LYS B C 1
ATOM 5636 O O . LYS B 1 332 ? -56.531 7.098 22.359 1 30.25 332 LYS B O 1
ATOM 5641 N N . ASP B 1 333 ? -56.75 7.832 20.25 1 27.77 333 ASP B N 1
ATOM 5642 C CA . ASP B 1 333 ? -56.125 6.598 19.812 1 27.77 333 ASP B CA 1
ATOM 5643 C C . ASP B 1 333 ? -54.594 6.668 20.016 1 27.77 333 ASP B C 1
ATOM 5645 O O . ASP B 1 333 ? -53.875 5.875 19.422 1 27.77 333 ASP B O 1
ATOM 5649 N N . LEU B 1 334 ? -53.938 7.68 20.562 1 29.05 334 LEU B N 1
ATOM 5650 C CA . LEU B 1 334 ? -52.5 7.809 20.688 1 29.05 334 LEU B CA 1
ATOM 5651 C C . LEU B 1 334 ? -51.906 6.633 21.453 1 29.05 334 LEU B C 1
ATOM 5653 O O . LEU B 1 334 ? -50.719 6.613 21.75 1 29.05 334 LEU B O 1
ATOM 5657 N N . GLU B 1 335 ? -52.688 5.848 22.062 1 28.89 335 GLU B N 1
ATOM 5658 C CA . GLU B 1 335 ? -52.062 4.797 22.875 1 28.89 335 GLU B CA 1
ATOM 5659 C C . GLU B 1 335 ? -51.188 3.895 22.031 1 28.89 335 GLU B C 1
ATOM 5661 O O . GLU B 1 335 ? -50.406 3.109 22.578 1 28.89 335 GLU B O 1
ATOM 5666 N N . ASN B 1 336 ? -51.594 3.621 20.766 1 28.81 336 ASN B N 1
ATOM 5667 C CA . ASN B 1 336 ? -50.844 2.486 20.219 1 28.81 336 ASN B CA 1
ATOM 5668 C C . ASN B 1 336 ? -49.469 2.896 19.734 1 28.81 336 ASN B C 1
ATOM 5670 O O . ASN B 1 336 ? -49.344 3.74 18.844 1 28.81 336 ASN B O 1
ATOM 5674 N N . GLY B 1 337 ? -48.406 3.064 20.516 1 29.86 337 GLY B N 1
ATOM 5675 C CA . GLY B 1 337 ? -46.969 3.389 20.531 1 29.86 337 GLY B CA 1
ATOM 5676 C C . GLY B 1 337 ? -46.219 2.812 19.344 1 29.86 337 GLY B C 1
ATOM 5677 O O . GLY B 1 337 ? -45.312 1.998 19.516 1 29.86 337 GLY B O 1
ATOM 5678 N N . ARG B 1 338 ? -46.875 2.629 18.172 1 27.22 338 ARG B N 1
ATOM 5679 C CA . ARG B 1 338 ? -46.062 1.988 17.156 1 27.22 338 ARG B CA 1
ATOM 5680 C C . ARG B 1 338 ? -44.938 2.916 16.703 1 27.22 338 ARG B C 1
ATOM 5682 O O . ARG B 1 338 ? -45.188 4.027 16.219 1 27.22 338 ARG B O 1
ATOM 5689 N N . GLU B 1 339 ? -43.719 2.906 17.328 1 32.12 339 GLU B N 1
ATOM 5690 C CA . GLU B 1 339 ? -42.406 3.428 16.969 1 32.12 339 GLU B CA 1
ATOM 5691 C C . GLU B 1 339 ? -42.219 3.383 15.453 1 32.12 339 GLU B C 1
ATOM 5693 O O . GLU B 1 339 ? -42.312 2.316 14.844 1 32.12 339 GLU B O 1
ATOM 5698 N N . GLY B 1 340 ? -42.656 4.348 14.773 1 29.05 340 GLY B N 1
ATOM 5699 C CA . GLY B 1 340 ? -42.562 4.426 13.328 1 29.05 340 GLY B CA 1
ATOM 5700 C C . GLY B 1 340 ? -41.125 4.309 12.82 1 29.05 340 GLY B C 1
ATOM 5701 O O . GLY B 1 340 ? -40.188 4.66 13.523 1 29.05 340 GLY B O 1
ATOM 5702 N N . PRO B 1 341 ? -40.875 3.371 11.773 1 32.84 341 PRO B N 1
ATOM 5703 C CA . PRO B 1 341 ? -39.719 2.83 11.094 1 32.84 341 PRO B CA 1
ATOM 5704 C C . PRO B 1 341 ? -38.875 3.91 10.406 1 32.84 341 PRO B C 1
ATOM 5706 O O . PRO B 1 341 ? -37.969 3.596 9.633 1 32.84 341 PRO B O 1
ATOM 5709 N N . TYR B 1 342 ? -39.188 5.176 10.57 1 28.89 342 TYR B N 1
ATOM 5710 C CA . TYR B 1 342 ? -38.594 6.07 9.586 1 28.89 342 TYR B CA 1
ATOM 5711 C C . TYR B 1 342 ? -37.125 6.297 9.898 1 28.89 342 TYR B C 1
ATOM 5713 O O . TYR B 1 342 ? -36.312 6.477 8.984 1 28.89 342 TYR B O 1
ATOM 5721 N N . THR B 1 343 ? -36.75 6.738 11.148 1 33.72 343 THR B N 1
ATOM 5722 C CA . THR B 1 343 ? -35.344 7.004 11.344 1 33.72 343 THR B CA 1
ATOM 5723 C C . THR B 1 343 ? -34.5 5.812 10.898 1 33.72 343 THR B C 1
ATOM 5725 O O . THR B 1 343 ? -33.281 5.91 10.805 1 33.72 343 THR B O 1
ATOM 5728 N N . SER B 1 344 ? -35.062 4.656 10.891 1 34.38 344 SER B N 1
ATOM 5729 C CA . SER B 1 344 ? -34.5 3.438 10.336 1 34.38 344 SER B CA 1
ATOM 5730 C C . SER B 1 344 ? -34.344 3.541 8.82 1 34.38 344 SER B C 1
ATOM 5732 O O . SER B 1 344 ? -33.656 2.713 8.203 1 34.38 344 SER B O 1
ATOM 5734 N N . LYS B 1 345 ? -34.938 4.527 8.164 1 33.38 345 LYS B N 1
ATOM 5735 C CA . LYS B 1 345 ? -35 4.531 6.707 1 33.38 345 LYS B CA 1
ATOM 5736 C C . LYS B 1 345 ? -33.719 5.164 6.113 1 33.38 345 LYS B C 1
ATOM 5738 O O . LYS B 1 345 ? -33.219 4.703 5.09 1 33.38 345 LYS B O 1
ATOM 5743 N N . LEU B 1 346 ? -33.375 6.406 6.57 1 33.47 346 LEU B N 1
ATOM 5744 C CA . LEU B 1 346 ? -32.219 7 5.891 1 33.47 346 LEU B CA 1
ATOM 5745 C C . LEU B 1 346 ? -30.969 6.152 6.094 1 33.47 346 LEU B C 1
ATOM 5747 O O . LEU B 1 346 ? -30.188 5.965 5.16 1 33.47 346 LEU B O 1
ATOM 5751 N N . ILE B 1 347 ? -30.641 5.836 7.312 1 37.41 347 ILE B N 1
ATOM 5752 C CA . ILE B 1 347 ? -29.547 4.883 7.531 1 37.41 347 ILE B CA 1
ATOM 5753 C C . ILE B 1 347 ? -29.891 3.551 6.863 1 37.41 347 ILE B C 1
ATOM 5755 O O . ILE B 1 347 ? -29.016 2.854 6.363 1 37.41 347 ILE B O 1
ATOM 5759 N N . SER B 1 348 ? -31.156 3.213 6.785 1 37.03 348 SER B N 1
ATOM 5760 C CA . SER B 1 348 ? -31.656 2.018 6.113 1 37.03 348 SER B CA 1
ATOM 5761 C C . SER B 1 348 ? -31.547 2.145 4.598 1 37.03 348 SER B C 1
ATOM 5763 O O . SER B 1 348 ? -31.281 1.164 3.906 1 37.03 348 SER B O 1
ATOM 5765 N N . GLN B 1 349 ? -31.766 3.373 4.074 1 38.84 349 GLN B N 1
ATOM 5766 C CA . GLN B 1 349 ? -31.641 3.504 2.625 1 38.84 349 GLN B CA 1
ATOM 5767 C C . GLN B 1 349 ? -30.172 3.408 2.186 1 38.84 349 GLN B C 1
ATOM 5769 O O . GLN B 1 349 ? -29.875 2.805 1.155 1 38.84 349 GLN B O 1
ATOM 5774 N N . GLN B 1 350 ? -29.312 4.148 2.832 1 39.81 350 GLN B N 1
ATOM 5775 C CA . GLN B 1 350 ? -27.922 4.004 2.441 1 39.81 350 GLN B CA 1
ATOM 5776 C C . GLN B 1 350 ? -27.406 2.594 2.732 1 39.81 350 GLN B C 1
ATOM 5778 O O . GLN B 1 350 ? -26.641 2.033 1.952 1 39.81 350 GLN B O 1
ATOM 5783 N N . SER B 1 351 ? -27.781 2.1 3.861 1 40.44 351 SER B N 1
ATOM 5784 C CA . SER B 1 351 ? -27.531 0.675 4.074 1 40.44 351 SER B CA 1
ATOM 5785 C C . SER B 1 351 ? -28.297 -0.171 3.061 1 40.44 351 SER B C 1
ATOM 5787 O O . SER B 1 351 ? -27.812 -1.214 2.619 1 40.44 351 SER B O 1
ATOM 5789 N N . ARG B 1 352 ? -29.469 0.289 2.635 1 41.41 352 ARG B N 1
ATOM 5790 C CA . ARG B 1 352 ? -30.188 -0.395 1.561 1 41.41 352 ARG B CA 1
ATOM 5791 C C . ARG B 1 352 ? -29.453 -0.248 0.233 1 41.41 352 ARG B C 1
ATOM 5793 O O . ARG B 1 352 ? -29.406 -1.189 -0.562 1 41.41 352 ARG B O 1
ATOM 5800 N N . THR B 1 353 ? -28.906 0.919 0.011 1 43.03 353 THR B N 1
ATOM 5801 C CA . THR B 1 353 ? -28.156 1.064 -1.231 1 43.03 353 THR B CA 1
ATOM 5802 C C . THR B 1 353 ? -26.891 0.216 -1.201 1 43.03 353 THR B C 1
ATOM 5804 O O . THR B 1 353 ? -26.516 -0.39 -2.209 1 43.03 353 THR B O 1
ATOM 5807 N N . TRP B 1 354 ? -26.234 0.313 -0.102 1 42 354 TRP B N 1
ATOM 5808 C CA . TRP B 1 354 ? -25.125 -0.624 -0.032 1 42 354 TRP B CA 1
ATOM 5809 C C . TRP B 1 354 ? -25.625 -2.064 -0.015 1 42 354 TRP B C 1
ATOM 5811 O O . TRP B 1 354 ? -25.047 -2.936 -0.669 1 42 354 TRP B O 1
ATOM 5821 N N . LYS B 1 355 ? -26.703 -2.291 0.722 1 42.06 355 LYS B N 1
ATOM 5822 C CA . LYS B 1 355 ? -27.328 -3.605 0.625 1 42.06 355 LYS B CA 1
ATOM 5823 C C . LYS B 1 355 ? -27.781 -3.891 -0.803 1 42.06 355 LYS B C 1
ATOM 5825 O O . LYS B 1 355 ? -27.609 -5.004 -1.305 1 42.06 355 LYS B O 1
ATOM 5830 N N . GLN B 1 356 ? -28.328 -2.922 -1.389 1 43.22 356 GLN B N 1
ATOM 5831 C CA . GLN B 1 356 ? -28.688 -3.08 -2.795 1 43.22 356 GLN B CA 1
ATOM 5832 C C . GLN B 1 356 ? -27.438 -3.176 -3.674 1 43.22 356 GLN B C 1
ATOM 5834 O O . GLN B 1 356 ? -27.391 -3.977 -4.609 1 43.22 356 GLN B O 1
ATOM 5839 N N . ALA B 1 357 ? -26.547 -2.332 -3.381 1 38.25 357 ALA B N 1
ATOM 5840 C CA . ALA B 1 357 ? -25.312 -2.447 -4.145 1 38.25 357 ALA B CA 1
ATOM 5841 C C . ALA B 1 357 ? -24.609 -3.781 -3.871 1 38.25 357 ALA B C 1
ATOM 5843 O O . ALA B 1 357 ? -24.078 -4.406 -4.785 1 38.25 357 ALA B O 1
ATOM 5844 N N . ILE B 1 358 ? -24.547 -4.125 -2.635 1 38 358 ILE B N 1
ATOM 5845 C CA . ILE B 1 358 ? -24.047 -5.469 -2.352 1 38 358 ILE B CA 1
ATOM 5846 C C . ILE B 1 358 ? -25.047 -6.5 -2.869 1 38 358 ILE B C 1
ATOM 5848 O O . ILE B 1 358 ? -24.656 -7.551 -3.389 1 38 358 ILE B O 1
ATOM 5852 N N . GLN B 1 359 ? -26.328 -6.215 -2.643 1 35.06 359 GLN B N 1
ATOM 5853 C CA . GLN B 1 359 ? -27.297 -7.102 -3.256 1 35.06 359 GLN B CA 1
ATOM 5854 C C . GLN B 1 359 ? -27.234 -7.043 -4.777 1 35.06 359 GLN B C 1
ATOM 5856 O O . GLN B 1 359 ? -27.422 -8.055 -5.457 1 35.06 359 GLN B O 1
ATOM 5861 N N . HIS B 1 360 ? -27.062 -5.82 -5.309 1 36.12 360 HIS B N 1
ATOM 5862 C CA . HIS B 1 360 ? -26.875 -5.789 -6.754 1 36.12 360 HIS B CA 1
ATOM 5863 C C . HIS B 1 360 ? -25.547 -6.438 -7.148 1 36.12 360 HIS B C 1
ATOM 5865 O O . HIS B 1 360 ? -25.375 -6.875 -8.289 1 36.12 360 HIS B O 1
ATOM 5871 N N . TYR B 1 361 ? -24.516 -6.309 -6.395 1 32.06 361 TYR B N 1
ATOM 5872 C CA . TYR B 1 361 ? -23.391 -7.191 -6.691 1 32.06 361 TYR B CA 1
ATOM 5873 C C . TYR B 1 361 ? -23.797 -8.656 -6.508 1 32.06 361 TYR B C 1
ATOM 5875 O O . TYR B 1 361 ? -22.969 -9.555 -6.711 1 32.06 361 TYR B O 1
ATOM 5883 N N . LYS B 1 362 ? -24.969 -8.867 -5.957 1 32.53 362 LYS B N 1
ATOM 5884 C CA . LYS B 1 362 ? -25.578 -10.172 -6.152 1 32.53 362 LYS B CA 1
ATOM 5885 C C . LYS B 1 362 ? -25.672 -10.523 -7.637 1 32.53 362 LYS B C 1
ATOM 5887 O O . LYS B 1 362 ? -26.203 -11.57 -8 1 32.53 362 LYS B O 1
ATOM 5892 N N . PRO B 1 363 ? -25.594 -9.477 -8.484 1 33.69 363 PRO B N 1
ATOM 5893 C CA . PRO B 1 363 ? -25.625 -10.07 -9.82 1 33.69 363 PRO B CA 1
ATOM 5894 C C . PRO B 1 363 ? -24.531 -11.117 -10.016 1 33.69 363 PRO B C 1
ATOM 5896 O O . PRO B 1 363 ? -24.672 -12.008 -10.867 1 33.69 363 PRO B O 1
ATOM 5899 N N . VAL B 1 364 ? -23.359 -10.969 -9.414 1 33.25 364 VAL B N 1
ATOM 5900 C CA . VAL B 1 364 ? -22.516 -12.141 -9.602 1 33.25 364 VAL B CA 1
ATOM 5901 C C . VAL B 1 364 ? -23.125 -13.336 -8.875 1 33.25 364 VAL B C 1
ATOM 5903 O O . VAL B 1 364 ? -22.859 -14.492 -9.234 1 33.25 364 VAL B O 1
ATOM 5906 N N . GLN B 1 365 ? -23.906 -13.117 -7.805 1 31.2 365 GLN B N 1
ATOM 5907 C CA . GLN B 1 365 ? -24.656 -14.297 -7.395 1 31.2 365 GLN B CA 1
ATOM 5908 C C . GLN B 1 365 ? -25.781 -14.609 -8.391 1 31.2 365 GLN B C 1
ATOM 5910 O O . GLN B 1 365 ? -26.188 -15.758 -8.523 1 31.2 365 GLN B O 1
ATOM 5915 N N . ASP B 1 366 ? -26.484 -13.555 -8.883 1 30.56 366 ASP B N 1
ATOM 5916 C CA . ASP B 1 366 ? -27.516 -13.812 -9.875 1 30.56 366 ASP B CA 1
ATOM 5917 C C . ASP B 1 366 ? -26.906 -14.133 -11.242 1 30.56 366 ASP B C 1
ATOM 5919 O O . ASP B 1 366 ? -27.594 -14.078 -12.258 1 30.56 366 ASP B O 1
ATOM 5923 N N . THR B 1 367 ? -25.703 -14.188 -11.398 1 29.88 367 THR B N 1
ATOM 5924 C CA . THR B 1 367 ? -25.266 -14.805 -12.648 1 29.88 367 THR B CA 1
ATOM 5925 C C . THR B 1 367 ? -26.047 -16.078 -12.922 1 29.88 367 THR B C 1
ATOM 5927 O O . THR B 1 367 ? -26.109 -16.547 -14.062 1 29.88 367 THR B O 1
ATOM 5930 N N . PRO B 1 368 ? -26.578 -16.734 -11.852 1 29.33 368 PRO B N 1
ATOM 5931 C CA . PRO B 1 368 ? -27.484 -17.797 -12.297 1 29.33 368 PRO B CA 1
ATOM 5932 C C . PRO B 1 368 ? -28.797 -17.25 -12.852 1 29.33 368 PRO B C 1
ATOM 5934 O O . PRO B 1 368 ? -29.344 -17.828 -13.797 1 29.33 368 PRO B O 1
ATOM 5937 N N . SER B 1 369 ? -29.328 -16.125 -12.352 1 29.81 369 SER B N 1
ATOM 5938 C CA . SER B 1 369 ? -30.641 -15.797 -12.898 1 29.81 369 SER B CA 1
ATOM 5939 C C . SER B 1 369 ? -30.516 -15.055 -14.227 1 29.81 369 SER B C 1
ATOM 5941 O O . SER B 1 369 ? -31.312 -15.25 -15.133 1 29.81 369 SER B O 1
ATOM 5943 N N . ARG B 1 370 ? -29.641 -14.148 -14.445 1 32.41 370 ARG B N 1
ATOM 5944 C CA . ARG B 1 370 ? -29.578 -13.602 -15.797 1 32.41 370 ARG B CA 1
ATOM 5945 C C . ARG B 1 370 ? -29 -14.617 -16.766 1 32.41 370 ARG B C 1
ATOM 5947 O O . ARG B 1 370 ? -29.281 -14.555 -17.969 1 32.41 370 ARG B O 1
ATOM 5954 N N . TRP B 1 371 ? -28.219 -15.461 -16.344 1 28.33 371 TRP B N 1
ATOM 5955 C CA . TRP B 1 371 ? -27.953 -16.609 -17.219 1 28.33 371 TRP B CA 1
ATOM 5956 C C . TRP B 1 371 ? -29.219 -17.438 -17.406 1 28.33 371 TRP B C 1
ATOM 5958 O O . TRP B 1 371 ? -29.453 -18 -18.484 1 28.33 371 TRP B O 1
ATOM 5968 N N . SER B 1 372 ? -30.094 -17.312 -16.469 1 29.36 372 SER B N 1
ATOM 5969 C CA . SER B 1 372 ? -31.375 -17.953 -16.734 1 29.36 372 SER B CA 1
ATOM 5970 C C . SER B 1 372 ? -32.188 -17.172 -17.766 1 29.36 372 SER B C 1
ATOM 5972 O O . SER B 1 372 ? -32.812 -17.75 -18.641 1 29.36 372 SER B O 1
ATOM 5974 N N . ASP B 1 373 ? -32.188 -15.852 -17.672 1 31.97 373 ASP B N 1
ATOM 5975 C CA . ASP B 1 373 ? -33.031 -15.188 -18.672 1 31.97 373 ASP B CA 1
ATOM 5976 C C . ASP B 1 373 ? -32.406 -15.242 -20.062 1 31.97 373 ASP B C 1
ATOM 5978 O O . ASP B 1 373 ? -33.125 -15.336 -21.062 1 31.97 373 ASP B O 1
ATOM 5982 N N . ARG B 1 374 ? -31.094 -15.102 -20.203 1 29.55 374 ARG B N 1
ATOM 5983 C CA . ARG B 1 374 ? -30.609 -15.297 -21.578 1 29.55 374 ARG B CA 1
ATOM 5984 C C . ARG B 1 374 ? -30.828 -16.734 -22.031 1 29.55 374 ARG B C 1
ATOM 5986 O O . ARG B 1 374 ? -30.969 -17 -23.234 1 29.55 374 ARG B O 1
ATOM 5993 N N . CYS B 1 375 ? -30.828 -17.656 -21.078 1 28.08 375 CYS B N 1
ATOM 5994 C CA . CYS B 1 375 ? -31.219 -18.969 -21.547 1 28.08 375 CYS B CA 1
ATOM 5995 C C . CYS B 1 375 ? -32.719 -19.016 -21.875 1 28.08 375 CYS B C 1
ATOM 5997 O O . CYS B 1 375 ? -33.156 -19.844 -22.672 1 28.08 375 CYS B O 1
ATOM 5999 N N . GLN B 1 376 ? -33.5 -18.203 -21.172 1 28.8 376 GLN B N 1
ATOM 6000 C CA . GLN B 1 376 ? -34.875 -18.328 -21.562 1 28.8 376 GLN B CA 1
ATOM 6001 C C . GLN B 1 376 ? -35.188 -17.484 -22.797 1 28.8 376 GLN B C 1
ATOM 6003 O O . GLN B 1 376 ? -36.219 -17.656 -23.438 1 28.8 376 GLN B O 1
ATOM 6008 N N . GLY B 1 377 ? -34.375 -16.422 -23.047 1 30.09 377 GLY B N 1
ATOM 6009 C CA . GLY B 1 377 ? -34.812 -15.656 -24.219 1 30.09 377 GLY B CA 1
ATOM 6010 C C . GLY B 1 377 ? -34.656 -16.422 -25.516 1 30.09 377 GLY B C 1
ATOM 6011 O O . GLY B 1 377 ? -35.031 -15.938 -26.578 1 30.09 377 GLY B O 1
ATOM 6012 N N . HIS B 1 378 ? -33.812 -17.422 -25.562 1 26.78 378 HIS B N 1
ATOM 6013 C CA . HIS B 1 378 ? -33.812 -18.047 -26.875 1 26.78 378 HIS B CA 1
ATOM 6014 C C . HIS B 1 378 ? -35.125 -18.719 -27.172 1 26.78 378 HIS B C 1
ATOM 6016 O O . HIS B 1 378 ? -35.312 -19.344 -28.219 1 26.78 378 HIS B O 1
ATOM 6022 N N . ARG B 1 379 ? -35.938 -18.938 -26.141 1 27.11 379 ARG B N 1
ATOM 6023 C CA . ARG B 1 379 ? -37.125 -19.656 -26.625 1 27.11 379 ARG B CA 1
ATOM 6024 C C . ARG B 1 379 ? -38.062 -18.719 -27.391 1 27.11 379 ARG B C 1
ATOM 6026 O O . ARG B 1 379 ? -39.031 -19.172 -28 1 27.11 379 ARG B O 1
ATOM 6033 N N . ARG B 1 380 ? -38.125 -17.391 -27.016 1 25.62 380 ARG B N 1
ATOM 6034 C CA . ARG B 1 380 ? -39.219 -16.766 -27.75 1 25.62 380 ARG B CA 1
ATOM 6035 C C . ARG B 1 380 ? -38.781 -16.359 -29.156 1 25.62 380 ARG B C 1
ATOM 6037 O O . ARG B 1 380 ? -38.094 -15.352 -29.328 1 25.62 380 ARG B O 1
ATOM 6044 N N . MET B 1 381 ? -38.281 -17.344 -30.016 1 25.5 381 MET B N 1
ATOM 6045 C CA . MET B 1 381 ? -38.312 -17.062 -31.453 1 25.5 381 MET B CA 1
ATOM 6046 C C . MET B 1 381 ? -39.688 -16.5 -31.859 1 25.5 381 MET B C 1
ATOM 6048 O O . MET B 1 381 ? -40.719 -17.109 -31.562 1 25.5 381 MET B O 1
ATOM 6052 N N . PRO B 1 382 ? -39.844 -15.109 -31.828 1 24.53 382 PRO B N 1
ATOM 6053 C CA . PRO B 1 382 ? -41.062 -14.633 -32.469 1 24.53 382 PRO B CA 1
ATOM 6054 C C . PRO B 1 382 ? -41.312 -15.289 -33.812 1 24.53 382 PRO B C 1
ATOM 6056 O O . PRO B 1 382 ? -40.375 -15.594 -34.562 1 24.53 382 PRO B O 1
ATOM 6059 N N . SER B 1 383 ? -42.188 -16.219 -33.938 1 22.64 383 SER B N 1
ATOM 6060 C CA . SER B 1 383 ? -42.875 -16.688 -35.156 1 22.64 383 SER B CA 1
ATOM 6061 C C . SER B 1 383 ? -43.312 -15.508 -36.031 1 22.64 383 SER B C 1
ATOM 6063 O O . SER B 1 383 ? -44.094 -15.688 -36.969 1 22.64 383 SER B O 1
ATOM 6065 N N . LYS B 1 384 ? -43 -14.156 -35.781 1 21.41 384 LYS B N 1
ATOM 6066 C CA . LYS B 1 384 ? -43.656 -13.25 -36.75 1 21.41 384 LYS B CA 1
ATOM 6067 C C . LYS B 1 384 ? -43.031 -13.414 -38.125 1 21.41 384 LYS B C 1
ATOM 6069 O O . LYS B 1 384 ? -41.969 -12.906 -38.406 1 21.41 384 LYS B O 1
ATOM 6074 N N . GLY B 1 385 ? -42.969 -14.625 -38.812 1 16.95 385 GLY B N 1
ATOM 6075 C CA . GLY B 1 385 ? -43.031 -14.664 -40.25 1 16.95 385 GLY B CA 1
ATOM 6076 C C . GLY B 1 385 ? -44.188 -13.867 -40.812 1 16.95 385 GLY B C 1
ATOM 6077 O O . GLY B 1 385 ? -44.594 -14.062 -41.969 1 16.95 385 GLY B O 1
ATOM 6078 N N . LYS B 1 386 ? -44.906 -12.859 -40.219 1 17.56 386 LYS B N 1
ATOM 6079 C CA . LYS B 1 386 ? -45.75 -12.195 -41.219 1 17.56 386 LYS B CA 1
ATOM 6080 C C . LYS B 1 386 ? -44.906 -11.453 -42.25 1 17.56 386 LYS B C 1
ATOM 6082 O O . LYS B 1 386 ? -44 -10.703 -41.875 1 17.56 386 LYS B O 1
ATOM 6087 N N . LEU B 1 387 ? -45 -11.945 -43.531 1 16.53 387 LEU B N 1
ATOM 6088 C CA . LEU B 1 387 ? -45.312 -11.211 -44.75 1 16.53 387 LEU B CA 1
ATOM 6089 C C . LEU B 1 387 ? -46.469 -10.258 -44.531 1 16.53 387 LEU B C 1
ATOM 6091 O O . LEU B 1 387 ? -47.438 -10.602 -43.844 1 16.53 387 LEU B O 1
#